Protein 7G83 (pdb70)

Nearest PDB structures (foldseek):
  7g80-assembly1_B  TM=1.004E+00  e=9.221E-32  Homo sapiens
  7g8n-assembly1_B  TM=1.003E+00  e=2.078E-29  Homo sapiens
  4d0n-assembly1_B  TM=9.470E-01  e=9.596E-19  Homo sapiens
  4d0o-assembly2_B  TM=9.167E-01  e=2.330E-17  Homo sapiens
  4d0o-assembly1_A  TM=9.204E-01  e=1.123E-16  Homo sapiens

Secondary structure (DSSP, 8-state):
-EEEEEEEE--TTS-HHHHHHHHHHTS--SS---S----EEEEEEETTEEEEEEEEE-TT-TT-TTTGGGG-TT-SEEEEEEETT-HHHHHTIIIIIHHHHHHHSTT--EEEEEE-GGGTT-HHHHHHHHTTT--PPPHHHHHHHHHHHT-SEEEE--TTT-TTHHHHHHHHHHHHH--/--HHHHHHT-SSSHHHHS-HHHHTTS-HHHHHHHHHHHHHHHHHHHHHHHHHIIIIIIIHHHHHH--PPTTHHHHHSTTHHHHHHHHHHHHHHHHHHHHHHSPTT-SS------HHHHHHHHTSHHHHHHHHHHHHHHHHTHHHHHHHHHHHHHH-HHHHHHHHHHT-SGGGTT--HHHHHHHHHHHGGGHHHHHHHHHHT-TTSHHHHHHHHHHHHHHHHHHHHHHHT-----TT--HHHHHT-

Solvent-accessible surface area: 20914 Å² total; per-residue (Å²): 94,96,91,35,31,0,0,0,0,0,30,62,68,0,14,3,22,44,0,0,5,2,36,22,102,106,73,68,17,156,83,24,40,30,23,9,14,53,6,61,6,7,98,15,98,16,122,64,108,88,0,40,0,5,0,4,1,0,12,15,2,50,121,20,91,108,0,15,19,7,0,3,41,79,10,43,0,0,0,0,0,0,0,0,39,24,32,81,4,16,129,56,0,20,130,147,19,7,65,33,0,100,133,87,6,87,155,29,35,8,0,0,0,0,6,67,58,52,40,37,120,52,111,113,12,94,150,75,21,66,147,141,200,52,87,4,2,71,64,99,74,0,151,96,26,5,124,150,5,56,20,88,25,33,36,40,0,1,17,141,80,83,78,11,5,134,75,0,0,49,54,0,0,104,2,8,39,99,154,59,145,115,114,11,72,134,27,8,76,26,102,0,0,10,101,20,8,46,82,73,20,45,149,131,50,168,149,84,45,47,85,18,1,3,1,3,3,9,0,0,27,9,0,9,45,9,11,87,5,0,74,26,0,7,147,60,0,42,18,15,2,111,144,74,16,166,36,131,128,54,25,16,146,12,0,6,8,26,3,69,89,0,10,104,18,1,53,170,0,14,67,70,1,29,93,61,5,85,132,36,28,47,141,95,24,94,124,16,5,18,2,113,177,2,0,60,10,0,44,72,10,3,38,43,122,43,14,127,71,0,30,148,6,0,21,74,0,0,10,69,2,22,54,0,10,115,21,25,73,68,16,62,72,178,52,144,125,0,34,97,4,8,109,100,20,34,168,66,91,131,19,65,96,18,15,1,46,34,0,0,7,22,0,0,3,12,1,2,10,2,16,60,0,0,52,65,0,26,108,26,3,113,77,114,90,133,14,71,94,38,0,65,69,0,25,33,37,0,98,110,10,0,50,81,0,8,127,45,14,88,51,63,100,160,72,31,135,139,80,93,65,158,102,222

InterPro domains:
  IPR001806 Small GTPase [PF00071] (7-178)
  IPR001806 Small GTPase [PS51421] (1-193)
  IPR001806 Small GTPase [SM00174] (8-181)
  IPR003578 Small GTPase Rho [PTHR24072] (4-190)
  IPR005225 Small GTP-binding domain [TIGR00231] (5-159)
  IPR027417 P-loop containing nucleoside triphosphate hydrolase [G3DSA:3.40.50.300] (1-193)
  IPR027417 P-loop containing nucleoside triphosphate hydrolase [SSF52540] (6-179)

CATH classification: 3.40.50.300

B-factor: mean 25.0, std 10.45, range [12.74, 130.23]

Organism: Homo sapiens (NCBI:txid9606)

Foldseek 3Di:
DEEAEEEEDFDLPQCVQLLVVCVQVVHNDPPDHDPGDDKAFDFDAAPNRTYGYIYYYQRPCPVPVVVSLVSQPRHLEYEYTHELLDPPRLVCVAPPVLVVCCVSPPPRAYEYEHEQPVCLPPPVSQVVQVVVVGHGDDPVNQQVSCVVSVHPYYFYAYSVVGGRSVVVVSVRVVSSPDD/DDPLVCLLLVDLFLCVQDDVVLSVPDDPLQRQLRRLLSVVLSVLVVLLVLLCCLVPVPLVCCCPVVVDDNVLSCLLQPLSVLLNVLSVVLSVVSVVLQVVQDDPPDPHDGGRLADLVSLLVCLDDPNVVSVLVSLLVLVQSLVRNVVSLVVCCVPPPVSVVSQCVSCVDPVNVQRRSNSSSVSNNCPLVVVLVSLVSSLVSNPPDVVRNVSSVSSSVSSVVSVVSSVVSHDHDDVPDDVVNVVVD

Sequence (424 aa):
AIRKKLVIIVVGDGACGKKTCCLLIVFSKDQFPEVYVPTVFENYVADIIEEVDGKQQVELALWDTAGQEDYDRLRPLSYPDTDVILMMCCFSIDSPDSLENIPEKWTPEVKHFCPNVPIILVGNNKKDLRNDEHTRRELAKMKQEPVKPEEGRDMANRIGAFGYMECSAKTKDGVREVFEMATRAALQASSMEMMDEKDFAADSWSSLAVDSSFLQQHKKEVMMKQQDVIYELIQTELHHVRTLKIMTRRLFRTGMLEEELLHHLLEEPPGGVVVQQGLFPCVVDEELSDIHTRFLSSQLLERRRRQALCPGSTRNFVIHRRLLGDDLLISSQFSGPSAEQQMCKTYSEEFCSRHSSKALKLYKEELYARRDKRFQQFIRKVTRPAVLKRHGVQECILLVTQRITKYPLLLISSSRILQHSHGIIEEERQDLTTALGLVKEELLSSNVDEGIYQLEKGARLLQEIYNR

GO terms:
  GO:0003925 G protein activity (F, IDA)
  GO:0051893 regulation of focal adhesion assembly (P, TAS)
  GO:0043123 positive regulation of canonical NF-kappaB signal transduction (P, IMP)
  GO:1904996 positive regulation of leukocyte adhesion to vascular endothelial cell (P, IMP)
  GO:0071345 cellular response to cytokine stimulus (P, IMP)
  GO:0003924 GTPase activity (F, IDA)
  GO:0051496 positive regulation of stress fiber assembly (P, IDA)
  GO:0043542 endothelial cell migration (P, IGI)
  GO:0097498 endothelial tube lumen extension (P, IGI)
  GO:0090051 negative regulation of cell migration involved in sprouting angiogenesis (P, IGI)
  GO:0045666 positive regulation of neuron differentiation (P, IMP)
  GO:0032154 cleavage furrow (C, IDA)
  GO:0005525 GTP binding (F, IDA)
  GO:0043296 apical junction complex (C, IDA)
  GO:0035385 Roundabout signaling pathway (P, IDA)
  GO:0036089 cleavage furrow formation (P, IDA)
  GO:0005829 cytosol (C, IDA)
  GO:0005938 cell cortex (C, IDA)
  GO:0016477 cell migration (P, IDA)
  GO:0071902 positive regulation of protein serine/threonine kinase activity (P, IDA)

Structure (mmCIF, N/CA/C/O backbone):
data_7G83
#
_entry.id   7G83
#
_cell.length_a   71.353
_cell.length_b   71.353
_cell.length_c   196.765
_cell.angle_alpha   90.000
_cell.angle_beta   90.000
_cell.angle_gamma   90.000
#
_symmetry.space_group_name_H-M   'P 43 21 2'
#
loop_
_entity.id
_entity.type
_entity.pdbx_description
1 polymer 'Transforming protein RhoA'
2 polymer 'Rho guanine nucleotide exchange factor 2'
3 non-polymer 3-propanamido-1-benzofuran-2-carboxamide
4 non-polymer 'DIMETHYL SULFOXIDE'
5 non-polymer 'FORMIC ACID'
6 water water
#
loop_
_atom_site.group_PDB
_atom_site.id
_atom_site.type_symbol
_atom_site.label_atom_id
_atom_site.label_alt_id
_atom_site.label_comp_id
_atom_site.label_asym_id
_atom_site.label_entity_id
_atom_site.label_seq_id
_atom_site.pdbx_PDB_ins_code
_atom_site.Cartn_x
_atom_site.Cartn_y
_atom_site.Cartn_z
_atom_site.occupancy
_atom_site.B_iso_or_equiv
_atom_site.auth_seq_id
_atom_site.auth_comp_id
_atom_site.auth_asym_id
_atom_site.auth_atom_id
_atom_site.pdbx_PDB_model_num
ATOM 1 N N . ALA A 1 4 ? -5.540 -49.250 13.094 1.00 41.86 3 ALA A N 1
ATOM 2 C CA . ALA A 1 4 ? -4.601 -48.151 12.823 1.00 40.69 3 ALA A CA 1
ATOM 3 C C . ALA A 1 4 ? -3.182 -48.666 12.772 1.00 40.09 3 ALA A C 1
ATOM 4 O O . ALA A 1 4 ? -2.726 -49.313 13.707 1.00 42.72 3 ALA A O 1
ATOM 6 N N . ILE A 1 5 ? -2.479 -48.374 11.693 1.00 36.48 4 ILE A N 1
ATOM 7 C CA . ILE A 1 5 ? -1.093 -48.797 11.531 1.00 32.60 4 ILE A CA 1
ATOM 8 C C . ILE A 1 5 ? -0.195 -47.758 12.215 1.00 28.48 4 ILE A C 1
ATOM 9 O O . ILE A 1 5 ? -0.522 -46.570 12.258 1.00 27.65 4 ILE A O 1
ATOM 14 N N . ARG A 1 6 ? 0.934 -48.208 12.743 1.00 26.00 5 ARG A N 1
ATOM 15 C CA . ARG A 1 6 ? 1.874 -47.315 13.419 1.00 24.36 5 ARG A CA 1
ATOM 16 C C . ARG A 1 6 ? 2.984 -46.854 12.469 1.00 23.41 5 ARG A C 1
ATOM 17 O O . ARG A 1 6 ? 3.528 -47.624 11.681 1.00 24.17 5 ARG A O 1
ATOM 25 N N . LYS A 1 7 ? 3.269 -45.528 12.500 1.00 20.20 6 LYS A N 1
ATOM 26 C CA . LYS A 1 7 ? 4.347 -44.948 11.701 1.00 18.85 6 LYS A CA 1
ATOM 27 C C . LYS A 1 7 ? 5.195 -44.074 12.603 1.00 19.05 6 LYS A C 1
ATOM 28 O O . LYS A 1 7 ? 4.680 -43.608 13.615 1.00 22.05 6 LYS A O 1
ATOM 34 N N . LYS A 1 8 ? 6.459 -43.847 12.265 1.00 16.65 7 LYS A N 1
ATOM 35 C CA . LYS A 1 8 ? 7.371 -43.049 13.100 1.00 15.57 7 LYS A CA 1
ATOM 36 C C . LYS A 1 8 ? 7.810 -41.775 12.340 1.00 15.63 7 LYS A C 1
ATOM 37 O O . LYS A 1 8 ? 8.270 -41.869 11.192 1.00 16.13 7 LYS A O 1
ATOM 43 N N . LEU A 1 9 ? 7.720 -40.631 13.033 1.00 14.50 8 LEU A N 1
ATOM 44 C CA . LEU A 1 9 ? 8.155 -39.347 12.499 1.00 14.70 8 LEU A CA 1
ATOM 45 C C . LEU A 1 9 ? 9.300 -38.822 13.377 1.00 14.77 8 LEU A C 1
ATOM 46 O O . LEU A 1 9 ? 9.213 -38.881 14.619 1.00 15.12 8 LEU A O 1
ATOM 51 N N . VAL A 1 10 ? 10.352 -38.295 12.731 1.00 14.66 9 VAL A N 1
ATOM 52 C CA . VAL A 1 10 ? 11.443 -37.636 13.456 1.00 14.09 9 VAL A CA 1
ATOM 53 C C . VAL A 1 10 ? 11.630 -36.244 12.855 1.00 14.16 9 VAL A C 1
ATOM 54 O O . VAL A 1 10 ? 11.599 -36.075 11.627 1.00 14.61 9 VAL A O 1
ATOM 58 N N . ILE A 1 11 ? 11.803 -35.211 13.764 1.00 13.61 10 ILE A N 1
ATOM 59 C CA A ILE A 1 11 ? 12.053 -33.867 13.287 0.60 14.58 10 ILE A CA 1
ATOM 60 C CA B ILE A 1 11 ? 12.080 -33.843 13.314 0.40 13.95 10 ILE A CA 1
ATOM 61 C C . ILE A 1 11 ? 13.533 -33.525 13.517 1.00 15.22 10 ILE A C 1
ATOM 62 O O . ILE A 1 11 ? 14.078 -33.774 14.609 1.00 15.61 10 ILE A O 1
ATOM 71 N N . VAL A 1 12 ? 14.152 -32.978 12.467 1.00 15.61 11 VAL A N 1
ATOM 72 C CA A VAL A 1 12 ? 15.556 -32.590 12.507 0.70 16.80 11 VAL A CA 1
ATOM 73 C CA B VAL A 1 12 ? 15.562 -32.671 12.343 0.30 16.76 11 VAL A CA 1
ATOM 74 C C . VAL A 1 12 ? 15.704 -31.155 12.061 1.00 17.20 11 VAL A C 1
ATOM 75 O O . VAL A 1 12 ? 14.790 -30.542 11.501 1.00 18.56 11 VAL A O 1
ATOM 82 N N . GLY A 1 13 ? 16.807 -30.537 12.451 1.00 17.36 12 GLY A N 1
ATOM 83 C CA . GLY A 1 13 ? 17.074 -29.132 12.150 1.00 17.88 12 GLY A CA 1
ATOM 84 C C . GLY A 1 13 ? 17.943 -28.502 13.229 1.00 18.45 12 GLY A C 1
ATOM 85 O O . GLY A 1 13 ? 18.159 -29.098 14.293 1.00 18.52 12 GLY A O 1
ATOM 86 N N . ASP A 1 14 ? 18.409 -27.272 12.975 1.00 18.91 13 ASP A N 1
ATOM 87 C CA . ASP A 1 14 ? 19.248 -26.594 13.954 1.00 19.93 13 ASP A CA 1
ATOM 88 C C . ASP A 1 14 ? 18.530 -26.327 15.271 1.00 23.01 13 ASP A C 1
ATOM 89 O O . ASP A 1 14 ? 17.303 -26.271 15.334 1.00 23.61 13 ASP A O 1
ATOM 94 N N . GLY A 1 15 ? 19.311 -26.120 16.330 1.00 24.94 14 GLY A N 1
ATOM 95 C CA . GLY A 1 15 ? 18.747 -25.818 17.645 1.00 27.55 14 GLY A CA 1
ATOM 96 C C . GLY A 1 15 ? 17.742 -24.672 17.658 1.00 30.87 14 GLY A C 1
ATOM 97 O O . GLY A 1 15 ? 16.783 -24.729 18.430 1.00 33.63 14 GLY A O 1
ATOM 98 N N . ALA A 1 16 ? 17.908 -23.641 16.791 1.00 31.19 15 ALA A N 1
ATOM 99 C CA . ALA A 1 16 ? 16.959 -22.502 16.759 1.00 33.36 15 ALA A CA 1
ATOM 100 C C . ALA A 1 16 ? 15.800 -22.600 15.719 1.00 31.79 15 ALA A C 1
ATOM 101 O O . ALA A 1 16 ? 15.103 -21.606 15.463 1.00 33.38 15 ALA A O 1
ATOM 103 N N . CYS A 1 17 ? 15.538 -23.798 15.181 1.00 28.10 16 CYS A N 1
ATOM 104 C CA . CYS A 1 17 ? 14.566 -23.970 14.114 1.00 25.34 16 CYS A CA 1
ATOM 105 C C . CYS A 1 17 ? 13.117 -24.028 14.612 1.00 24.29 16 CYS A C 1
ATOM 106 O O . CYS A 1 17 ? 12.230 -23.969 13.766 1.00 26.20 16 CYS A O 1
ATOM 109 N N . GLY A 1 18 ? 12.872 -24.202 15.918 1.00 21.71 17 GLY A N 1
ATOM 110 C CA . GLY A 1 18 ? 11.500 -24.264 16.439 1.00 21.29 17 GLY A CA 1
ATOM 111 C C . GLY A 1 18 ? 10.889 -25.656 16.445 1.00 19.80 17 GLY A C 1
ATOM 112 O O . GLY A 1 18 ? 9.672 -25.797 16.625 1.00 19.51 17 GLY A O 1
ATOM 113 N N . LYS A 1 19 ? 11.719 -26.713 16.235 1.00 17.11 18 LYS A N 1
ATOM 114 C CA A LYS A 1 19 ? 11.166 -28.065 16.174 0.40 16.53 18 LYS A CA 1
ATOM 115 C CA B LYS A 1 19 ? 11.198 -28.083 16.193 0.60 16.44 18 LYS A CA 1
ATOM 116 C C . LYS A 1 19 ? 10.478 -28.518 17.454 1.00 16.80 18 LYS A C 1
ATOM 117 O O . LYS A 1 19 ? 9.443 -29.178 17.361 1.00 16.22 18 LYS A O 1
ATOM 128 N N . THR A 1 20 ? 11.033 -28.194 18.642 1.00 16.18 19 THR A N 1
ATOM 129 C CA . THR A 1 20 ? 10.390 -28.650 19.881 1.00 15.54 19 THR A CA 1
ATOM 130 C C . THR A 1 20 ? 9.022 -28.003 20.062 1.00 16.65 19 THR A C 1
ATOM 131 O O . THR A 1 20 ? 8.051 -28.693 20.407 1.00 16.98 19 THR A O 1
ATOM 135 N N . CYS A 1 21 ? 8.935 -26.699 19.805 1.00 17.12 20 CYS A N 1
ATOM 136 C CA A CYS A 1 21 ? 7.657 -25.992 19.945 0.70 18.33 20 CYS A CA 1
ATOM 137 C CA B CYS A 1 21 ? 7.672 -26.003 19.961 0.30 17.37 20 CYS A CA 1
ATOM 138 C C . CYS A 1 21 ? 6.638 -26.532 18.969 1.00 17.64 20 CYS A C 1
ATOM 139 O O . CYS A 1 21 ? 5.470 -26.640 19.320 1.00 18.32 20 CYS A O 1
ATOM 144 N N . LEU A 1 22 ? 7.063 -26.874 17.754 1.00 17.00 21 LEU A N 1
ATOM 145 C CA . LEU A 1 22 ? 6.136 -27.423 16.754 1.00 16.14 21 LEU A CA 1
ATOM 146 C C . LEU A 1 22 ? 5.494 -28.740 17.255 1.00 16.46 21 LEU A C 1
ATOM 147 O O . LEU A 1 22 ? 4.269 -28.918 17.179 1.00 17.26 21 LEU A O 1
ATOM 152 N N . LEU A 1 23 ? 6.343 -29.641 17.815 1.00 14.94 22 LEU A N 1
ATOM 153 C CA . LEU A 1 23 ? 5.802 -30.902 18.328 1.00 15.54 22 LEU A CA 1
ATOM 154 C C . LEU A 1 23 ? 4.872 -30.664 19.510 1.00 16.95 22 LEU A C 1
ATOM 155 O O . LEU A 1 23 ? 3.847 -31.337 19.612 1.00 17.31 22 LEU A O 1
ATOM 160 N N . ILE A 1 24 ? 5.240 -29.712 20.398 1.00 15.83 23 ILE A N 1
ATOM 161 C CA . ILE A 1 24 ? 4.380 -29.434 21.564 1.00 16.65 23 ILE A CA 1
ATOM 162 C C . ILE A 1 24 ? 3.018 -28.907 21.110 1.00 18.43 23 ILE A C 1
ATOM 163 O O . ILE A 1 24 ? 1.969 -29.407 21.566 1.00 19.62 23 ILE A O 1
ATOM 168 N N . VAL A 1 25 ? 3.023 -27.932 20.211 1.00 17.76 24 VAL A N 1
ATOM 169 C CA . VAL A 1 25 ? 1.748 -27.343 19.775 1.00 18.12 24 VAL A CA 1
ATOM 170 C C . VAL A 1 25 ? 0.886 -28.353 19.041 1.00 18.15 24 VAL A C 1
ATOM 171 O O . VAL A 1 25 ? -0.335 -28.377 19.280 1.00 20.06 24 VAL A O 1
ATOM 175 N N . PHE A 1 26 ? 1.477 -29.180 18.172 1.00 17.45 25 PHE A N 1
ATOM 176 C CA . PHE A 1 26 ? 0.658 -30.184 17.495 1.00 17.89 25 PHE A CA 1
ATOM 177 C C . PHE A 1 26 ? 0.054 -31.198 18.515 1.00 19.22 25 PHE A C 1
ATOM 178 O O . PHE A 1 26 ? -1.151 -31.536 18.443 1.00 19.86 25 PHE A O 1
ATOM 186 N N . SER A 1 27 ? 0.897 -31.681 19.450 1.00 18.92 26 SER A N 1
ATOM 187 C CA . SER A 1 27 ? 0.437 -32.706 20.367 1.00 19.93 26 SER A CA 1
ATOM 188 C C . SER A 1 27 ? -0.622 -32.232 21.338 1.00 23.67 26 SER A C 1
ATOM 189 O O . SER A 1 27 ? -1.436 -33.050 21.790 1.00 25.19 26 SER A O 1
ATOM 192 N N . LYS A 1 28 ? -0.649 -30.931 21.643 1.00 23.78 27 LYS A N 1
ATOM 193 C CA . LYS A 1 28 ? -1.696 -30.400 22.546 1.00 24.90 27 LYS A CA 1
ATOM 194 C C . LYS A 1 28 ? -2.858 -29.745 21.777 1.00 27.41 27 LYS A C 1
ATOM 195 O O . LYS A 1 28 ? -3.861 -29.385 22.422 1.00 28.84 27 LYS A O 1
ATOM 201 N N . ASP A 1 29 ? -2.702 -29.473 20.450 1.00 28.06 28 ASP A N 1
ATOM 202 C CA . ASP A 1 29 ? -3.586 -28.638 19.611 1.00 29.50 28 ASP A CA 1
ATOM 203 C C . ASP A 1 29 ? -3.768 -27.290 20.330 1.00 30.07 28 ASP A C 1
ATOM 204 O O . ASP A 1 29 ? -4.887 -26.801 20.482 1.00 31.26 28 ASP A O 1
ATOM 209 N N . GLN A 1 30 ? -2.652 -26.742 20.850 1.00 29.12 29 GLN A N 1
ATOM 210 C CA . GLN A 1 30 ? -2.697 -25.536 21.665 1.00 30.83 29 GLN A CA 1
ATOM 211 C C . GLN A 1 30 ? -1.290 -24.977 21.850 1.00 30.38 29 GLN A C 1
ATOM 212 O O . GLN A 1 30 ? -0.353 -25.747 22.134 1.00 29.30 29 GLN A O 1
ATOM 218 N N . PHE A 1 31 ? -1.139 -23.652 21.731 1.00 30.41 30 PHE A N 1
ATOM 219 C CA . PHE A 1 31 ? 0.134 -23.031 22.113 1.00 30.91 30 PHE A CA 1
ATOM 220 C C . PHE A 1 31 ? -0.058 -22.805 23.625 1.00 31.45 30 PHE A C 1
ATOM 221 O O . PHE A 1 31 ? -1.011 -22.143 24.036 1.00 32.53 30 PHE A O 1
ATOM 229 N N . PRO A 1 32 ? 0.826 -23.350 24.468 1.00 30.88 31 PRO A N 1
ATOM 230 C CA . PRO A 1 32 ? 0.644 -23.214 25.921 1.00 31.27 31 PRO A CA 1
ATOM 231 C C . PRO A 1 32 ? 0.410 -21.797 26.428 1.00 33.27 31 PRO A C 1
ATOM 232 O O . PRO A 1 32 ? 1.159 -20.885 26.103 1.00 34.35 31 PRO A O 1
ATOM 236 N N . GLU A 1 33 ? -0.624 -21.619 27.241 1.00 34.63 32 GLU A N 1
ATOM 237 C CA . GLU A 1 33 ? -0.970 -20.305 27.768 1.00 36.50 32 GLU A CA 1
ATOM 238 C C . GLU A 1 33 ? -0.224 -19.932 29.025 1.00 36.14 32 GLU A C 1
ATOM 239 O O . GLU A 1 33 ? -0.188 -18.746 29.357 1.00 37.71 32 GLU A O 1
ATOM 245 N N . VAL A 1 34 ? 0.285 -20.915 29.789 1.00 33.35 33 VAL A N 1
ATOM 246 C CA . VAL A 1 34 ? 0.927 -20.625 31.073 1.00 32.36 33 VAL A CA 1
ATOM 247 C C . VAL A 1 34 ? 2.432 -20.933 31.038 1.00 28.79 33 VAL A C 1
ATOM 248 O O . VAL A 1 34 ? 3.262 -20.147 31.535 1.00 30.06 33 VAL A O 1
ATOM 252 N N . TYR A 1 35 ? 2.786 -22.095 30.512 1.00 24.76 34 TYR A N 1
ATOM 253 C CA . TYR A 1 35 ? 4.187 -22.491 30.485 1.00 22.14 34 TYR A CA 1
ATOM 254 C C . TYR A 1 35 ? 4.504 -23.239 29.231 1.00 21.40 34 TYR A C 1
ATOM 255 O O . TYR A 1 35 ? 3.810 -24.202 28.915 1.00 22.28 34 TYR A O 1
ATOM 264 N N . VAL A 1 36 ? 5.539 -22.803 28.479 1.00 19.75 35 VAL A N 1
ATOM 265 C CA . VAL A 1 36 ? 5.967 -23.525 27.306 1.00 20.22 35 VAL A CA 1
ATOM 266 C C . VAL A 1 36 ? 7.079 -24.488 27.711 1.00 18.67 35 VAL A C 1
ATOM 267 O O . VAL A 1 36 ? 8.115 -24.049 28.200 1.00 20.17 35 VAL A O 1
ATOM 271 N N . PRO A 1 37 ? 6.872 -25.791 27.544 1.00 17.70 36 PRO A N 1
ATOM 272 C CA . PRO A 1 37 ? 7.899 -26.750 27.990 1.00 17.95 36 PRO A CA 1
ATOM 273 C C . PRO A 1 37 ? 9.235 -26.563 27.324 1.00 16.86 36 PRO A C 1
ATOM 274 O O . PRO A 1 37 ? 9.298 -26.180 26.139 1.00 18.19 36 PRO A O 1
ATOM 278 N N . THR A 1 38 ? 10.326 -26.858 28.055 1.00 15.69 37 THR A N 1
ATOM 279 C CA . THR A 1 38 ? 11.665 -26.815 27.506 1.00 15.77 37 THR A CA 1
ATOM 280 C C . THR A 1 38 ? 11.933 -28.001 26.610 1.00 17.01 37 THR A C 1
ATOM 281 O O . THR A 1 38 ? 12.691 -27.894 25.629 1.00 18.14 37 THR A O 1
ATOM 285 N N . VAL A 1 39 ? 11.406 -29.193 26.998 1.00 16.22 38 VAL A N 1
ATOM 286 C CA . VAL A 1 39 ? 11.707 -30.406 26.235 1.00 16.33 38 VAL A CA 1
ATOM 287 C C . VAL A 1 39 ? 10.406 -31.140 25.851 1.00 16.12 38 VAL A C 1
ATOM 288 O O . VAL A 1 39 ? 9.310 -30.875 26.380 1.00 16.73 38 VAL A O 1
ATOM 292 N N . PHE A 1 40 ? 10.583 -32.089 24.914 1.00 16.22 39 PHE A N 1
ATOM 293 C CA . PHE A 1 40 ? 9.488 -32.923 24.432 1.00 16.05 39 PHE A CA 1
ATOM 294 C C . PHE A 1 40 ? 10.000 -34.374 24.568 1.00 15.91 39 PHE A C 1
ATOM 295 O O . PHE A 1 40 ? 11.097 -34.690 24.135 1.00 17.56 39 PHE A O 1
ATOM 303 N N . GLU A 1 41 ? 9.209 -35.245 25.244 1.00 15.59 40 GLU A N 1
ATOM 304 C CA . GLU A 1 41 ? 9.613 -36.642 25.480 1.00 16.02 40 GLU A CA 1
ATOM 305 C C . GLU A 1 41 ? 9.281 -37.473 24.204 1.00 15.61 40 GLU A C 1
ATOM 306 O O . GLU A 1 41 ? 10.167 -37.784 23.393 1.00 15.62 40 GLU A O 1
ATOM 312 N N . ASN A 1 42 ? 8.023 -37.865 24.052 1.00 15.05 41 ASN A N 1
ATOM 313 C CA . ASN A 1 42 ? 7.518 -38.443 22.799 1.00 15.49 41 ASN A CA 1
ATOM 314 C C . ASN A 1 42 ? 5.994 -38.309 22.854 1.00 15.45 41 ASN A C 1
ATOM 315 O O . ASN A 1 42 ? 5.451 -37.798 23.843 1.00 15.99 41 ASN A O 1
ATOM 320 N N . TYR A 1 43 ? 5.318 -38.756 21.794 1.00 15.34 42 TYR A N 1
ATOM 321 C CA . TYR A 1 43 ? 3.862 -38.701 21.750 1.00 16.63 42 TYR A CA 1
ATOM 322 C C . TYR A 1 43 ? 3.416 -39.620 20.634 1.00 16.43 42 TYR A C 1
ATOM 323 O O . TYR A 1 43 ? 4.162 -39.816 19.685 1.00 17.15 42 TYR A O 1
ATOM 332 N N . VAL A 1 44 ? 2.243 -40.201 20.743 1.00 16.77 43 VAL A N 1
ATOM 333 C CA . VAL A 1 44 ? 1.691 -41.011 19.649 1.00 17.22 43 VAL A CA 1
ATOM 334 C C . VAL A 1 44 ? 0.360 -40.374 19.279 1.00 18.74 43 VAL A C 1
ATOM 335 O O . VAL A 1 44 ? -0.619 -40.458 20.061 1.00 20.42 43 VAL A O 1
ATOM 339 N N . ALA A 1 45 ? 0.315 -39.707 18.118 1.00 19.22 44 ALA A N 1
ATOM 340 C CA . ALA A 1 45 ? -0.913 -39.014 17.705 1.00 20.05 44 ALA A CA 1
ATOM 341 C C . ALA A 1 45 ? -1.835 -39.926 16.922 1.00 22.01 44 ALA A C 1
ATOM 342 O O . ALA A 1 45 ? -1.374 -40.678 16.091 1.00 22.70 44 ALA A O 1
ATOM 344 N N . ASP A 1 46 ? -3.144 -39.818 17.159 1.00 22.75 45 ASP A N 1
ATOM 345 C CA . ASP A 1 46 ? -4.120 -40.550 16.326 1.00 23.18 45 ASP A CA 1
ATOM 346 C C . ASP A 1 46 ? -4.540 -39.603 15.219 1.00 23.88 45 ASP A C 1
ATOM 347 O O . ASP A 1 46 ? -5.110 -38.536 15.486 1.00 24.94 45 ASP A O 1
ATOM 352 N N . ILE A 1 47 ? -4.202 -39.952 13.988 1.00 22.78 46 ILE A N 1
ATOM 353 C CA A ILE A 1 47 ? -4.459 -39.086 12.823 0.60 22.61 46 ILE A CA 1
ATOM 354 C CA B ILE A 1 47 ? -4.558 -39.091 12.871 0.40 22.68 46 ILE A CA 1
ATOM 355 C C . ILE A 1 47 ? -5.230 -39.879 11.783 1.00 23.25 46 ILE A C 1
ATOM 356 O O . ILE A 1 47 ? -4.890 -41.031 11.550 1.00 25.09 46 ILE A O 1
ATOM 365 N N . GLU A 1 48 ? -6.268 -39.302 11.209 1.00 21.31 47 GLU A N 1
ATOM 366 C CA A GLU A 1 48 ? -6.972 -39.948 10.108 0.50 21.03 47 GLU A CA 1
ATOM 367 C CA B GLU A 1 48 ? -6.977 -39.938 10.105 0.50 21.26 47 GLU A CA 1
ATOM 368 C C . GLU A 1 48 ? -6.796 -39.041 8.893 1.00 21.28 47 GLU A C 1
ATOM 369 O O . GLU A 1 48 ? -7.107 -37.842 8.974 1.00 23.02 47 GLU A O 1
ATOM 380 N N . VAL A 1 49 ? -6.119 -39.552 7.856 1.00 18.79 48 VAL A N 1
ATOM 381 C CA . VAL A 1 49 ? -5.845 -38.716 6.695 1.00 19.11 48 VAL A CA 1
ATOM 382 C C . VAL A 1 49 ? -6.341 -39.415 5.457 1.00 19.60 48 VAL A C 1
ATOM 383 O O . VAL A 1 49 ? -5.987 -40.568 5.234 1.00 20.18 48 VAL A O 1
ATOM 387 N N . ASP A 1 50 ? -7.209 -38.751 4.700 1.00 18.93 49 ASP A N 1
ATOM 388 C CA . ASP A 1 50 ? -7.760 -39.328 3.471 1.00 18.89 49 ASP A CA 1
ATOM 389 C C . ASP A 1 50 ? -8.390 -40.704 3.718 1.00 21.84 49 ASP A C 1
ATOM 390 O O . ASP A 1 50 ? -8.214 -41.632 2.915 1.00 23.66 49 ASP A O 1
ATOM 395 N N . GLY A 1 51 ? -9.067 -40.817 4.847 1.00 22.42 50 GLY A N 1
ATOM 396 C CA . GLY A 1 51 ? -9.785 -42.038 5.215 1.00 23.94 50 GLY A CA 1
ATOM 397 C C . GLY A 1 51 ? -8.954 -43.130 5.849 1.00 25.81 50 GLY A C 1
ATOM 398 O O . GLY A 1 51 ? -9.497 -44.200 6.142 1.00 27.66 50 GLY A O 1
ATOM 399 N N . LYS A 1 52 ? -7.653 -42.894 6.060 1.00 23.41 51 LYS A N 1
ATOM 400 C CA . LYS A 1 52 ? -6.789 -43.929 6.673 1.00 23.25 51 LYS A CA 1
ATOM 401 C C . LYS A 1 52 ? -6.372 -43.540 8.067 1.00 23.15 51 LYS A C 1
ATOM 402 O O . LYS A 1 52 ? -5.846 -42.440 8.282 1.00 23.69 51 LYS A O 1
ATOM 408 N N . GLN A 1 53 ? -6.548 -44.473 9.030 1.00 22.83 5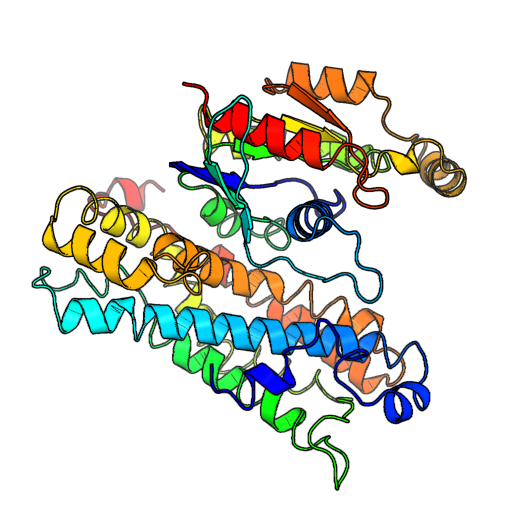2 GLN A N 1
ATOM 409 C CA A GLN A 1 53 ? -6.196 -44.232 10.422 0.50 23.61 52 GLN A CA 1
ATOM 410 C CA B GLN A 1 53 ? -6.200 -44.249 10.427 0.50 23.75 52 GLN A CA 1
ATOM 411 C C . GLN A 1 53 ? -4.771 -44.659 10.702 1.00 23.09 52 GLN A C 1
ATOM 412 O O . GLN A 1 53 ? -4.373 -45.776 10.353 1.00 23.71 52 GLN A O 1
ATOM 423 N N . VAL A 1 54 ? -3.979 -43.740 11.297 1.00 20.73 53 VAL A N 1
ATOM 424 C CA . VAL A 1 54 ? -2.601 -44.012 11.648 1.00 20.31 53 VAL A CA 1
ATOM 425 C C . VAL A 1 54 ? -2.315 -43.592 13.100 1.00 20.89 53 VAL A C 1
ATOM 426 O O . VAL A 1 54 ? -2.889 -42.627 13.581 1.00 22.39 53 VAL A O 1
ATOM 430 N N . GLU A 1 55 ? -1.454 -44.342 13.783 1.00 19.66 54 GLU A N 1
ATOM 431 C CA . GLU A 1 55 ? -0.878 -43.919 15.050 1.00 19.93 54 GLU A CA 1
ATOM 432 C C . GLU A 1 55 ? 0.516 -43.379 14.658 1.00 20.74 54 GLU A C 1
ATOM 433 O O . GLU A 1 55 ? 1.361 -44.170 14.225 1.00 22.11 54 GLU A O 1
ATOM 439 N N . LEU A 1 56 ? 0.740 -42.072 14.791 1.00 18.81 55 LEU A N 1
ATOM 440 C CA . LEU A 1 56 ? 2.000 -41.479 14.369 1.00 17.99 55 LEU A CA 1
ATOM 441 C C . LEU A 1 56 ? 2.848 -41.130 15.590 1.00 17.78 55 LEU A C 1
ATOM 442 O O . LEU A 1 56 ? 2.479 -40.214 16.350 1.00 18.22 55 LEU A O 1
ATOM 447 N N . ALA A 1 57 ? 3.933 -41.905 15.797 1.00 16.38 56 ALA A N 1
ATOM 448 C CA . ALA A 1 57 ? 4.854 -41.642 16.909 1.00 16.60 56 ALA A CA 1
ATOM 449 C C . ALA A 1 57 ? 5.735 -40.474 16.556 1.00 16.42 56 ALA A C 1
ATOM 450 O O . ALA A 1 57 ? 6.304 -40.411 15.443 1.00 18.62 56 ALA A O 1
ATOM 452 N N . LEU A 1 58 ? 5.863 -39.493 17.464 1.00 15.12 57 LEU A N 1
ATOM 453 C CA . LEU A 1 58 ? 6.609 -38.238 17.210 1.00 15.25 57 LEU A CA 1
ATOM 454 C C . LEU A 1 58 ? 7.860 -38.170 18.079 1.00 14.81 57 LEU A C 1
ATOM 455 O O . LEU A 1 58 ? 7.764 -38.392 19.312 1.00 15.78 57 LEU A O 1
ATOM 460 N N . TRP A 1 59 ? 9.003 -37.788 17.468 1.00 14.38 58 TRP A N 1
ATOM 461 C CA . TRP A 1 59 ? 10.281 -37.665 18.168 1.00 15.32 58 TRP A CA 1
ATOM 462 C C . TRP A 1 59 ? 11.022 -36.407 17.796 1.00 15.66 58 TRP A C 1
ATOM 463 O O . TRP A 1 59 ? 11.052 -36.039 16.612 1.00 16.81 58 TRP A O 1
ATOM 474 N N . ASP A 1 60 ? 11.670 -35.799 18.803 1.00 15.91 59 ASP A N 1
ATOM 475 C CA . ASP A 1 60 ? 12.491 -34.598 18.643 1.00 16.52 59 ASP A CA 1
ATOM 476 C C . ASP A 1 60 ? 13.976 -34.985 18.715 1.00 17.19 59 ASP A C 1
ATOM 477 O O . ASP A 1 60 ? 14.340 -35.964 19.367 1.00 18.03 59 ASP A O 1
ATOM 482 N N . THR A 1 61 ? 14.823 -34.280 17.992 1.00 17.03 60 THR A N 1
ATOM 483 C CA . THR A 1 61 ? 16.278 -34.476 18.090 1.00 17.21 60 THR A CA 1
ATOM 484 C C . THR A 1 61 ? 16.943 -33.346 18.868 1.00 16.72 60 THR A C 1
ATOM 485 O O . THR A 1 61 ? 18.162 -33.290 18.919 1.00 16.94 60 THR A O 1
ATOM 489 N N . ALA A 1 62 ? 16.181 -32.416 19.485 1.00 15.78 61 ALA A N 1
ATOM 490 C CA . ALA A 1 62 ? 16.775 -31.319 20.228 1.00 17.13 61 ALA A CA 1
ATOM 491 C C . ALA A 1 62 ? 17.653 -31.853 21.342 1.00 17.43 61 ALA A C 1
ATOM 492 O O . ALA A 1 62 ? 17.259 -32.816 22.008 1.00 19.58 61 ALA A O 1
ATOM 494 N N . GLY A 1 63 ? 18.808 -31.236 21.496 1.00 16.34 62 GLY A N 1
ATOM 495 C CA . GLY A 1 63 ? 19.800 -31.632 22.480 1.00 17.19 62 GLY A CA 1
ATOM 496 C C . GLY A 1 63 ? 20.842 -32.578 21.894 1.00 16.94 62 GLY A C 1
ATOM 497 O O . GLY A 1 63 ? 21.916 -32.755 22.490 1.00 17.36 62 GLY A O 1
ATOM 498 N N . GLN A 1 64 ? 20.546 -33.189 20.732 1.00 16.39 63 GLN A N 1
ATOM 499 C CA . GLN A 1 64 ? 21.498 -34.131 20.117 1.00 16.17 63 GLN A CA 1
ATOM 500 C C . GLN A 1 64 ? 22.382 -33.493 19.033 1.00 17.88 63 GLN A C 1
ATOM 501 O O . GLN A 1 64 ? 23.216 -34.206 18.455 1.00 18.78 63 GLN A O 1
ATOM 507 N N . GLU A 1 65 ? 22.194 -32.200 18.719 1.00 18.45 64 GLU A N 1
ATOM 508 C CA . GLU A 1 65 ? 22.905 -31.602 17.581 1.00 19.92 64 GLU A CA 1
ATOM 509 C C . GLU A 1 65 ? 24.415 -31.633 17.701 1.00 21.40 64 GLU A C 1
ATOM 510 O O . GLU A 1 65 ? 25.083 -31.683 16.654 1.00 23.38 64 GLU A O 1
ATOM 516 N N . ASP A 1 66 ? 24.982 -31.638 18.924 1.00 20.97 65 ASP A N 1
ATOM 517 C CA . ASP A 1 66 ? 26.455 -31.619 19.078 1.00 21.90 65 ASP A CA 1
ATOM 518 C C . ASP A 1 66 ? 27.074 -33.040 19.267 1.00 23.19 65 ASP A C 1
ATOM 519 O O . ASP A 1 66 ? 28.303 -33.168 19.439 1.00 24.10 65 ASP A O 1
ATOM 524 N N . TYR A 1 67 ? 26.243 -34.110 19.223 1.00 20.55 66 TYR A N 1
ATOM 525 C CA . TYR A 1 67 ? 26.699 -35.470 19.568 1.00 18.97 66 TYR A CA 1
ATOM 526 C C . TYR A 1 67 ? 26.455 -36.419 18.421 1.00 19.51 66 TYR A C 1
ATOM 527 O O . TYR A 1 67 ? 25.369 -36.984 18.282 1.00 18.98 66 TYR A O 1
ATOM 536 N N . ASP A 1 68 ? 27.476 -36.535 17.543 1.00 19.97 67 ASP A N 1
ATOM 537 C CA . ASP A 1 68 ? 27.334 -37.264 16.292 1.00 20.53 67 ASP A CA 1
ATOM 538 C C . ASP A 1 68 ? 27.147 -38.777 16.397 1.00 20.91 67 ASP A C 1
ATOM 539 O O . ASP A 1 68 ? 26.715 -39.384 15.395 1.00 21.57 67 ASP A O 1
ATOM 544 N N . ARG A 1 69 ? 27.476 -39.383 17.518 1.00 20.58 68 ARG A N 1
ATOM 545 C CA . ARG A 1 69 ? 27.237 -40.817 17.711 1.00 21.49 68 ARG A CA 1
ATOM 546 C C . ARG A 1 69 ? 25.918 -41.071 18.463 1.00 20.82 68 ARG A C 1
ATOM 547 O O . ARG A 1 69 ? 25.299 -42.123 18.269 1.00 22.88 68 ARG A O 1
ATOM 555 N N . LEU A 1 70 ? 25.471 -40.129 19.325 1.00 17.99 69 LEU A N 1
ATOM 556 C CA . LEU A 1 70 ? 24.183 -40.310 19.995 1.00 17.11 69 LEU A CA 1
ATOM 557 C C . LEU A 1 70 ? 23.026 -39.999 19.039 1.00 17.54 69 LEU A C 1
ATOM 558 O O . LEU A 1 70 ? 22.012 -40.686 19.031 1.00 17.27 69 LEU A O 1
ATOM 563 N N . ARG A 1 71 ? 23.161 -38.902 18.246 1.00 16.35 70 ARG A N 1
ATOM 564 C CA . ARG A 1 71 ? 22.048 -38.442 17.413 1.00 17.69 70 ARG A CA 1
ATOM 565 C C . ARG A 1 71 ? 21.490 -39.486 16.460 1.00 17.75 70 ARG A C 1
ATOM 566 O O . ARG A 1 71 ? 20.253 -39.599 16.334 1.00 17.48 70 ARG A O 1
ATOM 574 N N . PRO A 1 72 ? 22.327 -40.277 15.762 1.00 18.21 71 PRO A N 1
ATOM 575 C CA . PRO A 1 72 ? 21.749 -41.246 14.813 1.00 17.69 71 PRO A CA 1
ATOM 576 C C . PRO A 1 72 ? 20.923 -42.347 15.462 1.00 16.03 71 PRO A C 1
ATOM 577 O O . PRO A 1 72 ? 20.186 -43.048 14.730 1.00 17.02 71 PRO A O 1
ATOM 581 N N . LEU A 1 73 ? 21.036 -42.524 16.779 1.00 16.22 72 LEU A N 1
ATOM 582 C CA . LEU A 1 73 ? 20.188 -43.514 17.459 1.00 15.91 72 LEU A CA 1
ATOM 583 C C . LEU A 1 73 ? 18.700 -43.132 17.436 1.00 15.87 72 LEU A C 1
ATOM 584 O O . LEU A 1 73 ? 17.843 -43.993 17.658 1.00 16.98 72 LEU A O 1
ATOM 589 N N . SER A 1 74 ? 18.389 -41.879 17.037 1.00 14.91 73 SER A N 1
ATOM 590 C CA . SER A 1 74 ? 17.000 -41.477 16.883 1.00 15.35 73 SER A CA 1
ATOM 591 C C . SER A 1 74 ? 16.428 -41.950 15.553 1.00 16.29 73 SER A C 1
ATOM 592 O O . SER A 1 74 ? 15.197 -41.983 15.402 1.00 16.79 73 SER A O 1
ATOM 595 N N . TYR A 1 75 ? 17.280 -42.320 14.533 1.00 15.71 74 TYR A N 1
ATOM 596 C CA . TYR A 1 75 ? 16.760 -42.572 13.188 1.00 15.87 74 TYR A CA 1
ATOM 597 C C . TYR A 1 75 ? 16.190 -43.977 12.870 1.00 17.26 74 TYR A C 1
ATOM 598 O O . TYR A 1 75 ? 15.432 -44.042 11.887 1.00 18.15 74 TYR A O 1
ATOM 607 N N . PRO A 1 76 ? 16.546 -45.099 13.516 1.00 17.31 75 PRO A N 1
ATOM 608 C CA . PRO A 1 76 ? 16.030 -46.400 13.030 1.00 18.66 75 PRO A CA 1
ATOM 609 C C . PRO A 1 76 ? 14.537 -46.474 12.782 1.00 19.37 75 PRO A C 1
ATOM 610 O O . PRO A 1 76 ? 13.748 -46.003 13.602 1.00 19.24 75 PRO A O 1
ATOM 614 N N . ASP A 1 77 ? 14.152 -47.049 11.649 1.00 19.39 76 ASP A N 1
ATOM 615 C CA . ASP A 1 77 ? 12.751 -47.300 11.343 1.00 20.09 76 ASP A CA 1
ATOM 616 C C . ASP A 1 77 ? 11.907 -46.068 11.252 1.00 20.11 76 ASP A C 1
ATOM 617 O O . ASP A 1 77 ? 10.689 -46.174 11.381 1.00 21.53 76 ASP A O 1
ATOM 622 N N . THR A 1 78 ? 12.520 -44.921 10.888 1.00 19.01 77 THR A N 1
ATOM 623 C CA . THR A 1 78 ? 11.729 -43.708 10.657 1.00 17.29 77 THR A CA 1
ATOM 624 C C . THR A 1 78 ? 10.954 -43.854 9.343 1.00 18.24 77 THR A C 1
ATOM 625 O O . THR A 1 78 ? 11.498 -44.363 8.362 1.00 18.99 77 THR A O 1
ATOM 629 N N . ASP A 1 79 ? 9.695 -43.402 9.317 1.00 17.20 78 ASP A N 1
ATOM 630 C CA . ASP A 1 79 ? 8.840 -43.483 8.119 1.00 16.86 78 ASP A CA 1
ATOM 631 C C . ASP A 1 79 ? 8.717 -42.123 7.418 1.00 16.64 78 ASP A C 1
ATOM 632 O O . ASP A 1 79 ? 8.381 -42.074 6.245 1.00 16.89 78 ASP A O 1
ATOM 637 N N . VAL A 1 80 ? 8.934 -41.009 8.151 1.00 15.68 79 VAL A N 1
ATOM 638 C CA . VAL A 1 80 ? 8.888 -39.689 7.535 1.00 15.57 79 VAL A CA 1
ATOM 639 C C . VAL A 1 80 ? 9.792 -38.764 8.362 1.00 15.18 79 VAL A C 1
ATOM 640 O O . VAL A 1 80 ? 9.787 -38.833 9.609 1.00 15.27 79 VAL A O 1
ATOM 644 N N . ILE A 1 81 ? 10.525 -37.886 7.664 1.00 14.86 80 ILE A N 1
ATOM 645 C CA . ILE A 1 81 ? 11.332 -36.851 8.326 1.00 15.19 80 ILE A CA 1
ATOM 646 C C . ILE A 1 81 ? 10.747 -35.481 8.079 1.00 15.16 80 ILE A C 1
ATOM 647 O O . ILE A 1 81 ? 10.454 -35.133 6.927 1.00 15.82 80 ILE A O 1
ATOM 652 N N . LEU A 1 82 ? 10.599 -34.691 9.152 1.00 14.52 81 LEU A N 1
ATOM 653 C CA . LEU A 1 82 ? 10.357 -33.276 9.005 1.00 15.11 81 LEU A CA 1
ATOM 654 C C . LEU A 1 82 ? 11.711 -32.587 9.149 1.00 15.39 81 LEU A C 1
ATOM 655 O O . LEU A 1 82 ? 12.365 -32.723 10.189 1.00 16.20 81 LEU A O 1
ATOM 660 N N . MET A 1 83 ? 12.159 -31.884 8.124 1.00 14.61 82 MET A N 1
ATOM 661 C CA A MET A 1 83 ? 13.431 -31.175 8.162 0.50 15.27 82 MET A CA 1
ATOM 662 C CA B MET A 1 83 ? 13.444 -31.171 8.084 0.50 15.71 82 MET A CA 1
ATOM 663 C C . MET A 1 83 ? 13.121 -29.699 8.257 1.00 16.28 82 MET A C 1
ATOM 664 O O . MET A 1 83 ? 12.524 -29.111 7.360 1.00 16.60 82 MET A O 1
ATOM 673 N N . CYS A 1 84 ? 13.401 -29.149 9.412 1.00 16.26 83 CYS A N 1
ATOM 674 C CA A CYS A 1 84 ? 12.977 -27.859 9.783 0.30 17.49 83 CYS A CA 1
ATOM 675 C CA B CYS A 1 84 ? 12.977 -27.786 9.759 0.70 16.59 83 CYS A CA 1
ATOM 676 C C . CYS A 1 84 ? 14.038 -26.748 9.704 1.00 17.26 83 CYS A C 1
ATOM 677 O O . CYS A 1 84 ? 15.188 -26.979 10.062 1.00 18.49 83 CYS A O 1
ATOM 682 N N . PHE A 1 85 ? 13.617 -25.544 9.336 1.00 16.94 84 PHE A N 1
ATOM 683 C CA . PHE A 1 85 ? 14.431 -24.314 9.427 1.00 18.15 84 PHE A CA 1
ATOM 684 C C . PHE A 1 85 ? 13.483 -23.213 9.904 1.00 18.94 84 PHE A C 1
ATOM 685 O O . PHE A 1 85 ? 12.257 -23.368 9.824 1.00 19.52 84 PHE A O 1
ATOM 693 N N . SER A 1 86 ? 14.026 -22.101 10.472 1.00 19.91 85 SER A N 1
ATOM 694 C CA . SER A 1 86 ? 13.143 -21.008 10.848 1.00 20.53 85 SER A CA 1
ATOM 695 C C . SER A 1 86 ? 13.191 -19.915 9.784 1.00 20.85 85 SER A C 1
ATOM 696 O O . SER A 1 86 ? 14.280 -19.521 9.355 1.00 21.01 85 SER A O 1
ATOM 699 N N . ILE A 1 87 ? 12.032 -19.366 9.405 1.00 20.75 86 ILE A N 1
ATOM 700 C CA . ILE A 1 87 ? 11.944 -18.277 8.423 1.00 21.00 86 ILE A CA 1
ATOM 701 C C . ILE A 1 87 ? 12.649 -17.003 8.950 1.00 22.24 86 ILE A C 1
ATOM 702 O O . ILE A 1 87 ? 13.111 -16.197 8.139 1.00 22.07 86 ILE A O 1
ATOM 707 N N . ASP A 1 88 ? 12.803 -16.870 10.277 1.00 23.21 87 ASP A N 1
ATOM 708 C CA . ASP A 1 88 ? 13.573 -15.737 10.825 1.00 25.16 87 ASP A CA 1
ATOM 709 C C . ASP A 1 88 ? 15.100 -16.002 10.852 1.00 27.62 87 ASP A C 1
ATOM 710 O O . ASP A 1 88 ? 15.869 -15.203 11.430 1.00 28.82 87 ASP A O 1
ATOM 715 N N . SER A 1 89 ? 15.554 -17.124 10.269 1.00 27.01 88 SER A N 1
ATOM 716 C CA . SER A 1 89 ? 16.957 -17.471 10.288 1.00 28.33 88 SER A CA 1
ATOM 717 C C . SER A 1 89 ? 17.459 -18.037 8.970 1.00 29.02 88 SER A C 1
ATOM 718 O O . SER A 1 89 ? 17.557 -19.260 8.832 1.00 27.25 88 SER A O 1
ATOM 721 N N . PRO A 1 90 ? 17.908 -17.187 8.035 1.00 30.39 89 PRO A N 1
ATOM 722 C CA . PRO A 1 90 ? 18.576 -17.717 6.823 1.00 31.40 89 PRO A CA 1
ATOM 723 C C . PRO A 1 90 ? 19.758 -18.654 7.158 1.00 32.17 89 PRO A C 1
ATOM 724 O O . PRO A 1 90 ? 20.029 -19.584 6.388 1.00 31.58 89 PRO A O 1
ATOM 728 N N . ASP A 1 91 ? 20.448 -18.461 8.317 1.00 32.37 90 ASP A N 1
ATOM 729 C CA . ASP A 1 91 ? 21.542 -19.377 8.700 1.00 32.55 90 ASP A CA 1
ATOM 730 C C . ASP A 1 91 ? 21.017 -20.816 8.894 1.00 31.39 90 ASP A C 1
ATOM 731 O O . ASP A 1 91 ? 21.686 -21.785 8.506 1.00 32.48 90 ASP A O 1
ATOM 736 N N . SER A 1 92 ? 19.823 -20.959 9.492 1.00 28.91 91 SER A N 1
ATOM 737 C CA . SER A 1 92 ? 19.247 -22.296 9.694 1.00 26.98 91 SER A CA 1
ATOM 738 C C . SER A 1 92 ? 18.918 -22.968 8.348 1.00 25.98 91 SER A C 1
ATOM 739 O O . SER A 1 92 ? 18.937 -24.200 8.269 1.00 26.06 91 SER A O 1
ATOM 742 N N . LEU A 1 93 ? 18.573 -22.181 7.311 1.00 25.33 92 LEU A N 1
ATOM 743 C CA . LEU A 1 93 ? 18.274 -22.730 5.986 1.00 25.30 92 LEU A CA 1
ATOM 744 C C . LEU A 1 93 ? 19.581 -23.146 5.287 1.00 26.92 92 LEU A C 1
ATOM 745 O O . LEU A 1 93 ? 19.603 -24.168 4.615 1.00 27.06 92 LEU A O 1
ATOM 750 N N . GLU A 1 94 ? 20.689 -22.412 5.523 1.00 27.91 93 GLU A N 1
ATOM 751 C CA . GLU A 1 94 ? 21.973 -22.719 4.895 1.00 28.88 93 GLU A CA 1
ATOM 752 C C . GLU A 1 94 ? 22.565 -24.066 5.346 1.00 28.79 93 GLU A C 1
ATOM 753 O O . GLU A 1 94 ? 23.241 -24.739 4.567 1.00 29.67 93 GLU A O 1
ATOM 759 N N . ASN A 1 95 ? 22.228 -24.510 6.544 1.00 26.84 94 ASN A N 1
ATOM 760 C CA . ASN A 1 95 ? 22.692 -25.784 7.087 1.00 26.52 94 ASN A CA 1
ATOM 761 C C . ASN A 1 95 ? 21.897 -27.002 6.619 1.00 25.50 94 ASN A C 1
ATOM 762 O O . ASN A 1 95 ? 22.254 -28.141 6.931 1.00 26.48 94 ASN A O 1
ATOM 767 N N . ILE A 1 96 ? 20.801 -26.769 5.880 1.00 23.09 95 ILE A N 1
ATOM 768 C CA . ILE A 1 96 ? 19.989 -27.864 5.372 1.00 22.64 95 ILE A CA 1
ATOM 769 C C . ILE A 1 96 ? 20.712 -28.728 4.317 1.00 23.63 95 ILE A C 1
ATOM 770 O O . ILE A 1 96 ? 20.737 -29.947 4.491 1.00 23.99 95 ILE A O 1
ATOM 775 N N . PRO A 1 97 ? 21.294 -28.175 3.224 1.00 23.36 96 PRO A N 1
ATOM 776 C CA . PRO A 1 97 ? 21.707 -29.060 2.120 1.00 24.80 96 PRO A CA 1
ATOM 777 C C . PRO A 1 97 ? 22.926 -29.928 2.278 1.00 28.61 96 PRO A C 1
ATOM 778 O O . PRO A 1 97 ? 22.970 -30.998 1.648 1.00 30.56 96 PRO A O 1
ATOM 782 N N . GLU A 1 98 ? 23.897 -29.472 3.015 1.00 27.89 97 GLU A N 1
ATOM 783 C CA . GLU A 1 98 ? 25.163 -30.162 3.160 1.00 31.30 97 GLU A CA 1
ATOM 784 C C . GLU A 1 98 ? 25.466 -30.616 4.612 1.00 32.41 97 GLU A C 1
ATOM 785 O O . GLU A 1 98 ? 26.486 -31.267 4.813 1.00 33.72 97 GLU A O 1
ATOM 791 N N . LYS A 1 99 ? 24.588 -30.341 5.602 1.00 31.38 98 LYS A N 1
ATOM 792 C CA . LYS A 1 99 ? 24.768 -30.916 6.935 1.00 30.35 98 LYS A CA 1
ATOM 793 C C . LYS A 1 99 ? 23.615 -31.897 7.225 1.00 27.33 98 LYS A C 1
ATOM 794 O O . LYS A 1 99 ? 23.812 -33.129 7.206 1.00 26.86 98 LYS A O 1
ATOM 800 N N . TRP A 1 100 ? 22.383 -31.364 7.344 1.00 23.48 99 TRP A N 1
ATOM 801 C CA . TRP A 1 100 ? 21.253 -32.235 7.654 1.00 21.29 99 TRP A CA 1
ATOM 802 C C . TRP A 1 100 ? 20.868 -33.190 6.559 1.00 20.98 99 TRP A C 1
ATOM 803 O O . TRP A 1 100 ? 20.568 -34.364 6.858 1.00 21.60 99 TRP A O 1
ATOM 814 N N . THR A 1 101 ? 20.841 -32.730 5.287 1.00 19.82 100 THR A N 1
ATOM 815 C CA . THR A 1 101 ? 20.384 -33.610 4.200 1.00 20.98 100 THR A CA 1
ATOM 816 C C . THR A 1 101 ? 21.284 -34.858 4.015 1.00 21.65 100 THR A C 1
ATOM 817 O O . THR A 1 101 ? 20.737 -35.963 3.984 1.00 21.49 100 THR A O 1
ATOM 821 N N . PRO A 1 102 ? 22.622 -34.728 3.892 1.00 23.20 101 PRO A N 1
ATOM 822 C CA . PRO A 1 102 ? 23.430 -35.956 3.720 1.00 23.27 101 PRO A CA 1
ATOM 823 C C . PRO A 1 102 ? 23.320 -36.903 4.917 1.00 21.79 101 PRO A C 1
ATOM 824 O O . PRO A 1 102 ? 23.321 -38.109 4.702 1.00 22.61 101 PRO A O 1
ATOM 828 N N . GLU A 1 103 ? 23.098 -36.369 6.141 1.00 20.24 102 GLU A N 1
ATOM 829 C CA . GLU A 1 103 ? 22.965 -37.272 7.287 1.00 19.72 102 GLU A CA 1
ATOM 830 C C . GLU A 1 103 ? 21.656 -38.065 7.203 1.00 19.35 102 GLU A C 1
ATOM 831 O O . GLU A 1 103 ? 21.615 -39.281 7.430 1.00 19.60 102 GLU A O 1
ATOM 837 N N . VAL A 1 104 ? 20.546 -37.351 6.930 1.00 18.51 103 VAL A N 1
ATOM 838 C CA . VAL A 1 104 ? 19.251 -38.025 6.877 1.00 19.72 103 VAL A CA 1
ATOM 839 C C . VAL A 1 104 ? 19.233 -39.009 5.690 1.00 20.41 103 VAL A C 1
ATOM 840 O O . VAL A 1 104 ? 18.719 -40.111 5.846 1.00 20.23 103 VAL A O 1
ATOM 844 N N . LYS A 1 105 ? 19.875 -38.667 4.536 1.00 20.63 104 LYS A N 1
ATOM 845 C CA . LYS A 1 105 ? 19.869 -39.603 3.405 1.00 21.19 104 LYS A CA 1
ATOM 846 C C . LYS A 1 105 ? 20.697 -40.854 3.718 1.00 21.76 104 LYS A C 1
ATOM 847 O O . LYS A 1 105 ? 20.394 -41.920 3.194 1.00 24.22 104 LYS A O 1
ATOM 853 N N . HIS A 1 106 ? 21.738 -40.723 4.523 1.00 20.82 105 HIS A N 1
ATOM 854 C CA . HIS A 1 106 ? 22.566 -41.867 4.900 1.00 21.15 105 HIS A CA 1
ATOM 855 C C . HIS A 1 106 ? 21.834 -42.818 5.857 1.00 21.76 105 HIS A C 1
ATOM 856 O O . HIS A 1 106 ? 21.855 -44.050 5.638 1.00 22.23 105 HIS A O 1
ATOM 863 N N . PHE A 1 107 ? 21.285 -42.271 6.987 1.00 20.45 106 PHE A N 1
ATOM 864 C CA . PHE A 1 107 ? 20.647 -43.128 7.999 1.00 19.93 106 PHE A CA 1
ATOM 865 C C . PHE A 1 107 ? 19.193 -43.499 7.689 1.00 21.35 106 PHE A C 1
ATOM 866 O O . PHE A 1 107 ? 18.661 -44.452 8.280 1.00 22.04 106 PHE A O 1
ATOM 874 N N . CYS A 1 108 ? 18.543 -42.750 6.778 1.00 21.23 107 CYS A N 1
ATOM 875 C CA . CYS A 1 108 ? 17.115 -42.957 6.430 1.00 21.18 107 CYS A CA 1
ATOM 876 C C . CYS A 1 108 ? 16.957 -43.038 4.937 1.00 22.09 107 CYS A C 1
ATOM 877 O O . CYS A 1 108 ? 16.235 -42.240 4.331 1.00 20.65 107 CYS A O 1
ATOM 880 N N . PRO A 1 109 ? 17.609 -44.025 4.286 1.00 23.14 108 PRO A N 1
ATOM 881 C CA . PRO A 1 109 ? 17.511 -44.088 2.838 1.00 23.41 108 PRO A CA 1
ATOM 882 C C . PRO A 1 109 ? 16.085 -44.318 2.372 1.00 22.73 108 PRO A C 1
ATOM 883 O O . PRO A 1 109 ? 15.342 -45.115 2.967 1.00 24.22 108 PRO A O 1
ATOM 887 N N . ASN A 1 110 ? 15.712 -43.557 1.385 1.00 23.03 109 ASN A N 1
ATOM 888 C CA . ASN A 1 110 ? 14.410 -43.641 0.735 1.00 24.68 109 ASN A CA 1
ATOM 889 C C . ASN A 1 110 ? 13.235 -43.187 1.594 1.00 24.54 109 ASN A C 1
ATOM 890 O O . ASN A 1 110 ? 12.078 -43.416 1.236 1.00 27.65 109 ASN A O 1
ATOM 895 N N . VAL A 1 111 ? 13.515 -42.541 2.731 1.00 20.73 110 VAL A N 1
ATOM 896 C CA . VAL A 1 111 ? 12.428 -42.060 3.598 1.00 19.00 110 VAL A CA 1
ATOM 897 C C . VAL A 1 111 ? 12.053 -40.666 3.122 1.00 18.41 110 VAL A C 1
ATOM 898 O O . VAL A 1 111 ? 12.939 -39.837 2.901 1.00 18.54 110 VAL A O 1
ATOM 902 N N . PRO A 1 112 ? 10.751 -40.358 2.951 1.00 17.55 111 PRO A N 1
ATOM 903 C CA . PRO A 1 112 ? 10.396 -39.014 2.439 1.00 16.24 111 PRO A CA 1
ATOM 904 C C . PRO A 1 112 ? 10.762 -37.913 3.426 1.00 16.59 111 PRO A C 1
ATOM 905 O O . PRO A 1 112 ? 10.554 -38.083 4.646 1.00 16.84 111 PRO A O 1
ATOM 909 N N . ILE A 1 113 ? 11.290 -36.808 2.912 1.00 16.01 112 ILE A N 1
ATOM 910 C CA . ILE A 1 113 ? 11.630 -35.625 3.744 1.00 16.14 112 ILE A CA 1
ATOM 911 C C . ILE A 1 113 ? 10.661 -34.511 3.363 1.00 15.81 112 ILE A C 1
ATOM 912 O O . ILE A 1 113 ? 10.530 -34.181 2.165 1.00 16.91 112 ILE A O 1
ATOM 917 N N . ILE A 1 114 ? 10.024 -33.884 4.350 1.00 14.44 113 ILE A N 1
ATOM 918 C CA . ILE A 1 114 ? 9.242 -32.682 4.065 1.00 14.07 113 ILE A CA 1
ATOM 919 C C . ILE A 1 114 ? 10.026 -31.520 4.664 1.00 14.28 113 ILE A C 1
ATOM 920 O O . ILE A 1 114 ? 10.383 -31.566 5.856 1.00 15.29 113 ILE A O 1
ATOM 925 N N . LEU A 1 115 ? 10.408 -30.527 3.823 1.00 14.28 114 LEU A N 1
ATOM 926 C CA . LEU A 1 115 ? 11.114 -29.353 4.330 1.00 14.79 114 LEU A CA 1
ATOM 927 C C . LEU A 1 115 ? 10.060 -28.381 4.867 1.00 15.02 114 LEU A C 1
ATOM 928 O O . LEU A 1 115 ? 9.107 -28.021 4.138 1.00 15.58 114 LEU A O 1
ATOM 933 N N . VAL A 1 116 ? 10.201 -27.980 6.139 1.00 14.86 115 VAL A N 1
ATOM 934 C CA . VAL A 1 116 ? 9.211 -27.138 6.798 1.00 15.06 115 VAL A CA 1
ATOM 935 C C . VAL A 1 116 ? 9.845 -25.837 7.244 1.00 15.62 115 VAL A C 1
ATOM 936 O O . VAL A 1 116 ? 10.828 -25.832 8.004 1.00 16.96 115 VAL A O 1
ATOM 940 N N . GLY A 1 117 ? 9.292 -24.721 6.765 1.00 15.97 116 GLY A N 1
ATOM 941 C CA . GLY A 1 117 ? 9.674 -23.386 7.227 1.00 16.19 116 GLY A CA 1
ATOM 942 C C . GLY A 1 117 ? 8.828 -23.041 8.451 1.00 17.23 116 GLY A C 1
ATOM 943 O O . GLY A 1 117 ? 7.608 -22.843 8.331 1.00 19.30 116 GLY A O 1
ATOM 944 N N . ASN A 1 118 ? 9.460 -22.941 9.625 1.00 17.25 117 ASN A N 1
ATOM 945 C CA A ASN A 1 118 ? 8.784 -22.627 10.880 0.50 17.35 117 ASN A CA 1
ATOM 946 C CA B ASN A 1 118 ? 8.723 -22.617 10.851 0.50 18.71 117 ASN A CA 1
ATOM 947 C C . ASN A 1 118 ? 8.787 -21.120 11.137 1.00 19.27 117 ASN A C 1
ATOM 948 O O . ASN A 1 118 ? 9.547 -20.386 10.504 1.00 20.05 117 ASN A O 1
ATOM 957 N N . LYS A 1 119 ? 7.939 -20.675 12.069 1.00 19.55 118 LYS A N 1
ATOM 958 C CA . LYS A 1 119 ? 7.877 -19.276 12.508 1.00 20.20 118 LYS A CA 1
ATOM 959 C C . LYS A 1 119 ? 7.523 -18.355 11.365 1.00 21.33 118 LYS A C 1
ATOM 960 O O . LYS A 1 119 ? 8.047 -17.227 11.252 1.00 22.68 118 LYS A O 1
ATOM 966 N N . LYS A 1 120 ? 6.554 -18.775 10.541 1.00 20.77 119 LYS A N 1
ATOM 967 C CA . LYS A 1 120 ? 6.193 -17.965 9.372 1.00 21.67 119 LYS A CA 1
ATOM 968 C C . LYS A 1 120 ? 5.570 -16.619 9.754 1.00 25.07 119 LYS A C 1
ATOM 969 O O . LYS A 1 120 ? 5.625 -15.697 8.937 1.00 27.16 119 LYS A O 1
ATOM 975 N N . ASP A 1 121 ? 5.034 -16.520 10.998 1.00 25.68 120 ASP A N 1
ATOM 976 C CA . ASP A 1 121 ? 4.452 -15.272 11.546 1.00 27.69 120 ASP A CA 1
ATOM 977 C C . ASP A 1 121 ? 5.514 -14.165 11.646 1.00 30.22 120 ASP A C 1
ATOM 978 O O . ASP A 1 121 ? 5.136 -12.986 11.729 1.00 31.52 120 ASP A O 1
ATOM 983 N N . LEU A 1 122 ? 6.826 -14.519 11.651 1.00 29.86 121 LEU A N 1
ATOM 984 C CA . LEU A 1 122 ? 7.910 -13.532 11.775 1.00 30.07 121 LEU A CA 1
ATOM 985 C C . LEU A 1 122 ? 8.375 -12.930 10.443 1.00 31.81 121 LEU A C 1
ATOM 986 O O . LEU A 1 122 ? 9.201 -12.008 10.436 1.00 32.33 121 LEU A O 1
ATOM 991 N N . ARG A 1 123 ? 7.855 -13.430 9.308 1.00 31.26 122 ARG A N 1
ATOM 992 C CA . ARG A 1 123 ? 8.258 -12.938 8.006 1.00 32.86 122 ARG A CA 1
ATOM 993 C C . ARG A 1 123 ? 7.972 -11.440 7.851 1.00 36.82 122 ARG A C 1
ATOM 994 O O . ARG A 1 123 ? 8.777 -10.732 7.250 1.00 38.46 122 ARG A O 1
ATOM 1002 N N . ASN A 1 124 ? 6.861 -10.965 8.444 1.00 37.91 123 ASN A N 1
ATOM 1003 C CA . ASN A 1 124 ? 6.463 -9.560 8.379 1.00 40.52 123 ASN A CA 1
ATOM 1004 C C . ASN A 1 124 ? 6.513 -8.884 9.753 1.00 42.37 123 ASN A C 1
ATOM 1005 O O . ASN A 1 124 ? 5.767 -7.926 10.008 1.00 44.04 123 ASN A O 1
ATOM 1010 N N . ASP A 1 125 ? 7.422 -9.336 10.620 1.00 42.00 124 ASP A N 1
ATOM 1011 C CA . ASP A 1 125 ? 7.590 -8.776 11.952 1.00 42.42 124 ASP A CA 1
ATOM 1012 C C . ASP A 1 125 ? 8.691 -7.713 11.891 1.00 43.46 124 ASP A C 1
ATOM 1013 O O . ASP A 1 125 ? 9.821 -8.026 11.519 1.00 43.31 124 ASP A O 1
ATOM 1018 N N . GLU A 1 126 ? 8.364 -6.444 12.226 1.00 43.80 125 GLU A N 1
ATOM 1019 C CA . GLU A 1 126 ? 9.337 -5.355 12.134 1.00 44.24 125 GLU A CA 1
ATOM 1020 C C . GLU A 1 126 ? 10.592 -5.570 12.969 1.00 42.91 125 GLU A C 1
ATOM 1021 O O . GLU A 1 126 ? 11.689 -5.334 12.458 1.00 43.05 125 GLU A O 1
ATOM 1027 N N . HIS A 1 127 ? 10.462 -6.060 14.214 1.00 41.93 126 HIS A N 1
ATOM 1028 C CA . HIS A 1 127 ? 11.621 -6.351 15.062 1.00 42.08 126 HIS A CA 1
ATOM 1029 C C . HIS A 1 127 ? 12.558 -7.363 14.401 1.00 40.99 126 HIS A C 1
ATOM 1030 O O . HIS A 1 127 ? 13.774 -7.192 14.450 1.00 41.78 126 HIS A O 1
ATOM 1037 N N . THR A 1 128 ? 11.988 -8.429 13.793 1.00 38.41 127 THR A N 1
ATOM 1038 C CA . THR A 1 128 ? 12.800 -9.433 13.121 1.00 36.95 127 THR A CA 1
ATOM 1039 C C . THR A 1 128 ? 13.539 -8.825 11.927 1.00 36.79 127 THR A C 1
ATOM 1040 O O . THR A 1 128 ? 14.719 -9.111 11.726 1.00 37.03 127 THR A O 1
ATOM 1044 N N . ARG A 1 129 ? 12.852 -8.023 11.129 1.00 37.74 128 ARG A N 1
ATOM 1045 C CA . ARG A 1 129 ? 13.457 -7.421 9.947 1.00 39.94 128 ARG A CA 1
ATOM 1046 C C . ARG A 1 129 ? 14.578 -6.443 10.312 1.00 42.09 128 ARG A C 1
ATOM 1047 O O . ARG A 1 129 ? 15.583 -6.382 9.602 1.00 42.29 128 ARG A O 1
ATOM 1055 N N . ARG A 1 130 ? 14.440 -5.741 11.446 1.00 42.83 129 ARG A N 1
ATOM 1056 C CA . ARG A 1 130 ? 15.470 -4.798 11.876 1.00 44.46 129 ARG A CA 1
ATOM 1057 C C . ARG A 1 130 ? 16.698 -5.542 12.358 1.00 44.79 129 ARG A C 1
ATOM 1058 O O . ARG A 1 130 ? 17.814 -5.139 12.036 1.00 46.14 129 ARG A O 1
ATOM 1066 N N . GLU A 1 131 ? 16.503 -6.636 13.111 1.00 43.48 130 GLU A N 1
ATOM 1067 C CA . GLU A 1 131 ? 17.617 -7.425 13.631 1.00 43.47 130 GLU A CA 1
ATOM 1068 C C . GLU A 1 131 ? 18.406 -8.110 12.528 1.00 43.11 130 GLU A C 1
ATOM 1069 O O . GLU A 1 131 ? 19.634 -8.093 12.566 1.00 43.83 130 GLU A O 1
ATOM 1075 N N . LEU A 1 132 ? 17.711 -8.744 11.559 1.00 41.20 131 LEU A N 1
ATOM 1076 C CA . LEU A 1 132 ? 18.403 -9.416 10.459 1.00 40.87 131 LEU A CA 1
ATOM 1077 C C . LEU A 1 132 ? 19.177 -8.433 9.564 1.00 43.00 131 LEU A C 1
ATOM 1078 O O . LEU A 1 132 ? 20.255 -8.772 9.078 1.00 42.79 131 LEU A O 1
ATOM 1083 N N . ALA A 1 133 ? 18.634 -7.224 9.345 1.00 44.55 132 ALA A N 1
ATOM 1084 C CA . ALA A 1 133 ? 19.292 -6.223 8.488 1.00 46.86 132 ALA A CA 1
ATOM 1085 C C . ALA A 1 133 ? 20.690 -5.812 8.970 1.00 48.49 132 ALA A C 1
ATOM 1086 O O . ALA A 1 133 ? 21.516 -5.416 8.150 1.00 49.28 132 ALA A O 1
ATOM 1088 N N . LYS A 1 134 ? 20.973 -5.959 10.265 1.00 49.31 133 LYS A N 1
ATOM 1089 C CA . LYS A 1 134 ? 22.295 -5.651 10.828 1.00 50.58 133 LYS A CA 1
ATOM 1090 C C . LYS A 1 134 ? 23.355 -6.660 10.338 1.00 51.71 133 LYS A C 1
ATOM 1091 O O . LYS A 1 134 ? 24.521 -6.296 10.198 1.00 52.61 133 LYS A O 1
ATOM 1097 N N . MET A 1 135 ? 22.939 -7.910 10.030 1.00 51.04 134 MET A N 1
ATOM 1098 C CA . MET A 1 135 ? 23.836 -8.929 9.485 1.00 50.53 134 MET A CA 1
ATOM 1099 C C . MET A 1 135 ? 23.725 -9.041 7.955 1.00 48.89 134 MET A C 1
ATOM 1100 O O . MET A 1 135 ? 24.162 -10.051 7.407 1.00 49.20 134 MET A O 1
ATOM 1105 N N . LYS A 1 136 ? 23.135 -8.029 7.270 1.00 47.25 135 LYS A N 1
ATOM 1106 C CA . LYS A 1 136 ? 22.875 -7.990 5.823 1.00 46.24 135 LYS A CA 1
ATOM 1107 C C . LYS A 1 136 ? 21.960 -9.153 5.406 1.00 44.58 135 LYS A C 1
ATOM 1108 O O . LYS A 1 136 ? 22.103 -9.733 4.324 1.00 45.12 135 LYS A O 1
ATOM 1114 N N . GLN A 1 137 ? 20.990 -9.465 6.270 1.00 41.98 136 GLN A N 1
ATOM 1115 C CA . GLN A 1 137 ? 20.062 -10.572 6.052 1.00 40.10 136 GLN A CA 1
ATOM 1116 C C . GLN A 1 137 ? 18.596 -10.114 6.020 1.00 38.57 136 GLN A C 1
ATOM 1117 O O . GLN A 1 137 ? 18.276 -8.991 6.402 1.00 38.86 136 GLN A O 1
ATOM 1123 N N . GLU A 1 138 ? 17.688 -11.005 5.574 1.00 36.11 137 GLU A N 1
ATOM 1124 C CA . GLU A 1 138 ? 16.253 -10.749 5.574 1.00 34.77 137 GLU A CA 1
ATOM 1125 C C . GLU A 1 138 ? 15.513 -12.082 5.785 1.00 32.15 137 GLU A C 1
ATOM 1126 O O . GLU A 1 138 ? 16.140 -13.131 5.597 1.00 32.05 137 GLU A O 1
ATOM 1132 N N . PRO A 1 139 ? 14.240 -12.093 6.245 1.00 30.14 138 PRO A N 1
ATOM 1133 C CA . PRO A 1 139 ? 13.572 -13.388 6.457 1.00 28.27 138 PRO A CA 1
ATOM 1134 C C . PRO A 1 139 ? 13.515 -14.181 5.160 1.00 26.29 138 PRO A C 1
ATOM 1135 O O . PRO A 1 139 ? 13.521 -13.626 4.057 1.00 26.49 138 PRO A O 1
ATOM 1139 N N . VAL A 1 140 ? 13.496 -15.509 5.300 1.00 23.62 139 VAL A N 1
ATOM 1140 C CA . VAL A 1 140 ? 13.443 -16.390 4.151 1.00 22.77 139 VAL A CA 1
ATOM 1141 C C . VAL A 1 140 ? 12.159 -16.170 3.356 1.00 24.37 139 VAL A C 1
ATOM 1142 O O . VAL A 1 140 ? 11.069 -16.122 3.919 1.00 24.79 139 VAL A O 1
ATOM 1146 N N . LYS A 1 141 ? 12.311 -16.009 2.061 1.00 24.71 140 LYS A N 1
ATOM 1147 C CA . LYS A 1 141 ? 11.184 -15.849 1.162 1.00 25.62 140 LYS A CA 1
ATOM 1148 C C . LYS A 1 141 ? 10.602 -17.237 0.804 1.00 25.57 140 LYS A C 1
ATOM 1149 O O . LYS A 1 141 ? 11.338 -18.237 0.739 1.00 23.58 140 LYS A O 1
ATOM 1155 N N . PRO A 1 142 ? 9.284 -17.348 0.576 1.00 25.78 141 PRO A N 1
ATOM 1156 C CA . PRO A 1 142 ? 8.726 -18.667 0.193 1.00 24.12 141 PRO A CA 1
ATOM 1157 C C . PRO A 1 142 ? 9.413 -19.311 -1.029 1.00 23.11 141 PRO A C 1
ATOM 1158 O O . PRO A 1 142 ? 9.658 -20.523 -0.938 1.00 22.33 141 PRO A O 1
ATOM 1162 N N . GLU A 1 143 ? 9.809 -18.576 -2.095 1.00 22.85 142 GLU A N 1
ATOM 1163 C CA . GLU A 1 143 ? 10.528 -19.201 -3.216 1.00 23.07 142 GLU A CA 1
ATOM 1164 C C . GLU A 1 143 ? 11.881 -19.757 -2.811 1.00 22.47 142 GLU A C 1
ATOM 1165 O O . GLU A 1 143 ? 12.351 -20.709 -3.427 1.00 22.46 142 GLU A O 1
ATOM 1171 N N . GLU A 1 144 ? 12.528 -19.139 -1.798 1.00 21.90 143 GLU A N 1
ATOM 1172 C CA . GLU A 1 144 ? 13.827 -19.642 -1.351 1.00 21.09 143 GLU A CA 1
ATOM 1173 C C . GLU A 1 144 ? 13.610 -20.980 -0.619 1.00 19.75 143 GLU A C 1
ATOM 1174 O O . GLU A 1 144 ? 14.417 -21.904 -0.793 1.00 20.26 143 GLU A O 1
ATOM 1180 N N . GLY A 1 145 ? 12.510 -21.089 0.126 1.00 19.05 144 GLY A N 1
ATOM 1181 C CA . GLY A 1 145 ? 12.209 -22.359 0.779 1.00 18.85 144 GLY A CA 1
ATOM 1182 C C . GLY A 1 145 ? 11.878 -23.427 -0.255 1.00 18.83 144 GLY A C 1
ATOM 1183 O O . GLY A 1 145 ? 12.371 -24.549 -0.188 1.00 17.66 144 GLY A O 1
ATOM 1184 N N . ARG A 1 146 ? 11.007 -23.092 -1.227 1.00 17.74 145 ARG A N 1
ATOM 1185 C CA . ARG A 1 146 ? 10.640 -24.087 -2.266 1.00 17.04 145 ARG A CA 1
ATOM 1186 C C . ARG A 1 146 ? 11.888 -24.534 -3.034 1.00 18.29 145 ARG A C 1
ATOM 1187 O O . ARG A 1 146 ? 12.016 -25.729 -3.315 1.00 18.12 145 ARG A O 1
ATOM 1195 N N . ASP A 1 147 ? 12.757 -23.587 -3.447 1.00 18.15 146 ASP A N 1
ATOM 1196 C CA . ASP A 1 147 ? 13.947 -23.990 -4.212 1.00 18.91 146 ASP A CA 1
ATOM 1197 C C . ASP A 1 147 ? 14.860 -24.858 -3.393 1.00 19.47 146 ASP A C 1
ATOM 1198 O O . ASP A 1 147 ? 15.448 -25.788 -3.946 1.00 19.68 146 ASP A O 1
ATOM 1203 N N . MET A 1 148 ? 14.951 -24.623 -2.060 1.00 18.09 147 MET A N 1
ATOM 1204 C CA . MET A 1 148 ? 15.809 -25.507 -1.250 1.00 17.68 147 MET A CA 1
ATOM 1205 C C . MET A 1 148 ? 15.184 -26.900 -1.205 1.00 17.66 147 MET A C 1
ATOM 1206 O O . MET A 1 148 ? 15.882 -27.920 -1.353 1.00 18.48 147 MET A O 1
ATOM 1211 N N . ALA A 1 149 ? 13.841 -26.974 -1.028 1.00 16.43 148 ALA A N 1
ATOM 1212 C CA . ALA A 1 149 ? 13.170 -28.271 -0.999 1.00 16.82 148 ALA A CA 1
ATOM 1213 C C . ALA A 1 149 ? 13.377 -29.048 -2.295 1.00 17.01 148 ALA A C 1
ATOM 1214 O O . ALA A 1 149 ? 13.661 -30.250 -2.305 1.00 17.94 148 ALA A O 1
ATOM 1216 N N . ASN A 1 150 ? 13.297 -28.314 -3.423 1.00 17.28 149 ASN A N 1
ATOM 1217 C CA . ASN A 1 150 ? 13.460 -28.942 -4.733 1.00 17.81 149 ASN A CA 1
ATOM 1218 C C . ASN A 1 150 ? 14.901 -29.485 -4.875 1.00 19.88 149 ASN A C 1
ATOM 1219 O O . ASN A 1 150 ? 15.088 -30.651 -5.262 1.00 20.55 149 ASN A O 1
ATOM 1224 N N . ARG A 1 151 ? 15.889 -28.680 -4.490 1.00 18.81 150 ARG A N 1
ATOM 1225 C CA . ARG A 1 151 ? 17.297 -29.053 -4.575 1.00 19.75 150 ARG A CA 1
ATOM 1226 C C . ARG A 1 151 ? 17.630 -30.334 -3.767 1.00 20.81 150 ARG A C 1
ATOM 1227 O O . ARG A 1 151 ? 18.407 -31.204 -4.228 1.00 21.77 150 ARG A O 1
ATOM 1235 N N . ILE A 1 152 ? 17.095 -30.389 -2.540 1.00 18.95 151 ILE A N 1
ATOM 1236 C CA . ILE A 1 152 ? 17.441 -31.508 -1.652 1.00 18.73 151 ILE A CA 1
ATOM 1237 C C . ILE A 1 152 ? 16.662 -32.790 -1.920 1.00 19.71 151 ILE A C 1
ATOM 1238 O O . ILE A 1 152 ? 16.883 -33.786 -1.245 1.00 21.82 151 ILE A O 1
ATOM 1243 N N . GLY A 1 153 ? 15.741 -32.762 -2.887 1.00 19.55 152 GLY A N 1
ATOM 1244 C CA . GLY A 1 153 ? 14.956 -33.953 -3.187 1.00 19.14 152 GLY A CA 1
ATOM 1245 C C . GLY A 1 153 ? 13.838 -34.163 -2.173 1.00 19.18 152 GLY A C 1
ATOM 1246 O O . GLY A 1 153 ? 13.400 -35.313 -1.963 1.00 20.63 152 GLY A O 1
ATOM 1247 N N . ALA A 1 154 ? 13.348 -33.058 -1.584 1.00 17.60 153 ALA A N 1
ATOM 1248 C CA . ALA A 1 154 ? 12.256 -33.198 -0.608 1.00 16.72 153 ALA A CA 1
ATOM 1249 C C . ALA A 1 154 ? 10.984 -33.712 -1.286 1.00 16.73 153 ALA A C 1
ATOM 1250 O O . ALA A 1 154 ? 10.710 -33.378 -2.469 1.00 17.50 153 ALA A O 1
ATOM 1252 N N . PHE A 1 155 ? 10.140 -34.441 -0.518 1.00 16.01 154 PHE A N 1
ATOM 1253 C CA . PHE A 1 155 ? 8.811 -34.849 -0.974 1.00 16.23 154 PHE A CA 1
ATOM 1254 C C . PHE A 1 155 ? 7.979 -33.580 -1.199 1.00 16.96 154 PHE A C 1
ATOM 1255 O O . PHE A 1 155 ? 7.205 -33.516 -2.156 1.00 17.37 154 PHE A O 1
ATOM 1263 N N . GLY A 1 156 ? 8.135 -32.562 -0.346 1.00 16.11 155 GLY A N 1
ATOM 1264 C CA . GLY A 1 156 ? 7.427 -31.295 -0.527 1.00 17.59 155 GLY A CA 1
ATOM 1265 C C . GLY A 1 156 ? 7.927 -30.220 0.396 1.00 16.71 155 GLY A C 1
ATOM 1266 O O . GLY A 1 156 ? 8.825 -30.477 1.237 1.00 16.54 155 GLY A O 1
ATOM 1267 N N . TYR A 1 157 ? 7.398 -29.021 0.213 1.00 15.67 156 TYR A N 1
ATOM 1268 C CA . TYR A 1 157 ? 7.750 -27.862 1.023 1.00 15.47 156 TYR A CA 1
ATOM 1269 C C . TYR A 1 157 ? 6.473 -27.333 1.663 1.00 16.12 156 TYR A C 1
ATOM 1270 O O . TYR A 1 157 ? 5.433 -27.181 0.990 1.00 15.92 156 TYR A O 1
ATOM 1279 N N . MET A 1 158 ? 6.553 -27.052 2.981 1.00 15.34 157 MET A N 1
ATOM 1280 C CA . MET A 1 158 ? 5.416 -26.511 3.732 1.00 14.79 157 MET A CA 1
ATOM 1281 C C . MET A 1 158 ? 5.880 -25.448 4.697 1.00 15.68 157 MET A C 1
ATOM 1282 O O . MET A 1 158 ? 7.066 -25.442 5.073 1.00 17.21 157 MET A O 1
ATOM 1287 N N . GLU A 1 159 ? 4.953 -24.540 5.102 1.00 15.71 158 GLU A N 1
ATOM 1288 C CA . GLU A 1 159 ? 5.282 -23.514 6.107 1.00 16.23 158 GLU A CA 1
ATOM 1289 C C . GLU A 1 159 ? 4.273 -23.568 7.251 1.00 17.53 158 GLU A C 1
ATOM 1290 O O . GLU A 1 159 ? 3.096 -23.902 7.022 1.00 17.96 158 GLU A O 1
ATOM 1296 N N . CYS A 1 160 ? 4.696 -23.130 8.440 1.00 17.02 159 CYS A N 1
ATOM 1297 C CA . CYS A 1 160 ? 3.729 -23.092 9.552 1.00 17.36 159 CYS A CA 1
ATOM 1298 C C . CYS A 1 160 ? 4.172 -22.089 10.592 1.00 18.22 159 CYS A C 1
ATOM 1299 O O . CYS A 1 160 ? 5.300 -21.559 10.528 1.00 18.51 159 CYS A O 1
ATOM 1302 N N . SER A 1 161 ? 3.243 -21.812 11.560 1.00 18.21 160 SER A N 1
ATOM 1303 C CA . SER A 1 161 ? 3.518 -20.975 12.735 1.00 19.36 160 SER A CA 1
ATOM 1304 C C . SER A 1 161 ? 3.055 -21.722 13.975 1.00 20.02 160 SER A C 1
ATOM 1305 O O . SER A 1 161 ? 1.847 -21.886 14.180 1.00 20.97 160 SER A O 1
ATOM 1308 N N . ALA A 1 162 ? 3.990 -22.182 14.839 1.00 20.62 161 ALA A N 1
ATOM 1309 C CA . ALA A 1 162 ? 3.558 -22.832 16.096 1.00 21.11 161 ALA A CA 1
ATOM 1310 C C . ALA A 1 162 ? 2.819 -21.809 16.992 1.00 23.46 161 ALA A C 1
ATOM 1311 O O . ALA A 1 162 ? 1.880 -22.196 17.703 1.00 24.03 161 ALA A O 1
ATOM 1313 N N . LYS A 1 163 ? 3.199 -20.525 16.932 1.00 23.67 162 LYS A N 1
ATOM 1314 C CA . LYS A 1 163 ? 2.577 -19.477 17.765 1.00 26.41 162 LYS A CA 1
ATOM 1315 C C . LYS A 1 163 ? 1.081 -19.338 17.523 1.00 28.38 162 LYS A C 1
ATOM 1316 O O . LYS A 1 163 ? 0.304 -19.314 18.497 1.00 29.85 162 LYS A O 1
ATOM 1322 N N . THR A 1 164 ? 0.676 -19.246 16.253 1.00 26.67 163 THR A N 1
ATOM 1323 C CA . THR A 1 164 ? -0.729 -19.074 15.869 1.00 26.94 163 THR A CA 1
ATOM 1324 C C . THR A 1 164 ? -1.450 -20.365 15.523 1.00 26.55 163 THR A C 1
ATOM 1325 O O . THR A 1 164 ? -2.663 -20.331 15.257 1.00 27.54 163 THR A O 1
ATOM 1329 N N . LYS A 1 165 ? -0.680 -21.473 15.404 1.00 24.59 164 LYS A N 1
ATOM 1330 C CA . LYS A 1 165 ? -1.114 -22.807 14.970 1.00 23.68 164 LYS A CA 1
ATOM 1331 C C . LYS A 1 165 ? -1.357 -22.911 13.454 1.00 22.78 164 LYS A C 1
ATOM 1332 O O . LYS A 1 165 ? -1.638 -24.027 12.967 1.00 23.05 164 LYS A O 1
ATOM 1338 N N . ASP A 1 166 ? -1.263 -21.795 12.688 1.00 21.83 165 ASP A N 1
ATOM 1339 C CA . ASP A 1 166 ? -1.597 -21.874 11.267 1.00 22.40 165 ASP A CA 1
ATOM 1340 C C . ASP A 1 166 ? -0.622 -22.771 10.529 1.00 20.06 165 ASP A C 1
ATOM 1341 O O . ASP A 1 166 ? 0.590 -22.633 10.635 1.00 20.33 165 ASP A O 1
ATOM 1346 N N . GLY A 1 167 ? -1.177 -23.728 9.827 1.00 18.77 166 GLY A N 1
ATOM 1347 C CA . GLY A 1 167 ? -0.389 -24.641 9.020 1.00 18.03 166 GLY A CA 1
ATOM 1348 C C . GLY A 1 167 ? 0.115 -25.869 9.759 1.00 17.58 166 GLY A C 1
ATOM 1349 O O . GLY A 1 167 ? 0.631 -26.796 9.126 1.00 17.19 166 GLY A O 1
ATOM 1350 N N . VAL A 1 168 ? -0.031 -25.915 11.096 1.00 16.90 167 VAL A N 1
ATOM 1351 C CA . VAL A 1 168 ? 0.515 -27.037 11.872 1.00 16.42 167 VAL A CA 1
ATOM 1352 C C . VAL A 1 168 ? -0.202 -28.352 11.605 1.00 15.89 167 VAL A C 1
ATOM 1353 O O . VAL A 1 168 ? 0.451 -29.365 11.289 1.00 16.41 167 VAL A O 1
ATOM 1357 N N . ARG A 1 169 ? -1.555 -28.355 11.649 1.00 16.43 168 ARG A N 1
ATOM 1358 C CA . ARG A 1 169 ? -2.303 -29.585 11.360 1.00 16.34 168 ARG A CA 1
ATOM 1359 C C . ARG A 1 169 ? -1.957 -30.102 9.964 1.00 16.69 168 ARG A C 1
ATOM 1360 O O . ARG A 1 169 ? -1.731 -31.296 9.780 1.00 17.11 168 ARG A O 1
ATOM 1368 N N . GLU A 1 170 ? -1.867 -29.179 8.992 1.00 16.72 169 GLU A N 1
ATOM 1369 C CA . GLU A 1 170 ? -1.581 -29.575 7.609 1.00 15.78 169 GLU A CA 1
ATOM 1370 C C . GLU A 1 170 ? -0.218 -30.237 7.460 1.00 15.85 169 GLU A C 1
ATOM 1371 O O . GLU A 1 170 ? -0.106 -31.206 6.684 1.00 15.33 169 GLU A O 1
ATOM 1377 N N . VAL A 1 171 ? 0.804 -29.756 8.207 1.00 15.25 170 VAL A N 1
ATOM 1378 C CA . VAL A 1 171 ? 2.114 -30.382 8.126 1.00 14.89 170 VAL A CA 1
ATOM 1379 C C . VAL A 1 171 ? 2.061 -31.840 8.600 1.00 15.11 170 VAL A C 1
ATOM 1380 O O . VAL A 1 171 ? 2.619 -32.735 7.942 1.00 15.30 170 VAL A O 1
ATOM 1384 N N . PHE A 1 172 ? 1.367 -32.101 9.737 1.00 14.55 171 PHE A N 1
ATOM 1385 C CA . PHE A 1 172 ? 1.370 -33.465 10.264 1.00 14.50 171 PHE A CA 1
ATOM 1386 C C . PHE A 1 172 ? 0.431 -34.386 9.479 1.00 15.12 171 PHE A C 1
ATOM 1387 O O . PHE A 1 172 ? 0.735 -35.578 9.359 1.00 15.58 171 PHE A O 1
ATOM 1395 N N . GLU A 1 173 ? -0.651 -33.847 8.893 1.00 15.39 172 GLU A N 1
ATOM 1396 C CA . GLU A 1 173 ? -1.497 -34.695 8.036 1.00 15.51 172 GLU A CA 1
ATOM 1397 C C . GLU A 1 173 ? -0.687 -35.085 6.781 1.00 15.12 172 GLU A C 1
ATOM 1398 O O . GLU A 1 173 ? -0.768 -36.245 6.322 1.00 16.09 172 GLU A O 1
ATOM 1404 N N . MET A 1 174 ? 0.057 -34.116 6.194 1.00 14.12 173 MET A N 1
ATOM 1405 C CA . MET A 1 174 ? 0.857 -34.468 5.014 1.00 14.10 173 MET A CA 1
ATOM 1406 C C . MET A 1 174 ? 1.977 -35.425 5.375 1.00 14.67 173 MET A C 1
ATOM 1407 O O . MET A 1 174 ? 2.274 -36.335 4.602 1.00 15.75 173 MET A O 1
ATOM 1412 N N . ALA A 1 175 ? 2.612 -35.253 6.556 1.00 13.96 174 ALA A N 1
ATOM 1413 C CA . ALA A 1 175 ? 3.659 -36.202 6.957 1.00 14.14 174 ALA A CA 1
ATOM 1414 C C . ALA A 1 175 ? 3.107 -37.608 7.067 1.00 15.82 174 ALA A C 1
ATOM 1415 O O . ALA A 1 175 ? 3.786 -38.571 6.694 1.00 16.47 174 ALA A O 1
ATOM 1417 N N . THR A 1 176 ? 1.844 -37.729 7.542 1.00 15.42 175 THR A N 1
ATOM 1418 C CA . THR A 1 176 ? 1.189 -39.027 7.638 1.00 16.01 175 THR A CA 1
ATOM 1419 C C . THR A 1 176 ? 0.979 -39.636 6.257 1.00 17.12 175 THR A C 1
ATOM 1420 O O . THR A 1 176 ? 1.258 -40.817 6.035 1.00 17.21 175 THR A O 1
ATOM 1424 N N . ARG A 1 177 ? 0.473 -38.841 5.316 1.00 16.03 176 ARG A N 1
ATOM 1425 C CA . ARG A 1 177 ? 0.302 -39.291 3.920 1.00 16.07 176 ARG A CA 1
ATOM 1426 C C . ARG A 1 177 ? 1.651 -39.753 3.334 1.00 16.83 176 ARG A C 1
ATOM 1427 O O . ARG A 1 177 ? 1.719 -40.825 2.705 1.00 17.64 176 ARG A O 1
ATOM 1435 N N . ALA A 1 178 ? 2.725 -38.975 3.578 1.00 16.48 177 ALA A N 1
ATOM 1436 C CA . ALA A 1 178 ? 4.045 -39.359 3.040 1.00 17.13 177 ALA A CA 1
ATOM 1437 C C . ALA A 1 178 ? 4.510 -40.693 3.657 1.00 17.99 177 ALA A C 1
ATOM 1438 O O . ALA A 1 178 ? 5.045 -41.556 2.921 1.00 18.71 177 ALA A O 1
ATOM 1440 N N . ALA A 1 179 ? 4.288 -40.855 4.978 1.00 18.07 178 ALA A N 1
ATOM 1441 C CA . ALA A 1 179 ? 4.686 -42.094 5.692 1.00 18.92 178 ALA A CA 1
ATOM 1442 C C . ALA A 1 179 ? 3.952 -43.340 5.160 1.00 21.07 178 ALA A C 1
ATOM 1443 O O . ALA A 1 179 ? 4.491 -44.479 5.245 1.00 21.81 178 ALA A O 1
ATOM 1445 N N . LEU A 1 180 ? 2.730 -43.144 4.633 1.00 21.16 179 LEU A N 1
ATOM 1446 C CA . LEU A 1 180 ? 1.906 -44.263 4.116 1.00 22.50 179 LEU A CA 1
ATOM 1447 C C . LEU A 1 180 ? 2.284 -44.659 2.696 1.00 26.87 179 LEU A C 1
ATOM 1448 O O . LEU A 1 180 ? 1.889 -45.767 2.254 1.00 29.10 179 LEU A O 1
ATOM 1453 N N . GLN A 1 181 ? 2.993 -43.800 1.948 1.00 27.21 180 GLN A N 1
ATOM 1454 C CA . GLN A 1 181 ? 3.325 -44.122 0.547 1.00 30.13 180 GLN A CA 1
ATOM 1455 C C . GLN A 1 181 ? 4.336 -45.253 0.408 1.00 34.23 180 GLN A C 1
ATOM 1456 O O . GLN A 1 181 ? 5.194 -45.428 1.254 1.00 34.70 180 GLN A O 1
ATOM 1462 N N . ALA A 1 182 ? 4.238 -46.019 -0.697 1.00 36.96 181 ALA A N 1
ATOM 1463 C CA . ALA A 1 182 ? 5.192 -47.104 -0.956 1.00 39.15 181 ALA A CA 1
ATOM 1464 C C . ALA A 1 182 ? 6.584 -46.513 -1.214 1.00 40.64 181 ALA A C 1
ATOM 1465 O O . ALA A 1 182 ? 6.690 -45.468 -1.866 1.00 41.79 181 ALA A O 1
ATOM 1467 N N . SER B 2 1 ? 4.888 -45.128 38.655 1.00 25.69 204 SER B N 1
ATOM 1468 C CA A SER B 2 1 ? 5.096 -44.106 39.700 0.50 24.45 204 SER B CA 1
ATOM 1469 C CA B SER B 2 1 ? 5.100 -44.138 39.718 0.50 25.16 204 SER B CA 1
ATOM 1470 C C . SER B 2 1 ? 4.079 -44.280 40.847 1.00 24.44 204 SER B C 1
ATOM 1471 O O . SER B 2 1 ? 2.955 -44.737 40.618 1.00 27.41 204 SER B O 1
ATOM 1476 N N . MET B 2 2 ? 4.440 -43.847 42.062 1.00 19.00 205 MET B N 1
ATOM 1477 C CA . MET B 2 2 ? 3.527 -43.896 43.191 1.00 17.84 205 MET B CA 1
ATOM 1478 C C . MET B 2 2 ? 2.614 -42.697 43.187 1.00 17.07 205 MET B C 1
ATOM 1479 O O . MET B 2 2 ? 2.986 -41.612 42.746 1.00 17.85 205 MET B O 1
ATOM 1484 N N . GLU B 2 3 ? 1.394 -42.883 43.723 1.00 16.18 206 GLU B N 1
ATOM 1485 C CA . GLU B 2 3 ? 0.344 -41.890 43.630 1.00 16.75 206 GLU B CA 1
ATOM 1486 C C . GLU B 2 3 ? 0.715 -40.542 44.270 1.00 17.44 206 GLU B C 1
ATOM 1487 O O . GLU B 2 3 ? 0.390 -39.491 43.720 1.00 17.42 206 GLU B O 1
ATOM 1493 N N . MET B 2 4 ? 1.433 -40.555 45.410 1.00 15.66 207 MET B N 1
ATOM 1494 C CA A MET B 2 4 ? 1.807 -39.299 46.064 0.65 15.86 207 MET B CA 1
ATOM 1495 C CA B MET B 2 4 ? 1.866 -39.336 46.097 0.35 15.86 207 MET B CA 1
ATOM 1496 C C . MET B 2 4 ? 2.627 -38.423 45.098 1.00 15.82 207 MET B C 1
ATOM 1497 O O . MET B 2 4 ? 2.337 -37.234 44.961 1.00 16.72 207 MET B O 1
ATOM 1506 N N . ASP B 2 5 ? 3.620 -39.023 44.422 1.00 15.83 208 ASP B N 1
ATOM 1507 C CA . ASP B 2 5 ? 4.462 -38.231 43.511 1.00 15.74 208 ASP B CA 1
ATOM 1508 C C . ASP B 2 5 ? 3.736 -37.874 42.243 1.00 16.48 208 ASP B C 1
ATOM 1509 O O . ASP B 2 5 ? 3.919 -36.750 41.736 1.00 17.95 208 ASP B O 1
ATOM 1514 N N . GLU B 2 6 ? 2.923 -38.789 41.708 1.00 16.17 209 GLU B N 1
ATOM 1515 C CA . GLU B 2 6 ? 2.146 -38.460 40.484 1.00 17.66 209 GLU B CA 1
ATOM 1516 C C . GLU B 2 6 ? 1.231 -37.257 40.762 1.00 17.59 209 GLU B C 1
ATOM 1517 O O . GLU B 2 6 ? 1.157 -36.332 39.934 1.00 19.05 209 GLU B O 1
ATOM 1523 N N . LYS B 2 7 ? 0.550 -37.237 41.910 1.00 16.29 210 LYS B N 1
ATOM 1524 C CA . LYS B 2 7 ? -0.320 -36.102 42.213 1.00 16.41 210 LYS B CA 1
ATOM 1525 C C . LYS B 2 7 ? 0.504 -34.832 42.437 1.00 17.11 210 LYS B C 1
ATOM 1526 O O . LYS B 2 7 ? 0.089 -33.753 41.979 1.00 18.49 210 LYS B O 1
ATOM 1532 N N . ASP B 2 8 ? 1.673 -34.950 43.076 1.00 16.21 211 ASP B N 1
ATOM 1533 C CA . ASP B 2 8 ? 2.496 -33.743 43.308 1.00 15.50 211 ASP B CA 1
ATOM 1534 C C . ASP B 2 8 ? 2.974 -33.133 41.980 1.00 16.66 211 ASP B C 1
ATOM 1535 O O . ASP B 2 8 ? 3.202 -31.918 41.920 1.00 17.70 211 ASP B O 1
ATOM 1540 N N . PHE B 2 9 ? 3.082 -33.954 40.926 1.00 15.33 212 PHE B N 1
ATOM 1541 C CA . PHE B 2 9 ? 3.539 -33.440 39.611 1.00 15.88 212 PHE B CA 1
ATOM 1542 C C . PHE B 2 9 ? 2.447 -33.620 38.520 1.00 17.21 212 PHE B C 1
ATOM 1543 O O . PHE B 2 9 ? 2.787 -33.731 37.344 1.00 18.79 212 PHE B O 1
ATOM 1551 N N . ALA B 2 10 ? 1.183 -33.567 38.918 1.00 17.34 213 ALA B N 1
ATOM 1552 C CA . ALA B 2 10 ? 0.082 -33.725 37.945 1.00 17.98 213 ALA B CA 1
ATOM 1553 C C . ALA B 2 10 ? -0.072 -32.444 37.125 1.00 18.87 213 ALA B C 1
ATOM 1554 O O . ALA B 2 10 ? -0.490 -32.548 35.950 1.00 20.07 213 ALA B O 1
ATOM 1556 N N . ALA B 2 11 ? 0.137 -31.268 37.738 1.00 17.19 214 ALA B N 1
ATOM 1557 C CA . ALA B 2 11 ? -0.101 -29.992 37.033 1.00 17.47 214 ALA B CA 1
ATOM 1558 C C . ALA B 2 11 ? 0.893 -29.740 35.925 1.00 17.58 214 ALA B C 1
ATOM 1559 O O . ALA B 2 11 ? 1.993 -30.282 35.907 1.00 17.65 214 ALA B O 1
ATOM 1561 N N . ASP B 2 12 ? 0.474 -28.908 34.927 1.00 17.29 215 ASP B N 1
ATOM 1562 C CA . ASP B 2 12 ? 1.369 -28.651 33.795 1.00 17.85 215 ASP B CA 1
ATOM 1563 C C . ASP B 2 12 ? 2.570 -27.747 34.198 1.00 19.05 215 ASP B C 1
ATOM 1564 O O . ASP B 2 12 ? 3.523 -27.655 33.410 1.00 20.15 215 ASP B O 1
ATOM 1569 N N . SER B 2 13 ? 2.533 -27.086 35.359 1.00 16.82 216 SER B N 1
ATOM 1570 C CA . SER B 2 13 ? 3.635 -26.218 35.774 1.00 16.16 216 SER B CA 1
ATOM 1571 C C . SER B 2 13 ? 3.644 -26.065 37.286 1.00 16.11 216 SER B C 1
ATOM 1572 O O . SER B 2 13 ? 2.649 -26.360 37.962 1.00 16.29 216 SER B O 1
ATOM 1575 N N . TRP B 2 14 ? 4.751 -25.541 37.827 1.00 15.40 217 TRP B N 1
ATOM 1576 C CA . TRP B 2 14 ? 4.817 -25.228 39.246 1.00 15.13 217 TRP B CA 1
ATOM 1577 C C . TRP B 2 14 ? 3.751 -24.163 39.565 1.00 15.91 217 TRP B C 1
ATOM 1578 O O . TRP B 2 14 ? 3.089 -24.261 40.607 1.00 16.79 217 TRP B O 1
ATOM 1589 N N . SER B 2 15 ? 3.572 -23.158 38.669 1.00 17.13 218 SER B N 1
ATOM 1590 C CA A SER B 2 15 ? 2.608 -22.087 38.975 0.60 18.17 218 SER B CA 1
ATOM 1591 C CA B SER B 2 15 ? 2.599 -22.090 38.927 0.40 17.92 218 SER B CA 1
ATOM 1592 C C . SER B 2 15 ? 1.169 -22.612 39.083 1.00 19.19 218 SER B C 1
ATOM 1593 O O . SER B 2 15 ? 0.333 -21.988 39.782 1.00 20.84 218 SER B O 1
ATOM 1598 N N . LEU B 2 16 ? 0.860 -23.747 38.443 1.00 19.06 219 LEU B N 1
ATOM 1599 C CA . LEU B 2 16 ? -0.478 -24.363 38.562 1.00 19.55 219 LEU B CA 1
ATOM 1600 C C . LEU B 2 16 ? -0.521 -25.428 39.666 1.00 20.90 219 LEU B C 1
ATOM 1601 O O . LEU B 2 16 ? -1.629 -25.818 40.101 1.00 23.48 219 LEU B O 1
ATOM 1606 N N . ALA B 2 17 ? 0.653 -25.910 40.161 1.00 17.74 220 ALA B N 1
ATOM 1607 C CA . ALA B 2 17 ? 0.691 -26.920 41.237 1.00 18.36 220 ALA B CA 1
ATOM 1608 C C . ALA B 2 17 ? 0.515 -26.266 42.614 1.00 18.59 220 ALA B C 1
ATOM 1609 O O . ALA B 2 17 ? -0.138 -26.862 43.512 1.00 20.30 220 ALA B O 1
ATOM 1611 N N . VAL B 2 18 ? 1.144 -25.111 42.847 1.00 18.01 221 VAL B N 1
ATOM 1612 C CA . VAL B 2 18 ? 1.054 -24.446 44.161 1.00 17.60 221 VAL B CA 1
ATOM 1613 C C . VAL B 2 18 ? -0.306 -23.757 44.337 1.00 19.45 221 VAL B C 1
ATOM 1614 O O . VAL B 2 18 ? -1.024 -23.520 43.350 1.00 21.28 221 VAL B O 1
ATOM 1618 N N . ASP B 2 19 ? -0.661 -23.435 45.582 1.00 18.99 222 ASP B N 1
ATOM 1619 C CA . ASP B 2 19 ? -1.906 -22.690 45.833 1.00 20.13 222 ASP B CA 1
ATOM 1620 C C . ASP B 2 19 ? -1.774 -21.304 45.204 1.00 22.23 222 ASP B C 1
ATOM 1621 O O . ASP B 2 19 ? -0.705 -20.680 45.274 1.00 21.92 222 ASP B O 1
ATOM 1626 N N . SER B 2 20 ? -2.894 -20.787 44.628 1.00 24.25 223 SER B N 1
ATOM 1627 C CA . SER B 2 20 ? -2.821 -19.439 44.039 1.00 25.85 223 SER B CA 1
ATOM 1628 C C . SER B 2 20 ? -2.411 -18.362 45.050 1.00 26.03 223 SER B C 1
ATOM 1629 O O . SER B 2 20 ? -1.686 -17.443 44.690 1.00 26.95 223 SER B O 1
ATOM 1632 N N . SER B 2 21 ? -2.783 -18.513 46.342 1.00 26.44 224 SER B N 1
ATOM 1633 C CA . SER B 2 21 ? -2.380 -17.544 47.351 1.00 26.99 224 SER B CA 1
ATOM 1634 C C . SER B 2 21 ? -0.881 -17.562 47.612 1.00 27.60 224 SER B C 1
ATOM 1635 O O . SER B 2 21 ? -0.311 -16.549 47.981 1.00 29.77 224 SER B O 1
ATOM 1638 N N . PHE B 2 22 ? -0.211 -18.720 47.390 1.00 24.90 225 PHE B N 1
ATOM 1639 C CA . PHE B 2 22 ? 1.218 -18.834 47.569 1.00 23.34 225 PHE B CA 1
ATOM 1640 C C . PHE B 2 22 ? 1.909 -18.282 46.316 1.00 23.69 225 PHE B C 1
ATOM 1641 O O . PHE B 2 22 ? 2.918 -17.612 46.436 1.00 23.18 225 PHE B O 1
ATOM 1649 N N . LEU B 2 23 ? 1.389 -18.606 45.128 1.00 24.72 226 LEU B N 1
ATOM 1650 C CA . LEU B 2 23 ? 1.954 -18.109 43.856 1.00 25.06 226 LEU B CA 1
ATOM 1651 C C . LEU B 2 23 ? 2.032 -16.577 43.866 1.00 27.62 226 LEU B C 1
ATOM 1652 O O . LEU B 2 23 ? 3.087 -16.033 43.550 1.00 27.78 226 LEU B O 1
ATOM 1657 N N . GLN B 2 24 ? 0.972 -15.914 44.367 1.00 29.96 227 GLN B N 1
ATOM 1658 C CA . GLN B 2 24 ? 0.894 -14.450 44.426 1.00 32.26 227 GLN B CA 1
ATOM 1659 C C . GLN B 2 24 ? 1.983 -13.803 45.265 1.00 33.14 227 GLN B C 1
ATOM 1660 O O . GLN B 2 24 ? 2.270 -12.619 45.075 1.00 34.86 227 GLN B O 1
ATOM 1666 N N . GLN B 2 25 ? 2.587 -14.546 46.193 1.00 32.45 228 GLN B N 1
ATOM 1667 C CA . GLN B 2 25 ? 3.648 -14.027 47.055 1.00 32.66 228 GLN B CA 1
ATOM 1668 C C . GLN B 2 25 ? 5.013 -13.925 46.403 1.00 32.83 228 GLN B C 1
ATOM 1669 O O . GLN B 2 25 ? 5.946 -13.426 47.050 1.00 34.26 228 GLN B O 1
ATOM 1675 N N . HIS B 2 26 ? 5.182 -14.456 45.183 1.00 30.04 229 HIS B N 1
ATOM 1676 C CA . HIS B 2 26 ? 6.511 -14.472 44.568 1.00 28.93 229 HIS B CA 1
ATOM 1677 C C . HIS B 2 26 ? 6.628 -13.562 43.372 1.00 28.87 229 HIS B C 1
ATOM 1678 O O . HIS B 2 26 ? 5.662 -13.353 42.652 1.00 29.14 229 HIS B O 1
ATOM 1685 N N . LYS B 2 27 ? 7.826 -13.119 43.125 1.00 29.32 230 LYS B N 1
ATOM 1686 C CA . LYS B 2 27 ? 8.131 -12.320 41.950 1.00 30.60 230 LYS B CA 1
ATOM 1687 C C . LYS B 2 27 ? 8.109 -13.195 40.696 1.00 30.08 230 LYS B C 1
ATOM 1688 O O . LYS B 2 27 ? 8.383 -14.417 40.755 1.00 28.67 230 LYS B O 1
ATOM 1694 N N . LYS B 2 28 ? 7.888 -12.563 39.534 1.00 28.79 231 LYS B N 1
ATOM 1695 C CA . LYS B 2 28 ? 7.826 -13.265 38.259 1.00 28.77 231 LYS B CA 1
ATOM 1696 C C . LYS B 2 28 ? 9.103 -14.082 37.990 1.00 26.21 231 LYS B C 1
ATOM 1697 O O . LYS B 2 28 ? 8.988 -15.211 37.518 1.00 25.30 231 LYS B O 1
ATOM 1703 N N . GLU B 2 29 ? 10.290 -13.537 38.285 1.00 24.20 232 GLU B N 1
ATOM 1704 C CA . GLU B 2 29 ? 11.536 -14.261 37.985 1.00 24.05 232 GLU B CA 1
ATOM 1705 C C . GLU B 2 29 ? 11.643 -15.565 38.791 1.00 23.82 232 GLU B C 1
ATOM 1706 O O . GLU B 2 29 ? 12.121 -16.578 38.255 1.00 22.23 232 GLU B O 1
ATOM 1712 N N . VAL B 2 30 ? 11.148 -15.554 40.044 1.00 23.62 233 VAL B N 1
ATOM 1713 C CA . VAL B 2 30 ? 11.114 -16.784 40.872 1.00 23.57 233 VAL B CA 1
ATOM 1714 C C . VAL B 2 30 ? 10.166 -17.789 40.274 1.00 21.42 233 VAL B C 1
ATOM 1715 O O . VAL B 2 30 ? 10.493 -19.002 40.188 1.00 20.44 233 VAL B O 1
ATOM 1719 N N . MET B 2 31 ? 8.967 -17.342 39.829 1.00 20.10 234 MET B N 1
ATOM 1720 C CA A MET B 2 31 ? 7.999 -18.237 39.209 0.70 19.73 234 MET B CA 1
ATOM 1721 C CA B MET B 2 31 ? 7.995 -18.225 39.200 0.30 19.70 234 MET B CA 1
ATOM 1722 C C . MET B 2 31 ? 8.644 -18.892 37.972 1.00 18.85 234 MET B C 1
ATOM 1723 O O . MET B 2 31 ? 8.501 -20.092 37.772 1.00 18.90 234 MET B O 1
ATOM 1732 N N . LYS B 2 32 ? 9.379 -18.097 37.143 1.00 17.81 235 LYS B N 1
ATOM 1733 C CA . LYS B 2 32 ? 9.980 -18.670 35.943 1.00 16.91 235 LYS B CA 1
ATOM 1734 C C . LYS B 2 32 ? 11.016 -19.735 36.291 1.00 16.44 235 LYS B C 1
ATOM 1735 O O . LYS B 2 32 ? 11.044 -20.809 35.673 1.00 16.92 235 LYS B O 1
ATOM 1741 N N . GLN B 2 33 ? 11.867 -19.465 37.293 1.00 17.03 236 GLN B N 1
ATOM 1742 C CA . GLN B 2 33 ? 12.864 -20.437 37.721 1.00 16.39 236 GLN B CA 1
ATOM 1743 C C . GLN B 2 33 ? 12.171 -21.718 38.240 1.00 16.23 236 GLN B C 1
ATOM 1744 O O . GLN B 2 33 ? 12.557 -22.843 37.851 1.00 15.20 236 GLN B O 1
ATOM 1750 N N . GLN B 2 34 ? 11.156 -21.546 39.097 1.00 15.42 237 GLN B N 1
ATOM 1751 C CA . GLN B 2 34 ? 10.503 -22.733 39.676 1.00 14.58 237 GLN B CA 1
ATOM 1752 C C . GLN B 2 34 ? 9.765 -23.560 38.652 1.00 15.39 237 GLN B C 1
ATOM 1753 O O . GLN B 2 34 ? 9.738 -24.782 38.751 1.00 15.61 237 GLN B O 1
ATOM 1759 N N . ASP B 2 35 ? 9.217 -22.919 37.628 1.00 15.34 238 ASP B N 1
ATOM 1760 C CA . ASP B 2 35 ? 8.531 -23.689 36.573 1.00 14.50 238 ASP B CA 1
ATOM 1761 C C . ASP B 2 35 ? 9.523 -24.622 35.863 1.00 14.72 238 ASP B C 1
ATOM 1762 O O . ASP B 2 35 ? 9.166 -25.772 35.531 1.00 14.80 238 ASP B O 1
ATOM 1767 N N . VAL B 2 36 ? 10.758 -24.151 35.579 1.00 14.45 239 VAL B N 1
ATOM 1768 C CA . VAL B 2 36 ? 11.707 -25.025 34.868 1.00 14.39 239 VAL B CA 1
ATOM 1769 C C . VAL B 2 36 ? 12.233 -26.110 35.788 1.00 13.95 239 VAL B C 1
ATOM 1770 O O . VAL B 2 36 ? 12.394 -27.258 35.386 1.00 14.02 239 VAL B O 1
ATOM 1774 N N . ILE B 2 37 ? 12.484 -25.775 37.072 1.00 13.81 240 ILE B N 1
ATOM 1775 C CA . ILE B 2 37 ? 12.939 -26.828 38.024 1.00 13.61 240 ILE B CA 1
ATOM 1776 C C . ILE B 2 37 ? 11.858 -27.918 38.154 1.00 14.02 240 ILE B C 1
ATOM 1777 O O . ILE B 2 37 ? 12.173 -29.114 38.135 1.00 13.82 240 ILE B O 1
ATOM 1782 N N . TYR B 2 38 ? 10.579 -27.482 38.192 1.00 13.89 241 TYR B N 1
ATOM 1783 C CA . TYR B 2 38 ? 9.462 -28.431 38.243 1.00 13.42 241 TYR B CA 1
ATOM 1784 C C . TYR B 2 38 ? 9.442 -29.329 36.991 1.00 14.34 241 TYR B C 1
ATOM 1785 O O . TYR B 2 38 ? 9.231 -30.536 37.119 1.00 13.92 241 TYR B O 1
ATOM 1794 N N . GLU B 2 39 ? 9.715 -28.775 35.778 1.00 13.22 242 GLU B N 1
ATOM 1795 C CA . GLU B 2 39 ? 9.789 -29.623 34.576 1.00 13.40 242 GLU B CA 1
ATOM 1796 C C . GLU B 2 39 ? 10.952 -30.592 34.657 1.00 13.54 242 GLU B C 1
ATOM 1797 O O . GLU B 2 39 ? 10.791 -31.754 34.256 1.00 13.82 242 GLU B O 1
ATOM 1803 N N . LEU B 2 40 ? 12.129 -30.200 35.225 1.00 12.96 243 LEU B N 1
ATOM 1804 C CA . LEU B 2 40 ? 13.226 -31.153 35.350 1.00 13.45 243 LEU B CA 1
ATOM 1805 C C . LEU B 2 40 ? 12.786 -32.345 36.247 1.00 14.25 243 LEU B C 1
ATOM 1806 O O . LEU B 2 40 ? 13.019 -33.502 35.895 1.00 14.05 243 LEU B O 1
ATOM 1811 N N . ILE B 2 41 ? 12.133 -32.046 37.384 1.00 13.54 244 ILE B N 1
ATOM 1812 C CA . ILE B 2 41 ? 11.763 -33.130 38.333 1.00 12.74 244 ILE B CA 1
ATOM 1813 C C . ILE B 2 41 ? 10.630 -33.962 37.741 1.00 14.14 244 ILE B C 1
ATOM 1814 O O . ILE B 2 41 ? 10.670 -35.181 37.832 1.00 14.28 244 ILE B O 1
ATOM 1819 N N . GLN B 2 42 ? 9.627 -33.293 37.133 1.00 13.23 245 GLN B N 1
ATOM 1820 C CA . GLN B 2 42 ? 8.505 -34.039 36.525 1.00 13.69 245 GLN B CA 1
ATOM 1821 C C . GLN B 2 42 ? 9.009 -34.982 35.429 1.00 14.44 245 GLN B C 1
ATOM 1822 O O . GLN B 2 42 ? 8.571 -36.147 35.372 1.00 14.85 245 GLN B O 1
ATOM 1828 N N . THR B 2 43 ? 9.909 -34.470 34.538 1.00 13.82 246 THR B N 1
ATOM 1829 C CA . THR B 2 43 ? 10.432 -35.352 33.486 1.00 13.69 246 THR B CA 1
ATOM 1830 C C . THR B 2 43 ? 11.358 -36.455 34.063 1.00 13.94 246 THR B C 1
ATOM 1831 O O . THR B 2 43 ? 11.438 -37.553 33.497 1.00 14.02 246 THR B O 1
ATOM 1835 N N . GLU B 2 44 ? 12.017 -36.191 35.212 1.00 13.34 247 GLU B N 1
ATOM 1836 C CA . GLU B 2 44 ? 12.817 -37.244 35.825 1.00 12.75 247 GLU B CA 1
ATOM 1837 C C . GLU B 2 44 ? 11.909 -38.325 36.413 1.00 13.74 247 GLU B C 1
ATOM 1838 O O . GLU B 2 44 ? 12.211 -39.519 36.305 1.00 14.19 247 GLU B O 1
ATOM 1844 N N . LEU B 2 45 ? 10.784 -37.918 37.025 1.00 13.68 248 LEU B N 1
ATOM 1845 C CA . LEU B 2 45 ? 9.809 -38.904 37.543 1.00 14.10 248 LEU B CA 1
ATOM 1846 C C . LEU B 2 45 ? 9.325 -39.790 36.372 1.00 14.82 248 LEU B C 1
ATOM 1847 O O . LEU B 2 45 ? 9.238 -41.019 36.530 1.00 15.60 248 LEU B O 1
ATOM 1852 N N . HIS B 2 46 ? 9.020 -39.167 35.213 1.00 14.15 249 HIS B N 1
ATOM 1853 C CA . HIS B 2 46 ? 8.541 -39.973 34.076 1.00 14.22 249 HIS B CA 1
ATOM 1854 C C . HIS B 2 46 ? 9.641 -40.884 33.538 1.00 14.48 249 HIS B C 1
ATOM 1855 O O . HIS B 2 46 ? 9.355 -41.976 33.028 1.00 15.11 249 HIS B O 1
ATOM 1862 N N . HIS B 2 47 ? 10.903 -40.437 33.590 1.00 13.36 250 HIS B N 1
ATOM 1863 C CA . HIS B 2 47 ? 12.019 -41.273 33.090 1.00 13.44 250 HIS B CA 1
ATOM 1864 C C . HIS B 2 47 ? 12.194 -42.497 33.976 1.00 14.39 250 HIS B C 1
ATOM 1865 O O . HIS B 2 47 ? 12.404 -43.608 33.481 1.00 14.21 250 HIS B O 1
ATOM 1872 N N . VAL B 2 48 ? 12.093 -42.297 35.324 1.00 14.01 251 VAL B N 1
ATOM 1873 C CA . VAL B 2 48 ? 12.207 -43.454 36.224 1.00 13.78 251 VAL B CA 1
ATOM 1874 C C . VAL B 2 48 ? 11.010 -44.414 35.979 1.00 15.00 251 VAL B C 1
ATOM 1875 O O . VAL B 2 48 ? 11.199 -45.639 35.962 1.00 15.31 251 VAL B O 1
ATOM 1879 N N . ARG B 2 49 ? 9.817 -43.860 35.682 1.00 14.87 252 ARG B N 1
ATOM 1880 C CA . ARG B 2 49 ? 8.651 -44.691 35.323 1.00 15.19 252 ARG B CA 1
ATOM 1881 C C . ARG B 2 49 ? 8.906 -45.497 34.042 1.00 15.46 252 ARG B C 1
ATOM 1882 O O . ARG B 2 49 ? 8.601 -46.701 34.006 1.00 15.06 252 ARG B O 1
ATOM 1890 N N . THR B 2 50 ? 9.575 -44.897 33.035 1.00 14.41 253 THR B N 1
ATOM 1891 C CA . THR B 2 50 ? 9.946 -45.626 31.817 1.00 14.00 253 THR B CA 1
ATOM 1892 C C . THR B 2 50 ? 10.846 -46.817 32.168 1.00 14.99 253 THR B C 1
ATOM 1893 O O . THR B 2 50 ? 10.668 -47.942 31.659 1.00 15.32 253 THR B O 1
ATOM 1897 N N . LEU B 2 51 ? 11.820 -46.576 33.050 1.00 14.95 254 LEU B N 1
ATOM 1898 C CA . LEU B 2 51 ? 12.726 -47.651 33.447 1.00 14.25 254 LEU B CA 1
ATOM 1899 C C . LEU B 2 51 ? 11.981 -48.747 34.235 1.00 14.77 254 LEU B C 1
ATOM 1900 O O . LEU B 2 51 ? 12.353 -49.917 34.097 1.00 16.69 254 LEU B O 1
ATOM 1905 N N . LYS B 2 52 ? 10.976 -48.392 35.023 1.00 14.88 255 LYS B N 1
ATOM 1906 C CA . LYS B 2 52 ? 10.197 -49.415 35.758 1.00 15.33 255 LYS B CA 1
ATOM 1907 C C . LYS B 2 52 ? 9.340 -50.205 34.775 1.00 16.02 255 LYS B C 1
ATOM 1908 O O . LYS B 2 52 ? 9.118 -51.387 35.010 1.00 16.13 255 LYS B O 1
ATOM 1914 N N . ILE B 2 53 ? 8.784 -49.586 33.715 1.00 15.01 256 ILE B N 1
ATOM 1915 C CA . ILE B 2 53 ? 8.069 -50.394 32.696 1.00 14.98 256 ILE B CA 1
ATOM 1916 C C . ILE B 2 53 ? 9.060 -51.411 32.090 1.00 15.21 256 ILE B C 1
ATOM 1917 O O . ILE B 2 53 ? 8.744 -52.610 31.930 1.00 16.23 256 ILE B O 1
ATOM 1922 N N . MET B 2 54 ? 10.290 -50.943 31.751 1.00 15.00 257 MET B N 1
ATOM 1923 C CA . MET B 2 54 ? 11.270 -51.876 31.177 1.00 14.89 257 MET B CA 1
ATOM 1924 C C . MET B 2 54 ? 11.641 -53.013 32.152 1.00 16.38 257 MET B C 1
ATOM 1925 O O . MET B 2 54 ? 11.667 -54.179 31.732 1.00 17.24 257 MET B O 1
ATOM 1930 N N . THR B 2 55 ? 11.939 -52.704 33.421 1.00 15.55 258 THR B N 1
ATOM 1931 C CA . THR B 2 55 ? 12.378 -53.780 34.337 1.00 16.86 258 THR B CA 1
ATOM 1932 C C . THR B 2 55 ? 11.237 -54.648 34.818 1.00 17.95 258 THR B C 1
ATOM 1933 O O . THR B 2 55 ? 11.361 -55.887 34.826 1.00 20.55 258 THR B O 1
ATOM 1937 N N . ARG B 2 56 ? 10.111 -54.044 35.188 1.00 16.61 259 ARG B N 1
ATOM 1938 C CA A ARG B 2 56 ? 9.004 -54.802 35.793 0.70 17.48 259 ARG B CA 1
ATOM 1939 C CA B ARG B 2 56 ? 9.020 -54.814 35.793 0.30 17.86 259 ARG B CA 1
ATOM 1940 C C . ARG B 2 56 ? 8.005 -55.367 34.809 1.00 19.27 259 ARG B C 1
ATOM 1941 O O . ARG B 2 56 ? 7.636 -56.556 34.918 1.00 23.63 259 ARG B O 1
ATOM 1956 N N . LEU B 2 57 ? 7.497 -54.537 33.896 1.00 16.87 260 LEU B N 1
ATOM 1957 C CA . LEU B 2 57 ? 6.465 -55.045 32.971 1.00 16.92 260 LEU B CA 1
ATOM 1958 C C . LEU B 2 57 ? 7.092 -55.921 31.893 1.00 17.94 260 LEU B C 1
ATOM 1959 O O . LEU B 2 57 ? 6.615 -57.054 31.677 1.00 20.16 260 LEU B O 1
ATOM 1964 N N . PHE B 2 58 ? 8.133 -55.430 31.230 1.00 16.86 261 PHE B N 1
ATOM 1965 C CA . PHE B 2 58 ? 8.715 -56.213 30.129 1.00 16.73 261 PHE B CA 1
ATOM 1966 C C . PHE B 2 58 ? 9.699 -57.275 30.574 1.00 19.31 261 PHE B C 1
ATOM 1967 O O . PHE B 2 58 ? 9.466 -58.461 30.320 1.00 20.13 261 PHE B O 1
ATOM 1975 N N . ARG B 2 59 ? 10.841 -56.876 31.135 1.00 19.05 262 ARG B N 1
ATOM 1976 C CA . ARG B 2 59 ? 11.909 -57.817 31.462 1.00 19.68 262 ARG B CA 1
ATOM 1977 C C . ARG B 2 59 ? 11.422 -58.915 32.400 1.00 20.92 262 ARG B C 1
ATOM 1978 O O . ARG B 2 59 ? 11.559 -60.106 32.056 1.00 21.93 262 ARG B O 1
ATOM 1986 N N . THR B 2 60 ? 10.834 -58.547 33.555 1.00 20.85 263 THR B N 1
ATOM 1987 C CA . THR B 2 60 ? 10.385 -59.555 34.511 1.00 22.43 263 THR B CA 1
ATOM 1988 C C . THR B 2 60 ? 9.202 -60.390 33.963 1.00 22.97 263 THR B C 1
ATOM 1989 O O . THR B 2 60 ? 9.169 -61.617 34.166 1.00 24.07 263 THR B O 1
ATOM 1993 N N . GLY B 2 61 ? 8.334 -59.791 33.142 1.00 21.89 264 GLY B N 1
ATOM 1994 C CA . GLY B 2 61 ? 7.239 -60.554 32.558 1.00 21.91 264 GLY B CA 1
ATOM 1995 C C . GLY B 2 61 ? 7.756 -61.598 31.587 1.00 22.65 264 GLY B C 1
ATOM 1996 O O . GLY B 2 61 ? 7.269 -62.734 31.550 1.00 23.73 264 GLY B O 1
ATOM 1997 N N . MET B 2 62 ? 8.782 -61.245 30.802 1.00 21.10 265 MET B N 1
ATOM 1998 C CA . MET B 2 62 ? 9.380 -62.217 29.864 1.00 20.87 265 MET B CA 1
ATOM 1999 C C . MET B 2 62 ? 10.047 -63.364 30.611 1.00 22.47 265 MET B C 1
ATOM 2000 O O . MET B 2 62 ? 9.931 -64.536 30.184 1.00 23.45 265 MET B O 1
ATOM 2005 N N . LEU B 2 63 ? 10.707 -63.051 31.730 1.00 21.47 266 LEU B N 1
ATOM 2006 C CA . LEU B 2 63 ? 11.366 -64.124 32.508 1.00 23.25 266 LEU B CA 1
ATOM 2007 C C . LEU B 2 63 ? 10.349 -65.018 33.174 1.00 25.91 266 LEU B C 1
ATOM 2008 O O . LEU B 2 63 ? 10.565 -66.241 33.254 1.00 27.78 266 LEU B O 1
ATOM 2013 N N . GLU B 2 64 ? 9.269 -64.447 33.681 1.00 26.59 267 GLU B N 1
ATOM 2014 C CA . GLU B 2 64 ? 8.276 -65.229 34.441 1.00 28.48 267 GLU B CA 1
ATOM 2015 C C . GLU B 2 64 ? 7.234 -65.971 33.614 1.00 29.56 267 GLU B C 1
ATOM 2016 O O . GLU B 2 64 ? 6.816 -67.053 34.045 1.00 31.54 267 GLU B O 1
ATOM 2022 N N A GLU B 2 65 ? 6.951 -65.519 32.327 0.60 28.52 268 GLU B N 1
ATOM 2023 N N B GLU B 2 65 ? 6.607 -65.276 32.697 0.40 28.53 268 GLU B N 1
ATOM 2024 C CA A GLU B 2 65 ? 5.972 -66.096 31.351 0.60 27.99 268 GLU B CA 1
ATOM 2025 C CA B GLU B 2 65 ? 5.503 -65.837 31.959 0.40 27.86 268 GLU B CA 1
ATOM 2026 C C A GLU B 2 65 ? 6.494 -66.819 30.079 0.60 27.24 268 GLU B C 1
ATOM 2027 C C B GLU B 2 65 ? 5.976 -66.597 30.752 0.40 26.65 268 GLU B C 1
ATOM 2028 O O A GLU B 2 65 ? 5.807 -67.712 29.556 0.60 27.89 268 GLU B O 1
ATOM 2029 O O B GLU B 2 65 ? 5.437 -67.657 30.456 0.40 28.22 268 GLU B O 1
ATOM 2040 N N A LEU B 2 66 ? 7.596 -66.355 29.500 0.60 25.84 269 LEU B N 1
ATOM 2041 N N B LEU B 2 66 ? 7.020 -66.095 30.088 0.40 24.39 269 LEU B N 1
ATOM 2042 C CA A LEU B 2 66 ? 8.105 -66.916 28.236 0.60 26.64 269 LEU B CA 1
ATOM 2043 C CA B LEU B 2 66 ? 7.559 -66.718 28.900 0.40 23.21 269 LEU B CA 1
ATOM 2044 C C A LEU B 2 66 ? 9.291 -67.872 28.421 0.60 29.63 269 LEU B C 1
ATOM 2045 C C B LEU B 2 66 ? 8.716 -67.668 29.154 0.40 23.46 269 LEU B C 1
ATOM 2046 O O A LEU B 2 66 ? 9.835 -67.959 29.516 0.60 30.10 269 LEU B O 1
ATOM 2047 O O B LEU B 2 66 ? 9.034 -68.457 28.268 0.40 23.93 269 LEU B O 1
ATOM 2056 N N A HIS B 2 67 ? 9.682 -68.593 27.355 0.60 31.71 270 HIS B N 1
ATOM 2057 N N B HIS B 2 67 ? 9.366 -67.561 30.327 0.40 22.98 270 HIS B N 1
ATOM 2058 C CA A HIS B 2 67 ? 10.804 -69.535 27.391 0.60 34.46 270 HIS B CA 1
ATOM 2059 C CA B 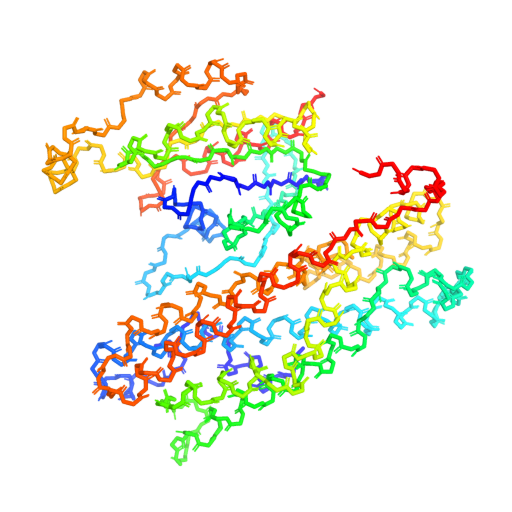HIS B 2 67 ? 10.528 -68.371 30.705 0.40 24.17 270 HIS B CA 1
ATOM 2060 C C A HIS B 2 67 ? 11.880 -69.105 26.386 0.60 35.49 270 HIS B C 1
ATOM 2061 C C B HIS B 2 67 ? 11.692 -68.178 29.729 0.40 23.66 270 HIS B C 1
ATOM 2062 O O A HIS B 2 67 ? 12.296 -69.891 25.534 0.60 36.01 270 HIS B O 1
ATOM 2063 O O B HIS B 2 67 ? 12.438 -69.121 29.442 0.40 24.24 270 HIS B O 1
ATOM 2076 N N A LEU B 2 68 ? 12.341 -67.849 26.485 0.60 35.59 271 LEU B N 1
ATOM 2077 N N B LEU B 2 68 ? 11.852 -66.948 29.216 0.40 22.97 271 LEU B N 1
ATOM 2078 C CA A LEU B 2 68 ? 13.356 -67.333 25.570 0.60 35.60 271 LEU B CA 1
ATOM 2079 C CA B LEU B 2 68 ? 12.940 -66.651 28.289 0.40 23.06 271 LEU B CA 1
ATOM 2080 C C A LEU B 2 68 ? 14.721 -67.949 25.842 0.60 35.27 271 LEU B C 1
ATOM 2081 C C B LEU B 2 68 ? 14.286 -66.769 28.988 0.40 22.88 271 LEU B C 1
ATOM 2082 O O A LEU B 2 68 ? 15.012 -68.313 26.978 0.60 36.39 271 LEU B O 1
ATOM 2083 O O B LEU B 2 68 ? 14.384 -66.564 30.207 0.40 22.55 271 LEU B O 1
ATOM 2092 N N A GLU B 2 69 ? 15.551 -68.064 24.819 0.60 35.08 272 GLU B N 1
ATOM 2093 N N B GLU B 2 69 ? 15.323 -67.115 28.207 0.40 23.06 272 GLU B N 1
ATOM 2094 C CA A GLU B 2 69 ? 16.898 -68.637 24.972 0.60 35.92 272 GLU B CA 1
ATOM 2095 C CA B GLU B 2 69 ? 16.689 -67.258 28.682 0.40 23.54 272 GLU B CA 1
ATOM 2096 C C A GLU B 2 69 ? 17.755 -67.776 25.918 0.60 36.43 272 GLU B C 1
ATOM 2097 C C B GLU B 2 69 ? 17.177 -65.906 29.149 0.40 22.59 272 GLU B C 1
ATOM 2098 O O A GLU B 2 69 ? 17.539 -66.568 25.978 0.60 36.31 272 GLU B O 1
ATOM 2099 O O B GLU B 2 69 ? 16.984 -64.904 28.427 0.40 21.15 272 GLU B O 1
ATOM 2110 N N A PRO B 2 70 ? 18.700 -68.354 26.691 0.60 36.35 273 PRO B N 1
ATOM 2111 N N B PRO B 2 70 ? 17.813 -65.845 30.342 0.40 22.87 273 PRO B N 1
ATOM 2112 C CA A PRO B 2 70 ? 19.512 -67.518 27.603 0.60 35.83 273 PRO B CA 1
ATOM 2113 C CA B PRO B 2 70 ? 18.324 -64.562 30.831 0.40 22.64 273 PRO B CA 1
ATOM 2114 C C A PRO B 2 70 ? 20.239 -66.367 26.905 0.60 34.05 273 PRO B C 1
ATOM 2115 C C B PRO B 2 70 ? 19.190 -63.809 29.822 0.40 21.53 273 PRO B C 1
ATOM 2116 O O A PRO B 2 70 ? 20.630 -66.492 25.745 0.60 33.89 273 PRO B O 1
ATOM 2117 O O B PRO B 2 70 ? 19.032 -62.617 29.708 0.40 20.91 273 PRO B O 1
ATOM 2124 N N A GLY B 2 71 ? 20.389 -65.244 27.608 0.60 32.42 274 GLY B N 1
ATOM 2125 N N B GLY B 2 71 ? 20.008 -64.510 29.043 0.40 20.85 274 GLY B N 1
ATOM 2126 C CA A GLY B 2 71 ? 21.056 -64.072 27.048 0.60 31.55 274 GLY B CA 1
ATOM 2127 C CA B GLY B 2 71 ? 20.826 -63.872 28.018 0.40 20.99 274 GLY B CA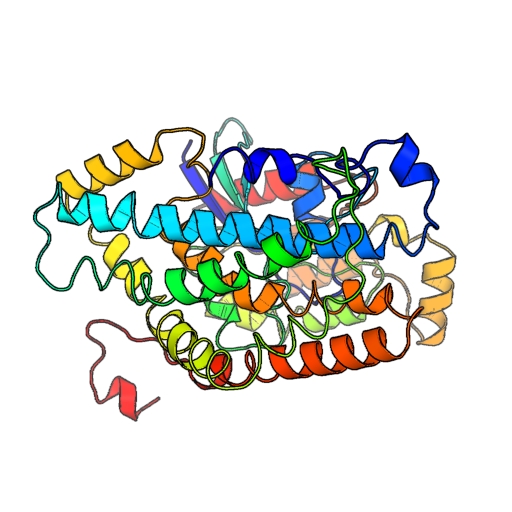 1
ATOM 2128 C C A GLY B 2 71 ? 20.160 -63.182 26.203 0.60 29.88 274 GLY B C 1
ATOM 2129 C C B GLY B 2 71 ? 20.014 -63.181 26.932 0.40 21.59 274 GLY B C 1
ATOM 2130 O O A GLY B 2 71 ? 20.547 -62.064 25.852 0.60 29.90 274 GLY B O 1
ATOM 2131 O O B GLY B 2 71 ? 20.372 -62.087 26.495 0.40 21.06 274 GLY B O 1
ATOM 2132 N N A VAL B 2 72 ? 18.962 -63.662 25.856 0.60 28.32 275 VAL B N 1
ATOM 2133 N N B VAL B 2 72 ? 18.905 -63.791 26.510 0.40 22.19 275 VAL B N 1
ATOM 2134 C CA A VAL B 2 72 ? 18.029 -62.872 25.069 0.60 27.32 275 VAL B CA 1
ATOM 2135 C CA B VAL B 2 72 ? 18.024 -63.226 25.471 0.40 23.24 275 VAL B CA 1
ATOM 2136 C C A VAL B 2 72 ? 17.378 -61.729 25.911 0.60 25.07 275 VAL B C 1
ATOM 2137 C C B VAL B 2 72 ? 17.415 -61.908 25.978 0.40 23.63 275 VAL B C 1
ATOM 2138 O O A VAL B 2 72 ? 17.401 -60.596 25.418 0.60 24.09 275 VAL B O 1
ATOM 2139 O O B VAL B 2 72 ? 17.439 -60.873 25.313 0.40 23.68 275 VAL B O 1
ATOM 2146 N N . VAL B 2 73 ? 16.900 -61.961 27.171 1.00 24.21 276 VAL B N 1
ATOM 2147 C CA . VAL B 2 73 ? 16.292 -60.855 27.897 1.00 23.93 276 VAL B CA 1
ATOM 2148 C C . VAL B 2 73 ? 17.317 -59.718 28.164 1.00 23.83 276 VAL B C 1
ATOM 2149 O O . VAL B 2 73 ? 17.007 -58.521 28.012 1.00 23.83 276 VAL B O 1
ATOM 2153 N N . GLN B 2 74 ? 18.578 -60.095 28.499 1.00 21.77 277 GLN B N 1
ATOM 2154 C CA A GLN B 2 74 ? 19.617 -59.091 28.713 0.50 21.33 277 GLN B CA 1
ATOM 2155 C CA B GLN B 2 74 ? 19.669 -59.148 28.710 0.50 21.16 277 GLN B CA 1
ATOM 2156 C C . GLN B 2 74 ? 19.950 -58.357 27.409 1.00 20.80 277 GLN B C 1
ATOM 2157 O O . GLN B 2 74 ? 20.286 -57.194 27.461 1.00 21.19 277 GLN B O 1
ATOM 2168 N N . GLY B 2 75 ? 19.822 -59.034 26.261 1.00 19.48 278 GLY B N 1
ATOM 2169 C CA . GLY B 2 75 ? 20.043 -58.422 24.955 1.00 19.55 278 GLY B CA 1
ATOM 2170 C C . GLY B 2 75 ? 18.967 -57.397 24.608 1.00 18.72 278 GLY B C 1
ATOM 2171 O O . GLY B 2 75 ? 19.235 -56.393 23.958 1.00 18.59 278 GLY B O 1
ATOM 2172 N N . LEU B 2 76 ? 17.719 -57.661 25.054 1.00 17.26 279 LEU B N 1
ATOM 2173 C CA . LEU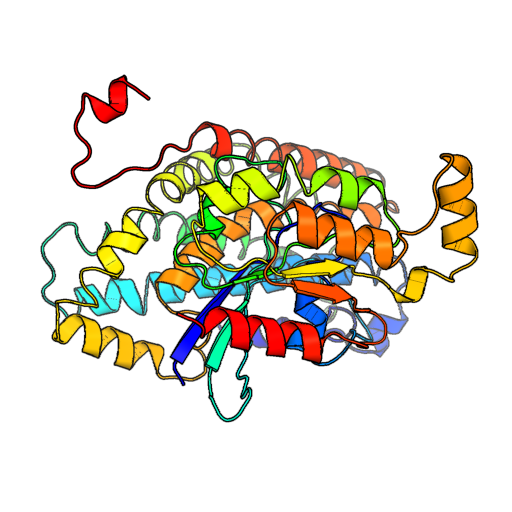 B 2 76 ? 16.615 -56.728 24.772 1.00 18.17 279 LEU B CA 1
ATOM 2174 C C . LEU B 2 76 ? 16.698 -55.515 25.709 1.00 18.05 279 LEU B C 1
ATOM 2175 O O . LEU B 2 76 ? 16.326 -54.402 25.317 1.00 17.78 279 LEU B O 1
ATOM 2180 N N . PHE B 2 77 ? 17.133 -55.723 26.969 1.00 17.52 280 PHE B N 1
ATOM 2181 C CA . PHE B 2 77 ? 17.138 -54.662 27.978 1.00 17.96 280 PHE B CA 1
ATOM 2182 C C . PHE B 2 77 ? 18.516 -54.481 28.615 1.00 18.65 280 PHE B C 1
ATOM 2183 O O . PHE B 2 77 ? 18.735 -54.681 29.828 1.00 19.01 280 PHE B O 1
ATOM 2191 N N . PRO B 2 78 ? 19.505 -54.060 27.810 1.00 18.85 281 PRO B N 1
ATOM 2192 C CA . PRO B 2 78 ? 20.860 -53.918 28.369 1.00 18.28 281 PRO B CA 1
ATOM 2193 C C . PRO B 2 78 ? 20.923 -52.883 29.494 1.00 17.91 281 PRO B C 1
ATOM 2194 O O . PRO B 2 78 ? 20.284 -51.860 29.394 1.00 18.73 281 PRO B O 1
ATOM 2198 N N . CYS B 2 79 ? 21.642 -53.167 30.560 1.00 18.04 282 CYS B N 1
ATOM 2199 C CA . CYS B 2 79 ? 21.958 -52.185 31.618 1.00 16.73 282 CYS B CA 1
ATOM 2200 C C . CYS B 2 79 ? 20.754 -51.642 32.353 1.00 16.89 282 CYS B C 1
ATOM 2201 O O . CYS B 2 79 ? 20.954 -50.659 33.085 1.00 16.50 282 CYS B O 1
ATOM 2204 N N . VAL B 2 80 ? 19.573 -52.225 32.219 1.00 17.14 283 VAL B N 1
ATOM 2205 C CA A VAL B 2 80 ? 18.381 -51.580 32.809 0.65 17.13 283 VAL B CA 1
ATOM 2206 C CA B VAL B 2 80 ? 18.382 -51.632 32.803 0.35 16.82 283 VAL B CA 1
ATOM 2207 C C . VAL B 2 80 ? 18.423 -51.519 34.329 1.00 17.09 283 VAL B C 1
ATOM 2208 O O . VAL B 2 80 ? 17.910 -50.505 34.915 1.00 16.94 283 VAL B O 1
ATOM 2215 N N . ASP B 2 81 ? 19.038 -52.508 35.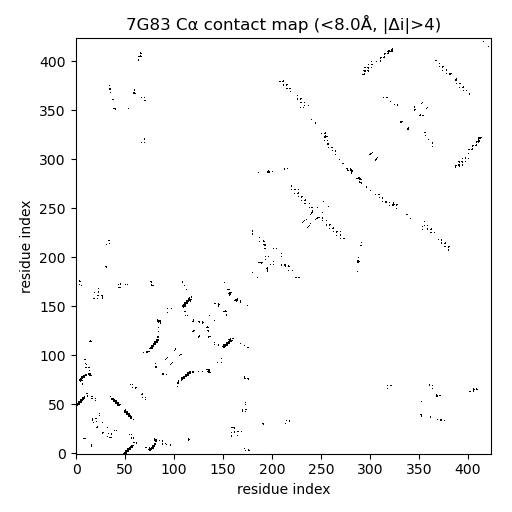001 1.00 17.41 284 ASP B N 1
ATOM 2216 C CA . ASP B 2 81 ? 19.073 -52.399 36.481 1.00 17.99 284 ASP B CA 1
ATOM 2217 C C . ASP B 2 81 ? 20.002 -51.280 36.916 1.00 17.85 284 ASP B C 1
ATOM 2218 O O . ASP B 2 81 ? 19.681 -50.559 37.872 1.00 18.88 284 ASP B O 1
ATOM 2223 N N . GLU B 2 82 ? 21.145 -51.096 36.253 1.00 17.49 285 GLU B N 1
ATOM 2224 C CA A GLU B 2 82 ? 22.075 -50.028 36.580 0.60 17.35 285 GLU B CA 1
ATOM 2225 C CA B GLU B 2 82 ? 22.061 -50.011 36.597 0.40 17.53 285 GLU B CA 1
ATOM 2226 C C . GLU B 2 82 ? 21.450 -48.655 36.282 1.00 17.28 285 GLU B C 1
ATOM 2227 O O . GLU B 2 82 ? 21.588 -47.711 37.089 1.00 18.09 285 GLU B O 1
ATOM 2238 N N . LEU B 2 83 ? 20.744 -48.540 35.156 1.00 16.48 286 LEU B N 1
ATOM 2239 C CA . LEU B 2 83 ? 20.078 -47.273 34.804 1.00 16.95 286 LEU B CA 1
ATOM 2240 C C . LEU B 2 83 ? 18.999 -46.964 35.847 1.00 16.52 286 LEU B C 1
ATOM 2241 O O . LEU B 2 83 ? 18.896 -45.826 36.312 1.00 16.42 286 LEU B O 1
ATOM 2246 N N . SER B 2 84 ? 18.235 -47.991 36.272 1.00 16.63 287 SER B N 1
ATOM 2247 C CA . SER B 2 84 ? 17.189 -47.762 37.298 1.00 17.52 287 SER B CA 1
ATOM 2248 C C . SER B 2 84 ? 17.837 -47.305 38.602 1.00 17.77 287 SER B C 1
ATOM 2249 O O . SER B 2 84 ? 17.358 -46.336 39.216 1.00 18.84 287 SER B O 1
ATOM 2252 N N . ASP B 2 85 ? 18.963 -47.907 39.016 1.00 17.33 288 ASP B N 1
ATOM 2253 C CA . ASP B 2 85 ? 19.583 -47.481 40.284 1.00 18.33 288 ASP B CA 1
ATOM 2254 C C . ASP B 2 85 ? 20.105 -46.033 40.191 1.00 18.09 288 ASP B C 1
ATOM 2255 O O . ASP B 2 85 ? 19.908 -45.206 41.123 1.00 19.23 288 ASP B O 1
ATOM 2260 N N . ILE B 2 86 ? 20.720 -45.671 39.055 1.00 16.41 289 ILE B N 1
ATOM 2261 C CA . ILE B 2 86 ? 21.238 -44.297 38.907 1.00 15.96 289 ILE B CA 1
ATOM 2262 C C . ILE B 2 86 ? 20.081 -43.272 39.034 1.00 15.74 289 ILE B C 1
ATOM 2263 O O . ILE B 2 86 ? 20.205 -42.279 39.781 1.00 16.28 289 ILE B O 1
ATOM 2268 N N . HIS B 2 87 ? 19.010 -43.483 38.282 1.00 14.89 290 HIS B N 1
ATOM 2269 C CA . HIS B 2 87 ? 17.976 -42.458 38.180 1.00 14.30 290 HIS B CA 1
ATOM 2270 C C . HIS B 2 87 ? 17.024 -42.509 39.360 1.00 14.86 290 HIS B C 1
ATOM 2271 O O . HIS B 2 87 ? 16.534 -41.448 39.728 1.00 15.23 290 HIS B O 1
ATOM 2278 N N . THR B 2 88 ? 16.769 -43.689 39.978 1.00 15.07 291 THR B N 1
ATOM 2279 C CA . THR B 2 88 ? 15.907 -43.698 41.183 1.00 14.96 291 THR B CA 1
ATOM 2280 C C . THR B 2 88 ? 16.630 -42.967 42.300 1.00 16.67 291 THR B C 1
ATOM 2281 O O . THR B 2 88 ? 15.976 -42.232 43.066 1.00 17.35 291 THR B O 1
ATOM 2285 N N . ARG B 2 89 ? 17.968 -43.107 42.400 1.00 15.83 292 ARG B N 1
ATOM 2286 C CA . ARG B 2 89 ? 18.712 -42.360 43.407 1.00 16.90 292 ARG B CA 1
ATOM 2287 C C . ARG B 2 89 ? 18.676 -40.847 43.126 1.00 16.61 292 ARG B C 1
ATOM 2288 O O . ARG B 2 89 ? 18.424 -40.060 44.061 1.00 17.06 292 ARG B O 1
ATOM 2296 N N . PHE B 2 90 ? 18.846 -40.416 41.883 1.00 15.04 293 PHE B N 1
ATOM 2297 C CA . PHE B 2 90 ? 18.826 -39.011 41.548 1.00 14.79 293 PHE B CA 1
ATOM 2298 C C . PHE B 2 90 ? 17.433 -38.429 41.829 1.00 15.13 293 PHE B C 1
ATOM 2299 O O . PHE B 2 90 ? 17.292 -37.356 42.460 1.00 15.20 293 PHE B O 1
ATOM 2307 N N . LEU B 2 91 ? 16.384 -39.177 41.411 1.00 14.58 294 LEU B N 1
ATOM 2308 C CA . LEU B 2 91 ? 15.003 -38.733 41.669 1.00 14.54 294 LEU B CA 1
ATOM 2309 C C . LEU B 2 91 ? 14.760 -38.591 43.167 1.00 15.30 294 LEU B C 1
ATOM 2310 O O . LEU B 2 91 ? 14.155 -37.601 43.626 1.00 15.20 294 LEU B O 1
ATOM 2315 N N . SER B 2 92 ? 15.258 -39.557 43.975 1.00 14.42 295 SER B N 1
ATOM 2316 C CA A SER B 2 92 ? 15.083 -39.471 45.426 0.70 14.66 295 SER B CA 1
ATOM 2317 C CA B SER B 2 92 ? 15.086 -39.478 45.422 0.30 14.84 295 SER B CA 1
ATOM 2318 C C . SER B 2 92 ? 15.673 -38.171 45.973 1.00 15.14 295 SER B C 1
ATOM 2319 O O . SER B 2 92 ? 15.038 -37.522 46.817 1.00 15.67 295 SER B O 1
ATOM 2324 N N . GLN B 2 93 ? 16.867 -37.779 45.490 1.00 15.06 296 GLN B N 1
ATOM 2325 C CA . GLN B 2 93 ? 17.479 -36.531 45.978 1.00 15.31 296 GLN B CA 1
ATOM 2326 C C . GLN B 2 93 ? 16.680 -35.313 45.538 1.00 15.28 296 GLN B C 1
ATOM 2327 O O . GLN B 2 93 ? 16.505 -34.389 46.355 1.00 15.87 296 GLN B O 1
ATOM 2333 N N . LEU B 2 94 ? 16.151 -35.303 44.295 1.00 14.53 297 LEU B N 1
ATOM 2334 C CA . LEU B 2 94 ? 15.353 -34.148 43.866 1.00 14.08 297 LEU B CA 1
ATOM 2335 C C . LEU B 2 94 ? 14.065 -34.029 44.718 1.00 14.66 297 LEU B C 1
ATOM 2336 O O . LEU B 2 94 ? 13.672 -32.913 45.120 1.00 15.63 297 LEU B O 1
ATOM 2341 N N . LEU B 2 95 ? 13.386 -35.161 44.945 1.00 14.05 298 LEU B N 1
ATOM 2342 C CA . LEU B 2 95 ? 12.145 -35.153 45.715 1.00 14.75 298 LEU B CA 1
ATOM 2343 C C . LEU B 2 95 ? 12.388 -34.833 47.177 1.00 16.33 298 LEU B C 1
ATOM 2344 O O . LEU B 2 95 ? 11.515 -34.196 47.795 1.00 17.06 298 LEU B O 1
ATOM 2349 N N . GLU B 2 96 ? 13.568 -35.199 47.733 1.00 16.54 299 GLU B N 1
ATOM 2350 C CA . GLU B 2 96 ? 13.827 -34.822 49.126 1.00 17.27 299 GLU B CA 1
ATOM 2351 C C . GLU B 2 96 ? 14.096 -33.323 49.222 1.00 17.43 299 GLU B C 1
ATOM 2352 O O . GLU B 2 96 ? 13.663 -32.705 50.220 1.00 18.20 299 GLU B O 1
ATOM 2358 N N . ARG B 2 97 ? 14.725 -32.696 48.222 1.00 16.46 300 ARG B N 1
ATOM 2359 C CA . ARG B 2 97 ? 14.954 -31.256 48.249 1.00 17.76 300 ARG B CA 1
ATOM 2360 C C . ARG B 2 97 ? 13.597 -30.524 48.213 1.00 16.72 300 ARG B C 1
ATOM 2361 O O . ARG B 2 97 ? 13.371 -29.548 48.951 1.00 18.00 300 ARG B O 1
ATOM 2369 N N . ARG B 2 98 ? 12.673 -31.002 47.383 1.00 15.04 301 ARG B N 1
ATOM 2370 C CA . ARG B 2 98 ? 11.329 -30.433 47.352 1.00 14.87 301 ARG B CA 1
ATOM 2371 C C . ARG B 2 98 ? 10.622 -30.620 48.699 1.00 15.25 301 ARG B C 1
ATOM 2372 O O . ARG B 2 98 ? 10.012 -29.650 49.221 1.00 15.69 301 ARG B O 1
ATOM 2380 N N . ARG B 2 99 ? 10.659 -31.839 49.249 1.00 15.27 302 ARG B N 1
ATOM 2381 C CA A ARG B 2 99 ? 9.927 -32.079 50.479 0.60 16.10 302 ARG B CA 1
ATOM 2382 C CA B ARG B 2 99 ? 10.031 -32.181 50.525 0.40 16.09 302 ARG B CA 1
ATOM 2383 C C . ARG B 2 99 ? 10.475 -31.222 51.635 1.00 17.40 302 ARG B C 1
ATOM 2384 O O . ARG B 2 99 ? 9.637 -30.624 52.363 1.00 17.90 302 ARG B O 1
ATOM 2399 N N . GLN B 2 100 ? 11.787 -31.055 51.757 1.00 16.70 303 GLN B N 1
ATOM 2400 C CA . GLN B 2 100 ? 12.356 -30.177 52.802 1.00 18.54 303 GLN B CA 1
ATOM 2401 C C . GLN B 2 100 ? 11.920 -28.754 52.621 1.00 17.87 303 GLN B C 1
ATOM 2402 O O . GLN B 2 100 ? 11.838 -28.030 53.663 1.00 18.44 303 GLN B O 1
ATOM 2408 N N . ALA B 2 101 ? 11.675 -28.289 51.400 1.00 16.85 304 ALA B N 1
ATOM 2409 C CA . ALA B 2 101 ? 11.303 -26.910 51.136 1.00 16.88 304 ALA B CA 1
ATOM 2410 C C . ALA B 2 101 ? 9.791 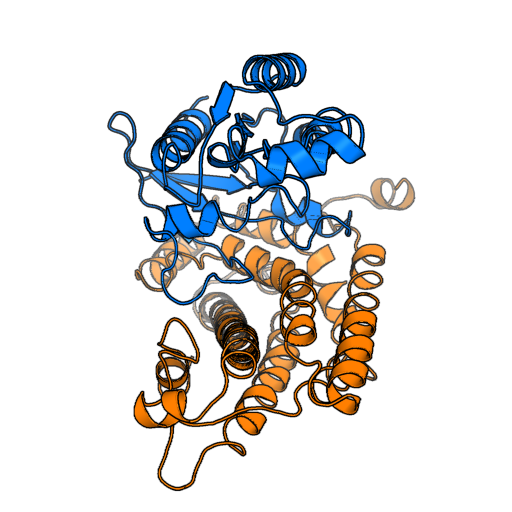-26.629 51.329 1.00 16.97 304 ALA B C 1
ATOM 2411 O O . ALA B 2 101 ? 9.363 -25.445 51.260 1.00 17.81 304 ALA B O 1
ATOM 2413 N N . LEU B 2 102 ? 8.980 -27.682 51.614 1.00 16.12 305 LEU B N 1
ATOM 2414 C CA . LEU B 2 102 ? 7.550 -27.419 51.762 1.00 16.07 305 LEU B CA 1
ATOM 2415 C C . LEU B 2 102 ? 7.269 -26.529 52.978 1.00 16.90 305 LEU B C 1
ATOM 2416 O O . LEU B 2 102 ? 7.903 -26.665 54.062 1.00 18.27 305 LEU B O 1
ATOM 2421 N N . CYS B 2 103 ? 6.257 -25.678 52.846 1.00 16.93 306 CYS B N 1
ATOM 2422 C CA . CYS B 2 103 ? 5.815 -24.883 54.000 1.00 16.72 306 CYS B CA 1
ATOM 2423 C C . CYS B 2 103 ? 5.131 -25.793 54.994 1.00 18.72 306 CYS B C 1
ATOM 2424 O O . CYS B 2 103 ? 4.304 -26.595 54.583 1.00 18.80 306 CYS B O 1
ATOM 2427 N N . PRO B 2 104 ? 5.288 -25.574 56.316 1.00 18.61 307 PRO B N 1
ATOM 2428 C CA . PRO B 2 104 ? 4.490 -26.340 57.302 1.00 18.45 307 PRO B CA 1
ATOM 2429 C C . PRO B 2 104 ? 3.014 -26.137 57.037 1.00 19.74 307 PRO B C 1
ATOM 2430 O O . PRO B 2 104 ? 2.536 -25.040 56.667 1.00 20.16 307 PRO B O 1
ATOM 2434 N N . GLY B 2 105 ? 2.302 -27.249 57.071 1.00 19.26 308 GLY B N 1
ATOM 2435 C CA . GLY B 2 105 ? 0.874 -27.240 56.784 1.00 18.83 308 GLY B CA 1
ATOM 2436 C C . GLY B 2 105 ? 0.530 -27.492 55.332 1.00 18.09 308 GLY B C 1
ATOM 2437 O O . GLY B 2 105 ? -0.653 -27.477 54.988 1.00 20.06 308 GLY B O 1
ATOM 2438 N N . SER B 2 106 ? 1.542 -27.568 54.455 1.00 16.63 309 SER B N 1
ATOM 2439 C CA . SER B 2 106 ? 1.286 -27.754 53.024 1.00 16.57 309 SER B CA 1
ATOM 2440 C C . SER B 2 106 ? 1.993 -28.980 52.479 1.00 16.55 309 SER B C 1
ATOM 2441 O O . SER B 2 106 ? 3.126 -29.303 52.886 1.00 17.04 309 SER B O 1
ATOM 2444 N N . THR B 2 107 ? 1.347 -29.655 51.539 1.00 15.41 310 THR B N 1
ATOM 2445 C CA . THR B 2 107 ? 2.020 -30.734 50.792 1.00 15.34 310 THR B CA 1
ATOM 2446 C C . THR B 2 107 ? 2.271 -30.277 49.327 1.00 15.63 310 THR B C 1
ATOM 2447 O O . THR B 2 107 ? 2.722 -31.099 48.508 1.00 15.90 310 THR B O 1
ATOM 2451 N N . ARG B 2 108 ? 2.033 -28.959 49.012 1.00 16.75 311 ARG B N 1
ATOM 2452 C CA . ARG B 2 108 ? 2.246 -28.491 47.656 1.00 16.00 311 ARG B CA 1
ATOM 2453 C C . ARG B 2 108 ? 3.026 -27.201 47.493 1.00 15.97 311 ARG B C 1
ATOM 2454 O O . ARG B 2 108 ? 3.515 -26.965 46.375 1.00 16.17 311 ARG B O 1
ATOM 2462 N N . ASN B 2 109 ? 3.115 -26.353 48.502 1.00 16.18 312 ASN B N 1
ATOM 2463 C CA . ASN B 2 109 ? 3.787 -25.045 48.359 1.00 16.10 312 ASN B CA 1
ATOM 2464 C C . ASN B 2 109 ? 5.237 -25.096 48.809 1.00 16.04 312 ASN B C 1
ATOM 2465 O O . ASN B 2 109 ? 5.542 -25.332 49.979 1.00 16.80 312 ASN B O 1
ATOM 2470 N N . PHE B 2 110 ? 6.149 -24.905 47.844 1.00 16.34 313 PHE B N 1
ATOM 2471 C CA . PHE B 2 110 ? 7.573 -24.898 48.130 1.00 16.27 313 PHE B CA 1
ATOM 2472 C C . PHE B 2 110 ? 8.286 -24.044 47.066 1.00 16.12 313 PHE B C 1
ATOM 2473 O O . PHE B 2 110 ? 7.740 -23.818 45.947 1.00 16.01 313 PHE B O 1
ATOM 2481 N N . VAL B 2 111 ? 9.532 -23.612 47.401 1.00 15.93 314 VAL B N 1
ATOM 2482 C CA . VAL B 2 111 ? 10.438 -23.028 46.398 1.00 16.57 314 VAL B CA 1
ATOM 2483 C C . VAL B 2 111 ? 11.792 -23.743 46.621 1.00 16.15 314 VAL B C 1
ATOM 2484 O O . VAL B 2 111 ? 12.257 -23.834 47.767 1.00 17.96 314 VAL B O 1
ATOM 2488 N N . ILE B 2 112 ? 12.430 -24.234 45.548 1.00 14.85 315 ILE B N 1
ATOM 2489 C CA . ILE B 2 112 ? 13.787 -24.802 45.633 1.00 15.66 315 ILE B CA 1
ATOM 2490 C C . ILE B 2 112 ? 14.759 -23.686 45.205 1.00 16.96 315 ILE B C 1
ATOM 2491 O O . ILE B 2 112 ? 14.798 -23.258 44.047 1.00 16.38 315 ILE B O 1
ATOM 2496 N N . HIS B 2 113 ? 15.572 -23.232 46.158 1.00 17.38 316 HIS B N 1
ATOM 2497 C CA . HIS B 2 113 ? 16.571 -22.178 45.856 1.00 17.82 316 HIS B CA 1
ATOM 2498 C C . HIS B 2 113 ? 17.968 -22.701 45.573 1.00 17.41 316 HIS B C 1
ATOM 2499 O O . HIS B 2 113 ? 18.783 -21.961 45.002 1.00 17.20 316 HIS B O 1
ATOM 2506 N N A ARG B 2 114 ? 18.319 -23.986 45.927 0.65 16.75 317 ARG B N 1
ATOM 2507 N N B ARG B 2 114 ? 18.226 -23.910 46.034 0.35 17.02 317 ARG B N 1
ATOM 2508 C CA A ARG B 2 114 ? 19.705 -24.510 45.857 0.65 17.55 317 ARG B CA 1
ATOM 2509 C CA B ARG B 2 114 ? 19.475 -24.575 45.931 0.35 17.16 317 ARG B CA 1
ATOM 2510 C C A ARG B 2 114 ? 19.938 -25.780 45.000 0.65 17.87 317 ARG B C 1
ATOM 2511 C C B ARG B 2 114 ? 19.195 -25.858 45.192 0.35 17.37 317 ARG B C 1
ATOM 2512 O O A ARG B 2 114 ? 20.678 -26.696 45.384 0.65 18.65 317 ARG B O 1
ATOM 2513 O O B ARG B 2 114 ? 18.555 -26.767 45.717 0.35 17.59 317 ARG B O 1
ATOM 2522 N N A LEU B 2 115 ? 19.328 -25.818 43.841 0.65 17.16 318 LEU B N 1
ATOM 2523 N N B LEU B 2 115 ? 19.557 -25.861 43.926 0.35 16.95 318 LEU B N 1
ATOM 2524 C CA A LEU B 2 115 ? 19.472 -26.992 42.992 0.65 16.54 318 LEU B CA 1
ATOM 2525 C CA B LEU B 2 115 ? 19.500 -27.014 43.031 0.35 16.53 318 LEU B CA 1
ATOM 2526 C C A LEU B 2 115 ? 20.901 -27.239 42.477 0.65 16.33 318 LEU B C 1
ATOM 2527 C C B LEU B 2 115 ? 20.905 -27.251 42.475 0.35 16.49 318 LEU B C 1
ATOM 2528 O O . LEU B 2 115 ? 21.296 -28.400 42.237 1.00 16.62 318 LEU B O 1
ATOM 2533 N N . GLY B 2 116 ? 21.655 -26.180 42.208 1.00 16.57 319 GLY B N 1
ATOM 2534 C CA . GLY B 2 116 ? 22.984 -26.318 41.602 1.00 17.86 319 GLY B CA 1
ATOM 2535 C C . GLY B 2 116 ? 23.902 -27.318 42.284 1.00 17.77 319 GLY B C 1
ATOM 2536 O O . GLY B 2 116 ? 24.543 -28.123 41.613 1.00 18.58 319 GLY B O 1
ATOM 2537 N N . ASP B 2 117 ? 23.960 -27.275 43.625 1.00 17.91 320 ASP B N 1
ATOM 2538 C CA A ASP B 2 117 ? 24.838 -28.183 44.372 0.50 18.43 320 ASP B CA 1
ATOM 2539 C CA B ASP B 2 117 ? 24.830 -28.179 44.365 0.50 18.46 320 ASP B CA 1
ATOM 2540 C C . ASP B 2 117 ? 24.454 -29.655 44.172 1.00 18.33 320 ASP B C 1
ATOM 2541 O O . ASP B 2 117 ? 25.333 -30.533 44.081 1.00 18.79 320 ASP B O 1
ATOM 2550 N N . LEU B 2 118 ? 23.146 -29.932 44.081 1.00 18.05 321 LEU B N 1
ATOM 2551 C CA . LEU B 2 118 ? 22.668 -31.305 43.880 1.00 17.52 321 LEU B CA 1
ATOM 2552 C C . LEU B 2 118 ? 23.078 -31.761 42.461 1.00 16.95 321 LEU B C 1
ATOM 2553 O O . LEU B 2 118 ? 23.552 -32.893 42.295 1.00 17.96 321 LEU B O 1
ATOM 2558 N N . LEU B 2 119 ? 22.983 -30.860 41.462 1.00 15.69 322 LEU B N 1
ATOM 2559 C CA . LEU B 2 119 ? 23.390 -31.239 40.098 1.00 16.24 322 LEU B CA 1
ATOM 2560 C C . LEU B 2 119 ? 24.895 -31.409 39.994 1.00 16.59 322 LEU B C 1
ATOM 2561 O O . LEU B 2 119 ? 25.338 -32.350 39.329 1.00 17.95 322 LEU B O 1
ATOM 2566 N N . ILE B 2 120 ? 25.701 -30.554 40.687 1.00 16.46 323 ILE B N 1
ATOM 2567 C CA . ILE B 2 120 ? 27.145 -30.805 40.674 1.00 17.02 323 ILE B CA 1
ATOM 2568 C C . ILE B 2 120 ? 27.473 -32.201 41.260 1.00 18.51 323 ILE B C 1
ATOM 2569 O O . ILE B 2 120 ? 28.296 -32.928 40.693 1.00 19.19 323 ILE B O 1
ATOM 2574 N N . SER B 2 121 ? 26.824 -32.571 42.365 1.00 18.59 324 SER B N 1
ATOM 2575 C CA A SER B 2 121 ? 27.060 -33.878 42.974 0.60 19.25 324 SER B CA 1
ATOM 2576 C CA B SER B 2 121 ? 27.048 -33.885 42.979 0.40 19.28 324 SER B CA 1
ATOM 2577 C C . SER B 2 121 ? 26.662 -35.019 42.021 1.00 19.23 324 SER B C 1
ATOM 2578 O O . SER B 2 121 ? 27.448 -35.957 41.816 1.00 20.49 324 SER B O 1
ATOM 2583 N N . GLN B 2 122 ? 25.479 -34.912 41.391 1.00 18.41 325 GLN B N 1
ATOM 2584 C CA . GLN B 2 122 ? 25.064 -35.973 40.478 1.00 18.13 325 GLN B CA 1
ATOM 2585 C C . GLN B 2 122 ? 26.016 -36.155 39.291 1.00 19.06 325 GLN B C 1
ATOM 2586 O O . GLN B 2 122 ? 26.268 -37.294 38.860 1.00 20.74 325 GLN B O 1
ATOM 2592 N N . PHE B 2 123 ? 26.526 -35.040 38.755 1.00 17.28 326 PHE B N 1
ATOM 2593 C CA . PHE B 2 123 ? 27.331 -35.054 37.545 1.00 17.93 326 PHE B CA 1
ATOM 2594 C C . PHE B 2 123 ? 28.857 -34.923 37.795 1.00 18.86 326 PHE B C 1
ATOM 2595 O O . PHE B 2 123 ? 29.601 -34.584 36.881 1.00 20.40 326 PHE B O 1
ATOM 2603 N N . SER B 2 124 ? 29.284 -35.326 38.977 1.00 19.63 327 SER B N 1
ATOM 2604 C CA . SER B 2 124 ? 30.720 -35.415 39.280 1.00 21.44 327 SER B CA 1
ATOM 2605 C C . SER B 2 124 ? 31.006 -36.674 40.117 1.00 22.02 327 SER B C 1
ATOM 2606 O O . SER B 2 124 ? 30.078 -37.352 40.598 1.00 22.41 327 SER B O 1
ATOM 2609 N N . GLY B 2 125 ? 32.317 -36.964 40.322 1.00 22.86 328 GLY B N 1
ATOM 2610 C CA . GLY B 2 125 ? 32.718 -38.077 41.164 1.00 24.56 328 GLY B CA 1
ATOM 2611 C C . GLY B 2 125 ? 32.240 -39.450 40.715 1.00 24.39 328 GLY B C 1
ATOM 2612 O O . GLY B 2 125 ? 31.965 -39.673 39.525 1.00 23.53 328 GLY B O 1
ATOM 2613 N N . PRO B 2 126 ? 32.102 -40.398 41.657 1.00 24.67 329 PRO B N 1
ATOM 2614 C CA . PRO B 2 126 ? 31.710 -41.758 41.267 1.00 25.65 329 PRO B CA 1
ATOM 2615 C C . PRO B 2 126 ? 30.344 -41.840 40.581 1.00 24.40 329 PRO B C 1
ATOM 2616 O O . PRO B 2 126 ? 30.170 -42.696 39.689 1.00 22.99 329 PRO B O 1
ATOM 2620 N N . SER B 2 127 ? 29.382 -40.973 40.930 1.00 22.51 330 SER B N 1
ATOM 2621 C CA . SER B 2 127 ? 28.086 -41.069 40.245 1.00 21.78 330 SER B CA 1
ATOM 2622 C C . SER B 2 127 ? 28.224 -40.681 38.749 1.00 21.22 330 SER B C 1
ATOM 2623 O O . SER B 2 127 ? 27.588 -41.338 37.910 1.00 19.85 330 SER B O 1
ATOM 2626 N N . ALA B 2 128 ? 29.061 -39.686 38.399 1.00 20.76 331 ALA B N 1
ATOM 2627 C CA . ALA B 2 128 ? 29.259 -39.344 36.991 1.00 20.25 331 ALA B CA 1
ATOM 2628 C C . ALA B 2 128 ? 30.010 -40.468 36.293 1.00 19.77 331 ALA B C 1
ATOM 2629 O O . ALA B 2 128 ? 29.734 -40.765 35.117 1.00 19.15 331 ALA B O 1
ATOM 2631 N N . GLU B 2 129 ? 30.976 -41.114 36.984 1.00 19.38 332 GLU B N 1
ATOM 2632 C CA . GLU B 2 129 ? 31.697 -42.229 36.336 1.00 19.76 332 GLU B CA 1
ATOM 2633 C C . GLU B 2 129 ? 30.731 -43.379 36.054 1.00 19.35 332 GLU B C 1
ATOM 2634 O O . GLU B 2 129 ? 30.818 -44.010 34.981 1.00 19.18 332 GLU B O 1
ATOM 2640 N N . GLN B 2 130 ? 29.786 -43.640 36.972 1.00 19.71 333 GLN B N 1
ATOM 2641 C CA A GLN B 2 130 ? 28.809 -44.723 36.736 0.60 20.03 333 GLN B CA 1
ATOM 2642 C CA B GLN B 2 130 ? 28.788 -44.693 36.777 0.40 19.59 333 GLN B CA 1
ATOM 2643 C C . GLN B 2 130 ? 27.879 -44.340 35.595 1.00 19.31 333 GLN B C 1
ATOM 2644 O O . GLN B 2 130 ? 27.548 -45.186 34.762 1.00 18.14 333 GLN B O 1
ATOM 2655 N N . MET B 2 131 ? 27.407 -43.077 35.537 1.00 18.45 334 MET B N 1
ATOM 2656 C CA . MET B 2 131 ? 26.528 -42.663 34.428 1.00 17.53 334 MET B CA 1
ATOM 2657 C C . MET B 2 131 ? 27.270 -42.815 33.088 1.00 16.86 334 MET B C 1
ATOM 2658 O O . MET B 2 131 ? 26.688 -43.269 32.103 1.00 17.23 334 MET B O 1
ATOM 2663 N N . CYS B 2 132 ? 28.540 -42.417 33.029 1.00 16.74 335 CYS B N 1
ATOM 2664 C CA . CYS B 2 132 ? 29.319 -42.540 31.789 1.00 16.54 335 CYS B CA 1
ATOM 2665 C C . CYS B 2 132 ? 29.471 -43.984 31.404 1.00 17.26 335 CYS B C 1
ATOM 2666 O O . CYS B 2 132 ? 29.207 -44.335 30.251 1.00 17.34 335 CYS B O 1
ATOM 2669 N N . LYS B 2 133 ? 29.868 -44.841 32.348 1.00 16.95 336 LYS B N 1
ATOM 2670 C CA . LYS B 2 133 ? 30.054 -46.263 32.001 1.00 16.26 336 LYS B CA 1
ATOM 2671 C C . LYS B 2 133 ? 28.748 -46.892 31.498 1.00 16.82 336 LYS B C 1
ATOM 2672 O O . LYS B 2 133 ? 28.730 -47.609 30.493 1.00 17.24 336 LYS B O 1
ATOM 2678 N N . THR B 2 134 ? 27.635 -46.613 32.210 1.00 16.18 337 THR B N 1
ATOM 2679 C CA . THR B 2 134 ? 26.366 -47.233 31.895 1.00 14.72 337 THR B CA 1
ATOM 2680 C C . THR B 2 134 ? 25.793 -46.743 30.570 1.00 15.08 337 THR B C 1
ATOM 2681 O O . THR B 2 134 ? 25.330 -47.570 29.783 1.00 15.75 337 THR B O 1
ATOM 2685 N N . TYR B 2 135 ? 25.796 -45.412 30.323 1.00 15.32 338 TYR B N 1
ATOM 2686 C CA . TYR B 2 135 ? 25.269 -44.917 29.043 1.00 14.75 338 TYR B CA 1
ATOM 2687 C C . TYR B 2 135 ? 26.164 -45.276 27.839 1.00 14.81 338 TYR B C 1
ATOM 2688 O O . TYR B 2 135 ? 25.661 -45.528 26.761 1.00 16.02 338 TYR B O 1
ATOM 2697 N N . SER B 2 136 ? 27.489 -45.349 28.060 1.00 15.96 339 SER B N 1
ATOM 2698 C CA . SER B 2 136 ? 28.387 -45.754 26.948 1.00 15.48 339 SER B CA 1
ATOM 2699 C C . SER B 2 136 ? 28.037 -47.207 26.539 1.00 16.46 339 SER B C 1
ATOM 2700 O O . SER B 2 136 ? 28.012 -47.550 25.345 1.00 16.89 339 SER B O 1
ATOM 2703 N N . GLU B 2 137 ? 27.751 -48.070 27.546 1.00 15.49 340 GLU B N 1
ATOM 2704 C CA A GLU B 2 137 ? 27.382 -49.445 27.263 0.70 16.13 340 GLU B CA 1
ATOM 2705 C CA B GLU B 2 137 ? 27.384 -49.448 27.212 0.30 15.49 340 GLU B CA 1
ATOM 2706 C C . GLU B 2 137 ? 25.985 -49.540 26.636 1.00 15.99 340 GLU B C 1
ATOM 2707 O O . GLU B 2 137 ? 25.781 -50.183 25.608 1.00 16.79 340 GLU B O 1
ATOM 2718 N N . PHE B 2 138 ? 24.992 -48.864 27.283 1.00 14.98 341 PHE B N 1
ATOM 2719 C CA . PHE B 2 138 ? 23.616 -48.943 26.802 1.00 14.91 341 PHE B CA 1
ATOM 2720 C C . PHE B 2 138 ? 23.499 -48.428 25.373 1.00 14.58 341 PHE B C 1
ATOM 2721 O O . PHE B 2 138 ? 22.887 -49.082 24.531 1.00 15.42 341 PHE B O 1
ATOM 2729 N N . CYS B 2 139 ? 24.075 -47.234 25.135 1.00 14.70 342 CYS B N 1
ATOM 2730 C CA . CYS B 2 139 ? 23.911 -46.637 23.803 1.00 14.64 342 CYS B CA 1
ATOM 2731 C C . CYS B 2 139 ? 24.664 -47.414 22.712 1.00 16.09 342 CYS B C 1
ATOM 2732 O O . CYS B 2 139 ? 24.185 -47.470 21.587 1.00 17.22 342 CYS B O 1
ATOM 2735 N N . SER B 2 140 ? 25.749 -48.138 23.108 1.00 15.82 343 SER B N 1
ATOM 2736 C CA . SER B 2 140 ? 26.412 -49.000 22.127 1.00 14.99 343 SER B CA 1
ATOM 2737 C C . SER B 2 140 ? 25.651 -50.288 21.866 1.00 15.96 343 SER B C 1
ATOM 2738 O O . SER B 2 140 ? 25.959 -50.998 20.887 1.00 16.96 343 SER B O 1
ATOM 2741 N N . ARG B 2 141 ? 24.678 -50.660 22.708 1.00 14.83 344 ARG B N 1
ATOM 2742 C CA . ARG B 2 141 ? 23.892 -51.877 22.519 1.00 15.21 344 ARG B CA 1
ATOM 2743 C C . ARG B 2 141 ? 22.456 -51.596 22.054 1.00 15.36 344 ARG B C 1
ATOM 2744 O O . ARG B 2 141 ? 21.646 -52.500 21.938 1.00 16.43 344 ARG B O 1
ATOM 2752 N N . HIS B 2 142 ? 22.194 -50.295 21.724 1.00 17.27 345 HIS B N 1
ATOM 2753 C CA . HIS B 2 142 ? 20.845 -49.836 21.366 1.00 18.54 345 HIS B CA 1
ATOM 2754 C C . HIS B 2 142 ? 20.404 -50.485 20.062 1.00 18.78 345 HIS B C 1
ATOM 2755 O O . HIS B 2 142 ? 19.301 -51.063 20.018 1.00 19.54 345 HIS B O 1
ATOM 2762 N N . SER B 2 143 ? 21.227 -50.418 18.960 1.00 19.47 346 SER B N 1
ATOM 2763 C CA A SER B 2 143 ? 20.840 -51.038 17.685 0.60 20.55 346 SER B CA 1
ATOM 2764 C CA B SER B 2 143 ? 20.831 -51.018 17.694 0.40 20.53 346 SER B CA 1
ATOM 2765 C C . SER B 2 143 ? 20.583 -52.519 17.815 1.00 20.20 346 SER B C 1
ATOM 2766 O O . SER B 2 143 ? 19.609 -53.036 17.258 1.00 21.56 346 SER B O 1
ATOM 2771 N N . LYS B 2 144 ? 21.439 -53.223 18.591 1.00 19.13 347 LYS B N 1
ATOM 2772 C CA . LYS B 2 144 ? 21.324 -54.652 18.761 1.00 19.07 347 LYS B CA 1
ATOM 2773 C C . LYS B 2 144 ? 20.020 -55.036 19.499 1.00 18.50 347 LYS B C 1
ATOM 2774 O O . LYS B 2 144 ? 19.367 -56.034 19.154 1.00 20.02 347 LYS B O 1
ATOM 2780 N N . ALA B 2 145 ? 19.650 -54.225 20.491 1.00 17.76 348 ALA B N 1
ATOM 2781 C CA . ALA B 2 145 ? 18.394 -54.505 21.252 1.00 17.54 348 ALA B CA 1
ATOM 2782 C C . ALA B 2 145 ? 17.192 -54.354 20.326 1.00 18.41 348 ALA B C 1
ATOM 2783 O O . ALA B 2 145 ? 16.292 -55.188 20.362 1.00 17.98 348 ALA B O 1
ATOM 2785 N N . LEU B 2 146 ? 17.174 -53.281 19.473 1.00 17.86 349 LEU B N 1
ATOM 2786 C CA . LEU B 2 146 ? 16.035 -53.079 18.565 1.00 18.72 349 LEU B CA 1
ATOM 2787 C C . LEU B 2 146 ? 15.927 -54.225 17.572 1.00 19.36 349 LEU B C 1
ATOM 2788 O O . LEU B 2 146 ? 14.822 -54.729 17.292 1.00 20.06 349 LEU B O 1
ATOM 2793 N N . LYS B 2 147 ? 17.076 -54.681 17.043 1.00 19.34 350 LYS B N 1
ATOM 2794 C CA . LYS B 2 147 ? 17.051 -55.777 16.073 1.00 20.16 350 LYS B CA 1
ATOM 2795 C C . LYS B 2 147 ? 16.610 -57.107 16.656 1.00 20.55 350 LYS B C 1
ATOM 2796 O O . LYS B 2 147 ? 15.835 -57.858 16.017 1.00 21.88 350 LYS B O 1
ATOM 2802 N N . LEU B 2 148 ? 17.016 -57.366 17.915 1.00 20.00 351 LEU B N 1
ATOM 2803 C CA . LEU B 2 148 ? 16.618 -58.595 18.594 1.00 20.65 351 LEU B CA 1
ATOM 2804 C C . LEU B 2 148 ? 15.112 -58.567 18.851 1.00 20.30 351 LEU B C 1
ATOM 2805 O O . LEU B 2 148 ? 14.428 -59.576 18.653 1.00 21.12 351 LEU B O 1
ATOM 2810 N N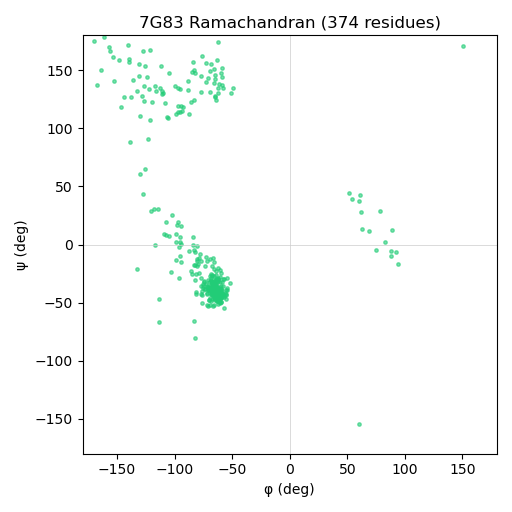 . TYR B 2 149 ? 14.587 -57.393 19.262 1.00 19.29 352 TYR B N 1
ATOM 2811 C CA . TYR B 2 149 ? 13.152 -57.245 19.515 1.00 18.21 352 TYR B CA 1
ATOM 2812 C C . TYR B 2 149 ? 12.359 -57.516 18.235 1.00 19.50 352 TYR B C 1
ATOM 2813 O O . TYR B 2 149 ? 11.380 -58.266 18.267 1.00 20.04 352 TYR B O 1
ATOM 2822 N N . LYS B 2 150 ? 12.769 -56.906 17.119 1.00 18.82 353 LYS B N 1
ATOM 2823 C CA . LYS B 2 150 ? 12.018 -57.063 15.873 1.00 20.72 353 LYS B CA 1
ATOM 2824 C C . LYS B 2 150 ? 12.010 -58.511 15.420 1.00 23.57 353 LYS B C 1
ATOM 2825 O O . LYS B 2 150 ? 10.968 -59.018 14.949 1.00 24.67 353 LYS B O 1
ATOM 2831 N N . GLU B 2 151 ? 13.143 -59.204 15.588 1.00 24.48 354 GLU B N 1
ATOM 2832 C CA A GLU B 2 151 ? 13.222 -60.609 15.178 0.50 25.90 354 GLU B CA 1
ATOM 2833 C CA B GLU B 2 151 ? 13.226 -60.616 15.187 0.50 25.97 354 GLU B CA 1
ATOM 2834 C C . GLU B 2 151 ? 12.280 -61.499 16.013 1.00 26.62 354 GLU B C 1
ATOM 2835 O O . GLU B 2 151 ? 11.542 -62.339 15.460 1.00 27.51 354 GLU B O 1
ATOM 2846 N N . LEU B 2 152 ? 12.271 -61.320 17.320 1.00 24.43 355 LEU B N 1
ATOM 2847 C CA . LEU B 2 152 ? 11.394 -62.112 18.205 1.00 25.24 355 LEU B CA 1
ATOM 2848 C C . LEU B 2 152 ? 9.925 -61.812 17.946 1.00 26.86 355 LEU B C 1
ATOM 2849 O O . LEU B 2 152 ? 9.084 -62.737 17.956 1.00 28.57 355 LEU B O 1
ATOM 2854 N N . TYR B 2 153 ? 9.581 -60.538 17.730 1.00 25.13 356 TYR B N 1
ATOM 2855 C CA . TYR B 2 153 ? 8.172 -60.171 17.508 1.00 26.02 356 TYR B CA 1
ATOM 2856 C C . TYR B 2 153 ? 7.650 -60.782 16.221 1.00 28.29 356 TYR B C 1
ATOM 2857 O O . TYR B 2 153 ? 6.489 -61.195 16.173 1.00 29.17 356 TYR B O 1
ATOM 2866 N N . ALA B 2 154 ? 8.487 -60.817 15.172 1.00 28.73 357 ALA B N 1
ATOM 2867 C CA . ALA B 2 154 ? 8.025 -61.350 13.889 1.00 30.07 357 ALA B CA 1
ATOM 2868 C C . ALA B 2 154 ? 8.000 -62.864 13.831 1.00 31.95 357 ALA B C 1
ATOM 2869 O O . ALA B 2 154 ? 7.242 -63.406 13.021 1.00 32.97 357 ALA B O 1
ATOM 2871 N N . ARG B 2 155 ? 8.809 -63.560 14.651 1.00 31.12 358 ARG B N 1
ATOM 2872 C CA A ARG B 2 155 ? 8.894 -65.019 14.544 0.50 31.61 358 ARG B CA 1
ATOM 2873 C CA B ARG B 2 155 ? 8.950 -65.021 14.566 0.50 31.94 358 ARG B CA 1
ATOM 2874 C C . ARG B 2 155 ? 8.330 -65.845 15.708 1.00 31.50 358 ARG B C 1
ATOM 2875 O O . ARG B 2 155 ? 7.976 -67.021 15.495 1.00 32.06 358 ARG B O 1
ATOM 2890 N N . ASP B 2 156 ? 8.233 -65.285 16.914 1.00 28.53 359 ASP B N 1
ATOM 2891 C CA . ASP B 2 156 ? 7.757 -66.044 18.072 1.00 27.65 359 ASP B CA 1
ATOM 2892 C C . ASP B 2 156 ? 6.354 -65.646 18.484 1.00 27.34 359 ASP B C 1
ATOM 2893 O O . ASP B 2 156 ? 6.172 -64.574 19.053 1.00 25.34 359 ASP B O 1
ATOM 2898 N N . LYS B 2 157 ? 5.365 -66.533 18.261 1.00 26.08 360 LYS B N 1
ATOM 2899 C CA . LYS B 2 157 ? 3.973 -66.297 18.592 1.00 25.44 360 LYS B CA 1
ATOM 2900 C C . LYS B 2 157 ? 3.736 -65.942 20.047 1.00 24.73 360 LYS B C 1
ATOM 2901 O O . LYS B 2 157 ? 2.979 -64.997 20.311 1.00 24.71 360 LYS B O 1
ATOM 2907 N N . ARG B 2 158 ? 4.332 -66.702 20.995 1.00 23.90 361 ARG B N 1
ATOM 2908 C CA . ARG B 2 158 ? 4.107 -66.420 22.408 1.00 23.21 361 ARG B CA 1
ATOM 2909 C C . ARG B 2 158 ? 4.686 -65.026 22.752 1.00 21.52 361 ARG B C 1
ATOM 2910 O O . ARG B 2 158 ? 4.082 -64.306 23.557 1.00 21.62 361 ARG B O 1
ATOM 2918 N N . PHE B 2 159 ? 5.805 -64.663 22.142 1.00 21.94 362 PHE B N 1
ATOM 2919 C CA . PHE B 2 159 ? 6.395 -63.318 22.389 1.00 20.31 362 PHE B CA 1
ATOM 2920 C C . PHE B 2 159 ? 5.491 -62.211 21.866 1.00 20.46 362 PHE B C 1
ATOM 2921 O O . PHE B 2 159 ? 5.187 -61.246 22.596 1.00 19.36 362 PHE B O 1
ATOM 2929 N N . GLN B 2 160 ? 4.960 -62.374 20.659 1.00 20.15 363 GLN B N 1
ATOM 2930 C CA . GLN B 2 160 ? 4.065 -61.394 20.068 1.00 19.96 363 GLN B CA 1
ATOM 2931 C C . GLN B 2 160 ? 2.811 -61.261 20.909 1.00 19.73 363 GLN B C 1
ATOM 2932 O O . GLN B 2 160 ? 2.370 -60.132 21.170 1.00 19.81 363 GLN B O 1
ATOM 2938 N N . GLN B 2 161 ? 2.229 -62.405 21.374 1.00 20.34 364 GLN B N 1
ATOM 2939 C CA . GLN B 2 161 ? 1.022 -62.310 22.211 1.00 20.02 364 GLN B CA 1
ATOM 2940 C C . GLN B 2 161 ? 1.299 -61.586 23.526 1.00 19.08 364 GLN B C 1
ATOM 2941 O O . GLN B 2 161 ? 0.463 -60.818 24.007 1.00 19.12 364 GLN B O 1
ATOM 2947 N N . PHE B 2 162 ? 2.492 -61.859 24.135 1.00 18.68 365 PHE B N 1
ATOM 2948 C CA . PHE B 2 162 ? 2.863 -61.197 25.381 1.00 18.11 365 PHE B CA 1
ATOM 2949 C C . PHE B 2 162 ? 2.965 -59.678 25.199 1.00 17.39 365 PHE B C 1
ATOM 2950 O O . PHE B 2 162 ? 2.422 -58.910 25.988 1.00 17.38 365 PHE B O 1
ATOM 2958 N N . ILE B 2 163 ? 3.660 -59.257 24.133 1.00 16.22 366 ILE B N 1
ATOM 2959 C CA . ILE B 2 163 ? 3.826 -57.810 23.895 1.00 15.90 366 ILE B CA 1
ATOM 2960 C C . ILE B 2 163 ? 2.478 -57.158 23.631 1.00 15.66 366 ILE B C 1
ATOM 2961 O O . ILE B 2 163 ? 2.202 -56.085 24.192 1.00 16.45 366 ILE B O 1
ATOM 2966 N N . ARG B 2 164 ? 1.630 -57.802 22.772 1.00 17.06 367 ARG B N 1
ATOM 2967 C CA . ARG B 2 164 ? 0.315 -57.187 22.507 1.00 17.15 367 ARG B CA 1
ATOM 2968 C C . ARG B 2 164 ? -0.529 -57.121 23.790 1.00 17.39 367 ARG B C 1
ATOM 2969 O O . ARG B 2 164 ? -1.271 -56.158 23.973 1.00 18.41 367 ARG B O 1
ATOM 2977 N N . LYS B 2 165 ? -0.369 -58.091 24.696 1.00 16.65 368 LYS B N 1
ATOM 2978 C CA . LYS B 2 165 ? -1.139 -58.125 25.932 1.00 17.20 368 LYS B CA 1
ATOM 2979 C C . LYS B 2 165 ? -0.736 -56.998 26.896 1.00 17.35 368 LYS B C 1
ATOM 2980 O O . LYS B 2 165 ? -1.599 -56.285 27.441 1.00 18.28 368 LYS B O 1
ATOM 2986 N N . VAL B 2 166 ? 0.578 -56.888 27.171 1.00 16.65 369 VAL B N 1
ATOM 2987 C CA . VAL B 2 166 ? 1.003 -55.909 28.186 1.00 17.09 369 VAL B CA 1
ATOM 2988 C C . VAL B 2 166 ? 1.060 -54.483 27.681 1.00 17.17 369 VAL B C 1
ATOM 2989 O O . VAL B 2 166 ? 0.996 -53.557 28.521 1.00 18.03 369 VAL B O 1
ATOM 2993 N N . THR B 2 167 ? 1.070 -54.278 26.349 1.00 15.85 370 THR B N 1
ATOM 2994 C CA . THR B 2 167 ? 1.044 -52.924 25.786 1.00 15.78 370 THR B CA 1
ATOM 2995 C C . THR B 2 167 ? -0.344 -52.477 25.337 1.00 16.62 370 THR B C 1
ATOM 2996 O O . THR B 2 167 ? -0.486 -51.372 24.835 1.00 18.08 370 THR B O 1
ATOM 3000 N N . ARG B 2 168 ? -1.371 -53.312 25.532 1.00 16.02 371 ARG B N 1
ATOM 3001 C CA . ARG B 2 168 ? -2.741 -52.929 25.166 1.00 16.85 371 ARG B CA 1
ATOM 3002 C C . ARG B 2 168 ? -3.313 -51.760 25.965 1.00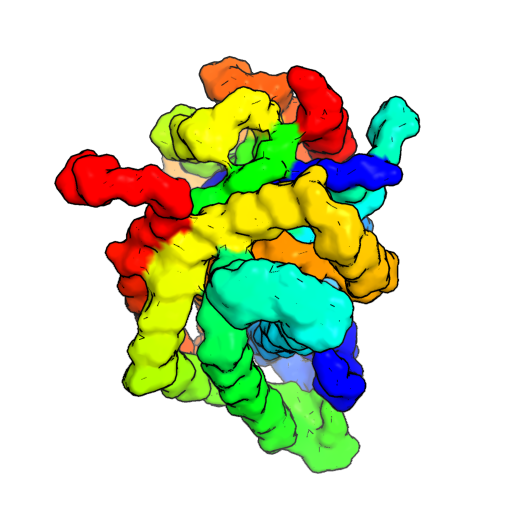 17.93 371 ARG B C 1
ATOM 3003 O O . ARG B 2 168 ? -4.044 -50.937 25.375 1.00 17.92 371 ARG B O 1
ATOM 3011 N N . PRO B 2 169 ? -3.068 -51.657 27.296 1.00 17.68 372 PRO B N 1
ATOM 3012 C CA . PRO B 2 169 ? -3.691 -50.569 28.066 1.00 18.29 372 PRO B CA 1
ATOM 3013 C C . PRO B 2 169 ? -3.307 -49.204 27.519 1.00 19.35 372 PRO B C 1
ATOM 3014 O O . PRO B 2 169 ? -2.173 -48.999 27.054 1.00 18.29 372 PRO B O 1
ATOM 3018 N N . ALA B 2 170 ? -4.256 -48.261 27.572 1.00 19.78 373 ALA B N 1
ATOM 3019 C CA . ALA B 2 170 ? -3.983 -46.909 27.055 1.00 20.44 373 ALA B CA 1
ATOM 3020 C C . ALA B 2 170 ? -2.789 -46.242 27.745 1.00 20.82 373 ALA B C 1
ATOM 3021 O O . ALA B 2 170 ? -2.066 -45.478 27.077 1.00 20.87 373 ALA B O 1
ATOM 3023 N N . VAL B 2 171 ? -2.513 -46.561 29.001 1.00 20.57 374 VAL B N 1
ATOM 3024 C CA . VAL B 2 171 ? -1.381 -45.919 29.706 1.00 21.92 374 VAL B CA 1
ATOM 3025 C C . VAL B 2 171 ? -0.040 -46.370 29.143 1.00 20.51 374 VAL B C 1
ATOM 3026 O O . VAL B 2 171 ? 0.967 -45.723 29.439 1.00 22.01 374 VAL B O 1
ATOM 3030 N N . LEU B 2 172 ? 0.013 -47.415 28.320 1.00 18.38 375 LEU B N 1
ATOM 3031 C CA . LEU B 2 172 ? 1.274 -47.861 27.678 1.00 18.12 375 LEU B CA 1
ATOM 3032 C C . LEU B 2 172 ? 1.393 -47.339 26.226 1.00 17.30 375 LEU B C 1
ATOM 3033 O O . LEU B 2 172 ? 2.298 -47.769 25.511 1.00 16.92 375 LEU B O 1
ATOM 3038 N N . LYS B 2 173 ? 0.500 -46.437 25.788 1.00 17.82 376 LYS B N 1
ATOM 3039 C CA . LYS B 2 173 ? 0.489 -46.019 24.375 1.00 18.96 376 LYS B CA 1
ATOM 3040 C C . LYS B 2 173 ? 1.816 -45.502 23.861 1.00 18.38 376 LYS B C 1
ATOM 3041 O O . LYS B 2 173 ? 2.171 -45.831 22.718 1.00 19.09 376 LYS B O 1
ATOM 3047 N N . ARG B 2 174 ? 2.552 -44.763 24.709 1.00 17.87 377 ARG B N 1
ATOM 3048 C CA . ARG B 2 174 ? 3.863 -44.175 24.282 1.00 17.59 377 ARG B CA 1
ATOM 3049 C C . ARG B 2 174 ? 5.059 -45.049 24.644 1.00 17.02 377 ARG B C 1
ATOM 3050 O O . ARG B 2 174 ? 6.210 -44.589 24.480 1.00 17.24 377 ARG B O 1
ATOM 3058 N N . HIS B 2 175 ? 4.825 -46.218 25.268 1.00 15.26 378 HIS B N 1
ATOM 3059 C CA . HIS B 2 175 ? 5.861 -46.997 25.938 1.00 15.82 378 HIS B CA 1
ATOM 3060 C C . HIS B 2 175 ? 5.959 -48.441 25.517 1.00 17.07 378 HIS B C 1
ATOM 3061 O O . HIS B 2 175 ? 6.198 -49.338 26.360 1.00 17.80 378 HIS B O 1
ATOM 3068 N N . GLY B 2 176 ? 5.880 -48.690 24.232 1.00 16.08 379 GLY B N 1
ATOM 3069 C CA . GLY B 2 176 ? 6.314 -49.984 23.700 1.00 16.43 379 GLY B CA 1
ATOM 3070 C C . GLY B 2 176 ? 7.823 -50.209 23.961 1.00 16.84 379 GLY B C 1
ATOM 3071 O O . GLY B 2 176 ? 8.542 -49.281 24.382 1.00 16.56 379 GLY B O 1
ATOM 3072 N N . VAL B 2 177 ? 8.348 -51.411 23.629 1.00 16.26 380 VAL B N 1
ATOM 3073 C CA . VAL B 2 177 ? 9.752 -51.724 23.936 1.00 16.55 380 VAL B CA 1
ATOM 3074 C C . VAL B 2 177 ? 10.717 -50.765 23.225 1.00 16.89 380 VAL B C 1
ATOM 3075 O O . VAL B 2 177 ? 11.635 -50.205 23.854 1.00 16.49 380 VAL B O 1
ATOM 3079 N N . GLN B 2 178 ? 10.535 -50.575 21.918 1.00 16.23 381 GLN B N 1
ATOM 3080 C CA . GLN B 2 178 ? 11.469 -49.726 21.152 1.00 16.80 381 GLN B CA 1
ATOM 3081 C C . GLN B 2 178 ? 11.357 -48.262 21.563 1.00 15.90 381 GLN B C 1
ATOM 3082 O O . GLN B 2 178 ? 12.381 -47.546 21.606 1.00 15.83 381 GLN B O 1
ATOM 3088 N N . GLU B 2 179 ? 10.136 -47.826 21.917 1.00 14.73 382 GLU B N 1
ATOM 3089 C CA . GLU B 2 179 ? 9.917 -46.477 22.386 1.00 14.13 382 GLU B CA 1
ATOM 3090 C C . GLU B 2 179 ? 10.631 -46.236 23.709 1.00 15.10 382 GLU B C 1
ATOM 3091 O O . GLU B 2 179 ? 11.244 -45.194 23.915 1.00 14.51 382 GLU B O 1
ATOM 3097 N N . CYS B 2 180 ? 10.560 -47.221 24.633 1.00 14.69 383 CYS B N 1
ATOM 3098 C CA . CYS B 2 180 ? 11.266 -47.071 25.921 1.00 15.32 383 CYS B CA 1
ATOM 3099 C C . CYS B 2 180 ? 12.765 -46.959 25.682 1.00 15.29 383 CYS B C 1
ATOM 3100 O O . CYS B 2 180 ? 13.442 -46.136 26.348 1.00 15.75 383 CYS B O 1
ATOM 3103 N N . ILE B 2 181 ? 13.336 -47.797 24.815 1.00 15.13 384 ILE B N 1
ATOM 3104 C CA . ILE B 2 181 ? 14.775 -47.726 24.551 1.00 15.23 384 ILE B CA 1
ATOM 3105 C C . ILE B 2 181 ? 15.201 -46.336 24.054 1.00 16.07 384 ILE B C 1
ATOM 3106 O O . ILE B 2 181 ? 16.195 -45.779 24.554 1.00 15.80 384 ILE B O 1
ATOM 3111 N N . LEU B 2 182 ? 14.452 -45.752 23.116 1.00 15.84 385 LEU B N 1
ATOM 3112 C CA . LEU B 2 182 ? 14.828 -44.427 22.618 1.00 14.90 385 LEU B CA 1
ATOM 3113 C C . LEU B 2 182 ? 14.505 -43.316 23.646 1.00 14.52 385 LEU B C 1
ATOM 3114 O O . LEU B 2 182 ? 15.309 -42.372 23.758 1.00 14.40 385 LEU B O 1
ATOM 3119 N N . LEU B 2 183 ? 13.448 -43.449 24.480 1.00 14.18 386 LEU B N 1
ATOM 3120 C CA . LEU B 2 183 ? 13.251 -42.434 25.540 1.00 14.03 386 LEU B CA 1
ATOM 3121 C C . LEU B 2 183 ? 14.467 -42.419 26.488 1.00 14.49 386 LEU B C 1
ATOM 3122 O O . LEU B 2 183 ? 14.849 -41.324 26.954 1.00 14.68 386 LEU B O 1
ATOM 3127 N N . VAL B 2 184 ? 15.023 -43.596 26.786 1.00 15.40 387 VAL B N 1
ATOM 3128 C CA . VAL B 2 184 ? 16.178 -43.635 27.701 1.00 15.95 387 VAL B CA 1
ATOM 3129 C C . VAL B 2 184 ? 17.418 -43.043 27.030 1.00 15.53 387 VAL B C 1
ATOM 3130 O O . VAL B 2 184 ? 18.115 -42.217 27.656 1.00 15.63 387 VAL B O 1
ATOM 3134 N N . THR B 2 185 ? 17.727 -43.448 25.786 1.00 15.05 388 THR B N 1
ATOM 3135 C CA . THR B 2 185 ? 18.857 -42.862 25.074 1.00 15.07 388 THR B CA 1
ATOM 3136 C C . THR B 2 185 ? 18.767 -41.341 24.971 1.00 15.94 388 THR B C 1
ATOM 3137 O O . THR B 2 185 ? 19.784 -40.632 25.130 1.00 16.14 388 THR B O 1
ATOM 3141 N N . GLN B 2 186 ? 17.543 -40.829 24.748 1.00 15.02 389 GLN B N 1
ATOM 3142 C CA . GLN B 2 186 ? 17.387 -39.388 24.628 1.00 14.50 389 GLN B CA 1
ATOM 3143 C C . GLN B 2 186 ? 17.366 -38.640 25.965 1.00 15.49 389 GLN B C 1
ATOM 3144 O O . GLN B 2 186 ? 17.486 -37.411 25.963 1.00 16.23 389 GLN B O 1
ATOM 3150 N N . ARG B 2 187 ? 17.246 -39.336 27.105 1.00 14.52 390 ARG B N 1
ATOM 3151 C CA . ARG B 2 187 ? 17.130 -38.573 28.374 1.00 13.74 390 ARG B CA 1
ATOM 3152 C C . ARG B 2 187 ? 18.354 -37.726 28.644 1.00 13.95 390 ARG B C 1
ATOM 3153 O O . ARG B 2 187 ? 18.239 -36.594 29.088 1.00 14.28 390 ARG B O 1
ATOM 3161 N N . ILE B 2 188 ? 19.539 -38.314 28.418 1.00 14.64 391 ILE B N 1
ATOM 3162 C CA . ILE B 2 188 ? 20.769 -37.630 28.842 1.00 14.98 391 ILE B CA 1
ATOM 3163 C C . ILE B 2 188 ? 20.995 -36.298 28.104 1.00 15.55 391 ILE B C 1
ATOM 3164 O O . ILE B 2 188 ? 21.523 -35.334 28.709 1.00 16.64 391 ILE B O 1
ATOM 3169 N N . THR B 2 189 ? 20.523 -36.224 26.840 1.00 14.89 392 THR B N 1
ATOM 3170 C CA . THR B 2 189 ? 20.679 -34.985 26.078 1.00 15.63 392 THR B CA 1
ATOM 3171 C C . THR B 2 189 ? 19.575 -33.973 26.363 1.00 16.89 392 THR B C 1
ATOM 3172 O O . THR B 2 189 ? 19.664 -32.852 25.833 1.00 18.20 392 THR B O 1
ATOM 3176 N N . LYS B 2 190 ? 18.587 -34.294 27.236 1.00 15.07 393 LYS B N 1
ATOM 3177 C CA . LYS B 2 190 ? 17.636 -33.265 27.660 1.00 15.26 393 LYS B CA 1
ATOM 3178 C C . LYS B 2 190 ? 18.236 -32.399 28.773 1.00 15.45 393 LYS B C 1
ATOM 3179 O O . LYS B 2 190 ? 17.753 -31.285 28.978 1.00 16.29 393 LYS B O 1
ATOM 3185 N N . TYR B 2 191 ? 19.208 -32.927 29.560 1.00 15.48 394 TYR B N 1
ATOM 3186 C CA . TYR B 2 191 ? 19.676 -32.207 30.739 1.00 16.01 394 TYR B CA 1
ATOM 3187 C C . TYR B 2 191 ? 20.265 -30.847 30.414 1.00 17.04 394 TYR B C 1
ATOM 3188 O O . TYR B 2 191 ? 19.949 -29.909 31.166 1.00 16.68 394 TYR B O 1
ATOM 3197 N N . PRO B 2 192 ? 21.111 -30.656 29.395 1.00 16.69 395 PRO B N 1
ATOM 3198 C CA . PRO B 2 192 ? 21.663 -29.310 29.164 1.00 16.96 395 PRO B CA 1
ATOM 3199 C C . PRO B 2 192 ? 20.613 -28.266 28.892 1.00 16.75 395 PRO B C 1
ATOM 3200 O O . PRO B 2 192 ? 20.742 -27.144 29.349 1.00 16.60 395 PRO B O 1
ATOM 3204 N N . LEU B 2 193 ? 19.573 -28.630 28.127 1.00 17.30 396 LEU B N 1
ATOM 3205 C CA A LEU B 2 193 ? 18.522 -27.700 27.768 0.60 18.31 396 LEU B CA 1
ATOM 3206 C CA B LEU B 2 193 ? 18.532 -27.649 27.802 0.40 17.55 396 LEU B CA 1
ATOM 3207 C C . LEU B 2 193 ? 17.787 -27.211 29.071 1.00 16.57 396 LEU B C 1
ATOM 3208 O O . LEU B 2 193 ? 17.518 -26.017 29.271 1.00 17.79 396 LEU B O 1
ATOM 3217 N N . LEU B 2 194 ? 17.452 -28.176 29.929 1.00 15.29 397 LEU B N 1
ATOM 3218 C CA . LEU B 2 194 ? 16.757 -27.865 31.182 1.00 14.65 397 LEU B CA 1
ATOM 3219 C C . LEU B 2 194 ? 17.654 -27.022 32.099 1.00 15.11 397 LEU B C 1
ATOM 3220 O O . LEU B 2 194 ? 17.172 -25.994 32.644 1.00 15.82 397 LEU B O 1
ATOM 3225 N N . ILE B 2 195 ? 18.918 -27.438 32.265 1.00 14.65 398 ILE B N 1
ATOM 3226 C CA . ILE B 2 195 ? 19.822 -26.690 33.177 1.00 15.72 398 ILE B CA 1
ATOM 3227 C C . ILE B 2 195 ? 20.101 -25.290 32.678 1.00 16.36 398 ILE B C 1
ATOM 3228 O O . ILE B 2 195 ? 20.150 -24.335 33.490 1.00 16.98 398 ILE B O 1
ATOM 3233 N N . SER B 2 196 ? 20.300 -25.112 31.351 1.00 16.42 399 SER B N 1
ATOM 3234 C CA A SER B 2 196 ? 20.546 -23.788 30.813 0.47 17.22 399 SER B CA 1
ATOM 3235 C CA B SER B 2 196 ? 20.560 -23.770 30.830 0.20 17.00 399 SER B CA 1
ATOM 3236 C CA C SER B 2 196 ? 20.532 -23.776 30.801 0.33 17.11 399 SER B CA 1
ATOM 3237 C C . SER B 2 196 ? 19.353 -22.854 31.064 1.00 17.65 399 SER B C 1
ATOM 3238 O O . SER B 2 196 ? 19.533 -21.674 31.400 1.00 17.91 399 SER B O 1
ATOM 3245 N N . ARG B 2 197 ? 18.107 -23.389 30.925 1.00 16.76 400 ARG B N 1
ATOM 3246 C CA . ARG B 2 197 ? 16.937 -22.538 31.166 1.00 16.45 400 ARG B CA 1
ATOM 3247 C C . ARG B 2 197 ? 16.757 -22.225 32.656 1.00 17.10 400 ARG B C 1
ATOM 3248 O O . ARG B 2 197 ? 16.388 -21.095 33.000 1.00 17.84 400 ARG B O 1
ATOM 3256 N N . ILE B 2 198 ? 17.068 -23.180 33.567 1.00 15.26 401 ILE B N 1
ATOM 3257 C CA . ILE B 2 198 ? 17.046 -22.851 35.013 1.00 14.95 401 ILE B CA 1
ATOM 3258 C C . ILE B 2 198 ? 18.100 -21.784 35.324 1.00 16.57 401 ILE B C 1
ATOM 3259 O O . ILE B 2 198 ? 17.788 -20.796 36.013 1.00 16.81 401 ILE B O 1
ATOM 3264 N N . LEU B 2 199 ? 19.283 -21.908 34.711 1.00 16.91 402 LEU B N 1
ATOM 3265 C CA . LEU B 2 199 ? 20.390 -20.944 34.924 1.00 17.05 402 LEU B CA 1
ATOM 3266 C C . LEU B 2 199 ? 19.969 -19.536 34.449 1.00 18.22 402 LEU B C 1
ATOM 3267 O O . LEU B 2 199 ? 20.238 -18.547 35.167 1.00 18.62 402 LEU B O 1
ATOM 3272 N N . GLN B 2 200 ? 19.244 -19.430 33.329 1.00 18.66 403 GLN B N 1
ATOM 3273 C CA . GLN B 2 200 ? 18.773 -18.130 32.839 1.00 19.12 403 GLN B CA 1
ATOM 3274 C C . GLN B 2 200 ? 17.922 -17.365 33.864 1.00 19.54 403 GLN B C 1
ATOM 3275 O O . GLN B 2 200 ? 17.903 -16.129 33.880 1.00 20.79 403 GLN B O 1
ATOM 3281 N N . HIS B 2 201 ? 17.218 -18.114 34.720 1.00 17.68 404 HIS B N 1
ATOM 3282 C CA . HIS B 2 201 ? 16.354 -17.505 35.722 1.00 17.53 404 HIS B CA 1
ATOM 3283 C C . HIS B 2 201 ? 16.921 -17.613 37.155 1.00 18.34 404 HIS B C 1
ATOM 3284 O O . HIS B 2 201 ? 16.149 -17.487 38.125 1.00 19.58 404 HIS B O 1
ATOM 3291 N N . SER B 2 202 ? 18.255 -17.859 37.288 1.00 17.86 405 SER B N 1
ATOM 3292 C CA . SER B 2 202 ? 18.877 -18.050 38.607 1.00 17.40 405 SER B CA 1
ATOM 3293 C C . SER B 2 202 ? 19.971 -17.041 38.911 1.00 18.59 405 SER B C 1
ATOM 3294 O O . SER B 2 202 ? 20.884 -17.353 39.680 1.00 19.90 405 SER B O 1
ATOM 3297 N N . HIS B 2 203 ? 19.864 -15.848 38.351 1.00 18.20 406 HIS B N 1
ATOM 3298 C CA . HIS B 2 203 ? 20.890 -14.830 38.583 1.00 19.80 406 HIS B CA 1
ATOM 3299 C C . HIS B 2 203 ? 20.759 -14.083 39.896 1.00 20.08 406 HIS B C 1
ATOM 3300 O O . HIS B 2 203 ? 21.717 -13.395 40.297 1.00 21.70 406 HIS B O 1
ATOM 3307 N N . GLY B 2 204 ? 19.638 -14.204 40.583 1.00 19.24 407 GLY B N 1
ATOM 3308 C CA . GLY B 2 204 ? 19.416 -13.433 41.811 1.00 20.16 407 GLY B CA 1
ATOM 3309 C C . GLY B 2 204 ? 20.365 -13.729 42.956 1.00 20.60 407 GLY B C 1
ATOM 3310 O O . GLY B 2 204 ? 20.633 -12.835 43.776 1.00 21.83 407 GLY B O 1
ATOM 3311 N N . ILE B 2 205 ? 20.868 -14.969 43.028 1.00 18.48 408 ILE B N 1
ATOM 3312 C CA A ILE B 2 205 ? 21.862 -15.372 44.034 0.60 18.34 408 ILE B CA 1
ATOM 3313 C CA B ILE B 2 205 ? 21.848 -15.373 44.044 0.40 17.99 408 ILE B CA 1
ATOM 3314 C C . ILE B 2 205 ? 23.097 -15.787 43.269 1.00 18.21 408 ILE B C 1
ATOM 3315 O O . ILE B 2 205 ? 23.072 -16.781 42.524 1.00 18.63 408 ILE B O 1
ATOM 3324 N N . GLU B 2 206 ? 24.167 -14.998 43.360 1.00 18.34 409 GLU B N 1
ATOM 3325 C CA . GLU B 2 206 ? 25.376 -15.301 42.570 1.00 18.73 409 GLU B CA 1
ATOM 3326 C C . GLU B 2 206 ? 25.970 -16.678 42.828 1.00 18.89 409 GLU B C 1
ATOM 3327 O O . GLU B 2 206 ? 26.418 -17.328 41.849 1.00 20.40 409 GLU B O 1
ATOM 3333 N N . GLU B 2 207 ? 25.919 -17.158 44.087 1.00 19.48 410 GLU B N 1
ATOM 3334 C CA . GLU B 2 207 ? 26.433 -18.525 44.347 1.00 19.64 410 GLU B CA 1
ATOM 3335 C C . GLU B 2 207 ? 25.623 -19.580 43.571 1.00 18.68 410 GLU B C 1
ATOM 3336 O O . GLU B 2 207 ? 26.199 -20.579 43.131 1.00 19.24 410 GLU B O 1
ATOM 3342 N N . GLU B 2 208 ? 24.336 -19.323 43.349 1.00 17.48 411 GLU B N 1
ATOM 3343 C CA . GLU B 2 208 ? 23.500 -20.291 42.616 1.00 17.03 411 GLU B CA 1
ATOM 3344 C C . GLU B 2 208 ? 23.793 -20.236 41.135 1.00 17.76 411 GLU B C 1
ATOM 3345 O O . GLU B 2 208 ? 23.919 -21.294 40.492 1.00 17.48 411 GLU B O 1
ATOM 3351 N N . ARG B 2 209 ? 23.996 -19.036 40.585 1.00 17.63 412 ARG B N 1
ATOM 3352 C CA . ARG B 2 209 ? 24.360 -18.880 39.187 1.00 18.16 412 ARG B CA 1
ATOM 3353 C C . ARG B 2 209 ? 25.697 -19.577 38.931 1.00 18.04 412 ARG B C 1
ATOM 3354 O O . ARG B 2 209 ? 25.839 -20.301 37.920 1.00 17.76 412 ARG B O 1
ATOM 3362 N N . GLN B 2 210 ? 26.671 -19.412 39.853 1.00 18.43 413 GLN B N 1
ATOM 3363 C CA . GLN B 2 210 ? 27.951 -20.087 39.680 1.00 18.68 413 GLN B CA 1
ATOM 3364 C C . GLN B 2 210 ? 27.820 -21.603 39.770 1.00 18.32 413 GLN B C 1
ATOM 3365 O O . GLN B 2 210 ? 28.382 -22.323 38.910 1.00 18.36 413 GLN B O 1
ATOM 3371 N N . ASP B 2 211 ? 27.002 -22.100 40.713 1.00 18.03 414 ASP B N 1
ATOM 3372 C CA . ASP B 2 211 ? 26.861 -23.563 40.833 1.00 18.11 414 ASP B CA 1
ATOM 3373 C C . ASP B 2 211 ? 26.148 -24.190 39.630 1.00 18.16 414 ASP B C 1
ATOM 3374 O O . ASP B 2 211 ? 26.562 -25.254 39.170 1.00 18.09 414 ASP B O 1
ATOM 3379 N N . LEU B 2 212 ? 25.137 -23.504 39.075 1.00 16.57 415 LEU B N 1
ATOM 3380 C CA . LEU B 2 212 ? 24.462 -24.057 37.863 1.00 16.41 415 LEU B CA 1
ATOM 3381 C C . LEU B 2 212 ? 25.370 -23.973 36.631 1.00 16.93 415 LEU B C 1
ATOM 3382 O O . LEU B 2 212 ? 25.306 -24.843 35.739 1.00 17.67 415 LEU B O 1
ATOM 3387 N N . THR B 2 213 ? 26.263 -22.953 36.573 1.00 17.01 416 THR B N 1
ATOM 3388 C CA . THR B 2 213 ? 27.224 -22.885 35.469 1.00 17.94 416 THR B CA 1
ATOM 3389 C C . THR B 2 213 ? 28.198 -24.065 35.574 1.00 17.85 416 THR B C 1
ATOM 3390 O O . THR B 2 213 ? 28.488 -24.726 34.555 1.00 18.28 416 THR B O 1
ATOM 3394 N N . THR B 2 214 ? 28.689 -24.384 36.795 1.00 17.72 417 THR B N 1
ATOM 3395 C CA . THR B 2 214 ? 29.550 -25.543 36.987 1.00 17.61 417 THR B CA 1
ATOM 3396 C C . THR B 2 214 ? 28.808 -26.840 36.604 1.00 17.96 417 THR B C 1
ATOM 3397 O O . THR B 2 214 ? 29.346 -27.681 35.848 1.00 18.18 417 THR B O 1
ATOM 3401 N N . ALA B 2 215 ? 27.554 -26.974 37.030 1.00 17.11 418 ALA B N 1
ATOM 3402 C CA . ALA B 2 215 ? 26.789 -28.182 36.681 1.00 16.55 418 ALA B CA 1
ATOM 3403 C C . ALA B 2 215 ? 26.585 -28.329 35.190 1.00 17.26 418 ALA B C 1
ATOM 3404 O O . ALA B 2 215 ? 26.700 -29.463 34.649 1.00 17.86 418 ALA B O 1
ATOM 3406 N N . LEU B 2 216 ? 26.286 -27.223 34.478 1.00 16.10 419 LEU B N 1
ATOM 3407 C CA . LEU B 2 216 ? 26.077 -27.316 33.026 1.00 16.94 419 LEU B CA 1
ATOM 3408 C C . LEU B 2 216 ? 27.350 -27.825 32.346 1.00 16.98 419 LEU B C 1
ATOM 3409 O O . LEU B 2 216 ? 27.276 -28.684 31.471 1.00 18.26 419 LEU B O 1
ATOM 3414 N N . GLY B 2 217 ? 28.501 -27.325 32.767 1.00 18.11 420 GLY B N 1
ATOM 3415 C CA . GLY B 2 217 ? 29.755 -27.779 32.161 1.00 18.64 420 GLY B CA 1
ATOM 3416 C C . GLY B 2 217 ? 30.015 -29.249 32.459 1.00 18.05 420 GLY B C 1
ATOM 3417 O O . GLY B 2 217 ? 30.476 -29.991 31.566 1.00 18.39 420 GLY B O 1
ATOM 3418 N N . LEU B 2 218 ? 29.696 -29.717 33.697 1.00 17.40 421 LEU B N 1
ATOM 3419 C CA . LEU B 2 218 ? 29.896 -31.133 34.035 1.00 17.47 421 LEU B CA 1
ATOM 3420 C C . LEU B 2 218 ? 28.979 -32.025 33.183 1.00 17.39 421 LEU B C 1
ATOM 3421 O O . LEU B 2 218 ? 29.406 -33.119 32.741 1.00 18.59 421 LEU B O 1
ATOM 3426 N N . VAL B 2 219 ? 27.727 -31.620 32.958 1.00 16.48 422 VAL B N 1
ATOM 3427 C CA . VAL B 2 219 ? 26.815 -32.431 32.145 1.00 17.10 422 VAL B CA 1
ATOM 3428 C C . VAL B 2 219 ? 27.326 -32.498 30.712 1.00 17.63 422 VAL B C 1
ATOM 3429 O O . VAL B 2 219 ? 27.318 -33.593 30.115 1.00 17.10 422 VAL B O 1
ATOM 3433 N N . LYS B 2 220 ? 27.812 -31.351 30.149 1.00 17.76 423 LYS B N 1
ATOM 3434 C CA . LYS B 2 220 ? 28.312 -31.412 28.769 1.00 18.23 423 LYS B CA 1
ATOM 3435 C C . LYS B 2 220 ? 29.580 -32.269 28.695 1.00 19.25 423 LYS B C 1
ATOM 3436 O O . LYS B 2 220 ? 29.757 -32.970 27.681 1.00 18.85 423 LYS B O 1
ATOM 3442 N N . GLU B 2 221 ? 30.414 -32.290 29.742 1.00 18.50 424 GLU B N 1
ATOM 3443 C CA A GLU B 2 221 ? 31.619 -33.146 29.754 0.50 19.45 424 GLU B CA 1
ATOM 3444 C CA B GLU B 2 221 ? 31.620 -33.145 29.723 0.50 19.45 424 GLU B CA 1
ATOM 3445 C C . GLU B 2 221 ? 31.181 -34.621 29.725 1.00 19.17 424 GLU B C 1
ATOM 3446 O O . GLU B 2 221 ? 31.735 -35.441 28.959 1.00 19.59 424 GLU B O 1
ATOM 3457 N N . LEU B 2 222 ? 30.162 -34.974 30.513 1.00 18.81 425 LEU B N 1
ATOM 3458 C CA . LEU B 2 222 ? 29.659 -36.363 30.542 1.00 18.08 425 LEU B CA 1
ATOM 3459 C C . LEU B 2 222 ? 29.133 -36.765 29.141 1.00 18.16 425 LEU B C 1
ATOM 3460 O O . LEU B 2 222 ? 29.435 -37.852 28.620 1.00 18.37 425 LEU B O 1
ATOM 3465 N N . LEU B 2 223 ? 28.348 -35.882 28.516 1.00 16.97 426 LEU B N 1
ATOM 3466 C CA . LEU B 2 223 ? 27.764 -36.199 27.208 1.00 17.22 426 LEU B CA 1
ATOM 3467 C C . LEU B 2 223 ? 28.867 -36.363 26.156 1.00 16.89 426 LEU B C 1
ATOM 3468 O O . LEU B 2 223 ? 28.785 -37.270 25.303 1.00 17.60 426 LEU B O 1
ATOM 3473 N N . SER B 2 224 ? 29.911 -35.506 26.199 1.00 16.53 427 SER B N 1
ATOM 3474 C CA A SER B 2 224 ? 31.000 -35.651 25.234 0.40 17.73 427 SER B CA 1
ATOM 3475 C CA B SER B 2 224 ? 31.001 -35.641 25.237 0.60 17.66 427 SER B CA 1
ATOM 3476 C C . SER B 2 224 ? 31.713 -36.968 25.435 1.00 18.34 427 SER B C 1
ATOM 3477 O O . SER B 2 224 ? 32.049 -37.630 24.437 1.00 18.91 427 SER B O 1
ATOM 3482 N N . ASN B 2 225 ? 31.920 -37.383 26.683 1.00 17.28 428 ASN B N 1
ATOM 3483 C CA . ASN B 2 225 ? 32.598 -38.657 26.965 1.00 18.07 428 ASN B CA 1
ATOM 3484 C C . ASN B 2 225 ? 31.752 -39.826 26.518 1.00 18.42 428 ASN B C 1
ATOM 3485 O O . ASN B 2 225 ? 32.293 -40.765 25.918 1.00 18.53 428 ASN B O 1
ATOM 3490 N N . VAL B 2 226 ? 30.419 -39.804 26.775 1.00 16.63 429 VAL B N 1
ATOM 3491 C CA . VAL B 2 226 ? 29.557 -40.896 26.322 1.00 16.55 429 VAL B CA 1
ATOM 3492 C C . VAL B 2 226 ? 29.584 -40.978 24.786 1.00 17.42 429 VAL B C 1
ATOM 3493 O O . VAL B 2 226 ? 29.767 -42.056 24.208 1.00 18.16 429 VAL B O 1
ATOM 3497 N N . ASP B 2 227 ? 29.440 -39.810 24.107 1.00 16.87 430 ASP B N 1
ATOM 3498 C CA . ASP B 2 227 ? 29.381 -39.799 22.656 1.00 17.48 430 ASP B CA 1
ATOM 3499 C C . ASP B 2 227 ? 30.683 -40.352 22.048 1.00 18.19 430 ASP B C 1
ATOM 3500 O O . ASP B 2 227 ? 30.612 -41.136 21.097 1.00 18.80 430 ASP B O 1
ATOM 3505 N N . GLU B 2 228 ? 31.830 -40.039 22.648 1.00 18.14 431 GLU B N 1
ATOM 3506 C CA . GLU B 2 228 ? 33.103 -40.569 22.136 1.00 19.59 431 GLU B CA 1
ATOM 3507 C C . GLU B 2 228 ? 33.281 -42.059 22.458 1.00 20.72 431 GLU B C 1
ATOM 3508 O O . GLU B 2 228 ? 34.160 -42.713 21.865 1.00 23.43 431 GLU B O 1
ATOM 3514 N N . GLY B 2 229 ? 32.538 -42.583 23.417 1.00 17.85 432 GLY B N 1
ATOM 3515 C CA . GLY B 2 229 ? 32.679 -43.965 23.837 1.00 18.21 432 GLY B CA 1
ATOM 3516 C C . GLY B 2 229 ? 31.711 -44.929 23.183 1.00 18.49 432 GLY B C 1
ATOM 3517 O O . GLY B 2 229 ? 31.667 -46.088 23.591 1.00 19.77 432 GLY B O 1
ATOM 3518 N N . ILE B 2 230 ? 30.908 -44.475 22.192 1.00 16.92 433 ILE B N 1
ATOM 3519 C CA . ILE B 2 230 ? 29.930 -45.332 21.565 1.00 17.27 433 ILE B CA 1
ATOM 3520 C C . ILE B 2 230 ? 30.435 -45.936 20.254 1.00 18.23 433 ILE B C 1
ATOM 3521 O O . ILE B 2 230 ? 30.937 -45.220 19.378 1.00 18.89 433 ILE B O 1
ATOM 3526 N N . TYR B 2 231 ? 30.206 -47.246 20.084 1.00 18.01 434 TYR B N 1
ATOM 3527 C CA . TYR B 2 231 ? 30.426 -47.959 18.817 1.00 18.77 434 TYR B CA 1
ATOM 3528 C C . TYR B 2 231 ? 29.359 -49.025 18.779 1.00 18.66 434 TYR B C 1
ATOM 3529 O O . TYR B 2 231 ? 29.277 -49.836 19.725 1.00 18.35 434 TYR B O 1
ATOM 3538 N N . GLN B 2 232 ? 28.456 -48.982 17.777 1.00 18.91 435 GLN B N 1
ATOM 3539 C CA . GLN B 2 232 ? 27.369 -49.927 17.755 1.00 19.35 435 GLN B CA 1
ATOM 3540 C C . GLN B 2 232 ? 27.748 -51.370 17.599 1.00 20.45 435 GLN B C 1
ATOM 3541 O O . GLN B 2 232 ? 28.301 -51.748 16.557 1.00 22.20 435 GLN B O 1
ATOM 3547 N N . LEU B 2 233 ? 27.325 -52.207 18.519 1.00 19.03 436 LEU B N 1
ATOM 3548 C CA . LEU B 2 233 ? 27.543 -53.642 18.438 1.00 19.35 436 LEU B CA 1
ATOM 3549 C C . LEU B 2 233 ? 26.539 -54.225 17.436 1.00 21.02 436 LEU B C 1
ATOM 3550 O O . LEU B 2 233 ? 25.397 -53.751 17.320 1.00 20.47 436 LEU B O 1
ATOM 3555 N N . GLU B 2 234 ? 26.982 -55.246 16.713 1.00 23.12 437 GLU B N 1
ATOM 3556 C CA . GLU B 2 234 ? 26.097 -55.885 15.721 1.00 26.29 437 GLU B CA 1
ATOM 3557 C C . GLU B 2 234 ? 26.259 -57.372 15.813 1.00 29.75 437 GLU B C 1
ATOM 3558 O O . GLU B 2 234 ? 27.383 -57.886 15.712 1.00 30.14 437 GLU B O 1
ATOM 3564 N N . LYS B 2 235 ? 25.133 -58.095 15.965 1.00 31.69 438 LYS B N 1
ATOM 3565 C CA . LYS B 2 235 ? 25.168 -59.557 16.000 1.00 34.27 438 LYS B CA 1
ATOM 3566 C C . LYS B 2 235 ? 25.637 -60.058 14.639 1.00 36.00 438 LYS B C 1
ATOM 3567 O O . LYS B 2 235 ? 25.173 -59.567 13.612 1.00 36.83 438 LYS B O 1
ATOM 3573 N N . GLY B 2 236 ? 26.646 -60.907 14.651 1.00 37.48 439 GLY B N 1
ATOM 3574 C CA . GLY B 2 236 ? 27.181 -61.447 13.413 1.00 38.11 439 GLY B CA 1
ATOM 3575 C C . GLY B 2 236 ? 28.268 -60.619 12.755 1.00 38.45 439 GLY B C 1
ATOM 3576 O O . GLY B 2 236 ? 28.805 -61.052 11.732 1.00 39.02 439 GLY B O 1
ATOM 3577 N N . ALA B 2 237 ? 28.591 -59.407 13.284 1.00 37.20 440 ALA B N 1
ATOM 3578 C CA . ALA B 2 237 ? 29.674 -58.611 12.686 1.00 36.18 440 ALA B CA 1
ATOM 3579 C C . ALA B 2 237 ? 30.998 -59.344 12.988 1.00 34.23 440 ALA B C 1
ATOM 3580 O O . ALA B 2 237 ? 31.203 -59.866 14.084 1.00 34.97 440 ALA B O 1
ATOM 3582 N N . ARG B 2 238 ? 31.810 -59.526 11.960 1.00 30.25 441 ARG B N 1
ATOM 3583 C CA . ARG B 2 238 ? 33.065 -60.255 12.104 1.00 27.39 441 ARG B CA 1
ATOM 3584 C C . ARG B 2 238 ? 34.164 -59.362 12.604 1.00 25.64 441 ARG B C 1
ATOM 3585 O O . ARG B 2 238 ? 34.129 -58.138 12.390 1.00 25.63 441 ARG B O 1
ATOM 3593 N N . LEU B 2 239 ? 35.201 -59.949 13.220 1.00 25.15 442 LEU B N 1
ATOM 3594 C CA A LEU B 2 239 ? 36.343 -59.185 13.712 0.70 25.01 442 LEU B CA 1
ATOM 3595 C CA B LEU B 2 239 ? 36.324 -59.161 13.707 0.30 25.01 442 LEU B CA 1
ATOM 3596 C C . LEU B 2 239 ? 36.932 -58.256 12.618 1.00 25.44 442 LEU B C 1
ATOM 3597 O O . LEU B 2 239 ? 37.218 -57.097 12.874 1.00 25.68 442 LEU B O 1
ATOM 3606 N N . GLN B 2 240 ? 37.031 -58.761 11.367 1.00 24.64 443 GLN B N 1
ATOM 3607 C CA . GLN B 2 240 ? 37.564 -57.954 10.272 1.00 24.20 443 GLN B CA 1
ATOM 3608 C C . GLN B 2 240 ? 36.766 -56.688 10.046 1.00 25.99 443 GLN B C 1
ATOM 3609 O O . GLN B 2 240 ? 37.369 -55.631 9.871 1.00 26.47 443 GLN B O 1
ATOM 3615 N N . GLU B 2 241 ? 35.416 -56.751 10.152 1.00 26.21 444 GLU B N 1
ATOM 3616 C CA . GLU B 2 241 ? 34.573 -55.549 10.028 1.00 27.29 444 GLU B CA 1
ATOM 3617 C C . GLU B 2 241 ? 34.867 -54.548 11.154 1.00 28.71 444 GLU B C 1
ATOM 3618 O O . GLU B 2 241 ? 34.808 -53.343 10.937 1.00 30.57 444 GLU B O 1
ATOM 3624 N N . ILE B 2 242 ? 35.162 -55.054 12.356 1.00 27.26 445 ILE B N 1
ATOM 3625 C CA . ILE B 2 242 ? 35.473 -54.229 13.518 1.00 27.22 445 ILE B CA 1
ATOM 3626 C C . ILE B 2 242 ? 36.840 -53.577 13.411 1.00 28.67 445 ILE B C 1
ATOM 3627 O O . ILE B 2 242 ? 36.899 -52.351 13.545 1.00 28.89 445 ILE B O 1
ATOM 3632 N N . TYR B 2 243 ? 37.931 -54.344 13.141 1.00 28.52 446 TYR B N 1
ATOM 3633 C CA . TYR B 2 243 ? 39.264 -53.704 13.086 1.00 29.91 446 TYR B CA 1
ATOM 3634 C C . TYR B 2 243 ? 39.427 -52.851 11.805 1.00 31.47 446 TYR B C 1
ATOM 3635 O O . TYR B 2 243 ? 40.352 -52.055 11.747 1.00 33.40 446 TYR B O 1
ATOM 3644 N N . ASN B 2 244 ? 38.496 -52.943 10.820 1.00 31.60 447 ASN B N 1
ATOM 3645 C CA . ASN B 2 244 ? 38.527 -52.073 9.640 1.00 32.73 447 ASN B CA 1
ATOM 3646 C C . ASN B 2 244 ? 37.593 -50.864 9.798 1.00 36.79 447 ASN B C 1
ATOM 3647 O O . ASN B 2 244 ? 37.197 -50.262 8.793 1.00 37.70 447 ASN B O 1
ATOM 3652 N N . ARG B 2 245 ? 37.199 -50.521 11.055 1.00 38.48 448 ARG B N 1
ATOM 3653 C CA . ARG B 2 245 ? 36.354 -49.372 11.344 1.00 40.43 448 ARG B CA 1
ATOM 3654 C C . ARG B 2 245 ? 37.107 -48.103 10.924 1.00 42.92 448 ARG B C 1
ATOM 3655 O O . ARG B 2 245 ? 36.448 -47.166 10.435 1.00 44.39 448 ARG B O 1
#

Radius of gyration: 22.31 Å; Cα contacts (8 Å, |Δi|>4): 680; chains: 2; bounding box: 49×65×62 Å